Protein AF-A0A1D2X7I0-F1 (afdb_monomer)

Foldseek 3Di:
DVPVVVVVVVVVVLQQDFDAQQWKKQKDDPPDPQRRDIWGQHPQQWTQGPPQGIDRRGRDGPNVSVVRVVVSVVVPDDDCVPIDMGGDFDWAWEFEEEQAPAGGIDTHGQPDFPVRRRVRSVHGHPQWPQQFKWKADPNDIDTFRNVVCVVPVDPVRGDRDHHPIYIYTYGHPVDPDDPDDDDDDDDDDCVVVLFQWEFEDEQAPAGDTHGHDPQDWPVNVRVVSVHGDPFWPQQFKWKQAPNDIDGARNPVCVVPVDPVRIDGHGGNMYIYIYTRDPPDPDPQLWEFEEEQFCAGGIDGDDPAAFPVNVCVVSVHGDPFWDQQFKWKQDQVRDIDTARNPCVVVVNGDDGDGDGRNIYIYTYGDDVCVVPPLVPDDQQQWEFEEEQFQAGGIDGDDQPAFPVNVCVVRVHGHPQWPLQFKWKWDADPVRDTDIDGANVVCCVVVVDDPVSGDDDGRNMYIYTYGHPPAQPPCPPCQVVDDLQQWEFEDEQFQAGGIGGDDQVDFPVNVQVSSVHGHPQWQQQFKWKFDDDPDDIDIDTARVVVCVVPVDCVSTDRDHRNIYIYTYGNPPDPPDDPLQQWEFEEEQAQAGGIHGDDVQDWPVNVCVVSVHGHPQWPQQWKWKWDPPDDDIDIDTDRNPVCVVPVDPVRIDGDGRNMYIYTYGNPDDPVVSVCVVVVVSCPPVVVVVVVVPD

Sequence (691 aa):
MDLESDKEKIKKILKNYELQPGDILAIGLPGEAGFNKNFLIDREGVITLPEVGQLKVSGLPMSQVEDVIFSRLSEVFLGLDKLTIHLKEKRLLITVLGYVTKPGEVDIPSNGNVQTAINIAGGLVAGAQINKIQLQRNGEMQEFNFKKYLDSGDRSLIPKLQSLDVLFVPSSPELGNVHGDMDSSDDMSDLAEARDTIKVFGEVAKASSLPYQEGMSLIDALLRSGGVTRYANVEQIRIIDKGEPSLFNLKGFLDNGDESALVALSKGATIFVPTQVEAVQGGGRIVYVMGQVQKPGSFETGNNVSFLDVLASAGGPNRYADTRMVRILRSNGEVEPFNLQEYAEGSGDKLPVIVPGDAIFIPEKSVEEDQSWLKLATDESIQLLGAIKKPGRYVWSDKITFMDLLGHAGGPSAQADTSNIKIITSDENGKAITSIFNMEEFVESGGSWSQVPQLQGGSVILIPERAQDPNDNKAQWLQLPKEQAIYLMGAVKNPGRFAFNNKLDLLDIITAANGPDKDADLSRVRIVHRGEGKPRVSVVNLLDYFETGDESLLVKVQVGDSIYVPSTERGWTEKKTEDTVRVLGAVTTSGRYDFINEMTILDLLAEAGGPTTTAYVEKIIIVNTSCCKNQAYTFDLMDFMKDPDASYLPVLRAGDTVYVPDTTMSYWSIFMDAVKDSLSVLSLITIIKGF

Solvent-accessible surface area (backbone atoms only — not comparable to full-atom values): 39037 Å² total; per-residue (Å²): 130,63,73,64,58,51,52,53,50,53,54,55,53,56,41,65,35,55,39,48,32,38,24,28,35,37,43,38,40,89,92,42,74,83,33,74,48,76,44,56,23,38,91,88,16,30,34,76,43,83,101,69,42,79,42,82,46,46,74,35,31,43,61,56,44,52,52,54,51,50,59,55,46,57,79,80,50,84,82,69,90,64,59,41,76,45,81,69,48,63,28,26,27,31,34,40,39,61,36,36,68,45,59,43,79,45,80,33,55,71,86,48,43,66,66,53,52,40,50,73,27,63,29,76,35,94,40,41,31,48,62,55,27,30,41,34,49,100,85,46,77,46,74,38,38,50,46,60,27,75,77,66,69,46,68,87,56,52,73,86,75,55,59,73,28,35,38,39,29,40,69,28,88,87,50,70,92,72,93,65,84,90,70,95,66,98,74,92,81,70,82,78,63,59,54,49,18,31,39,40,41,61,35,38,65,39,66,44,75,42,77,60,53,95,88,39,35,60,64,58,55,39,53,76,25,65,28,69,41,98,52,30,27,47,67,57,24,37,38,32,41,90,82,49,76,49,80,41,43,53,54,65,35,72,76,66,67,51,71,88,74,63,55,74,57,51,65,44,16,37,38,40,31,41,65,48,76,73,93,61,97,65,87,77,30,40,33,34,41,41,63,33,38,67,46,60,46,80,41,83,41,69,100,81,52,49,52,64,56,56,39,52,72,24,63,28,71,38,101,54,33,27,48,64,60,24,34,37,37,40,73,87,71,52,75,46,81,43,45,56,51,42,38,73,70,74,76,43,71,78,84,62,86,67,54,69,54,24,32,42,36,27,43,66,54,59,66,73,71,80,64,41,69,84,72,54,54,62,62,46,20,31,37,40,40,62,31,38,69,50,60,45,67,42,85,51,55,98,84,64,47,63,66,55,52,38,53,76,30,67,31,67,34,97,51,32,27,46,60,58,25,34,38,34,37,66,46,101,84,69,47,79,45,78,46,75,44,45,50,49,60,34,68,74,72,66,53,62,77,87,72,57,69,85,83,55,54,48,23,38,38,39,29,42,62,49,89,84,52,77,72,83,46,64,77,60,54,77,68,55,60,71,84,41,22,30,36,41,42,58,30,36,70,50,58,47,67,41,85,49,58,91,86,57,50,62,62,58,53,41,51,60,21,74,26,69,36,97,52,35,32,46,63,54,27,32,38,37,42,57,63,104,62,83,77,46,76,47,75,30,45,52,51,60,30,77,74,67,67,47,66,88,61,60,66,87,65,56,64,41,19,39,37,37,30,41,49,64,75,70,61,92,85,74,71,63,67,70,52,26,28,34,42,41,61,30,34,65,47,61,49,76,43,81,52,54,92,81,36,34,58,64,59,52,36,55,74,25,64,29,68,37,98,55,31,33,48,64,52,26,37,37,38,41,68,70,74,97,65,83,48,74,52,75,43,42,53,57,59,40,72,75,57,79,56,75,88,75,60,56,66,57,53,51,38,24,38,38,37,30,41,45,71,88,58,58,74,69,57,57,51,49,56,62,46,55,74,71,42,74,69,61,62,59,61,59,53,68,73,69,114

pLDDT: mean 78.83, std 14.49, range [34.22, 96.94]

Nearest PDB structures (foldseek):
  2j58-assembly1_F  TM=4.473E-01  e=6.556E-18  Escherichia coli
  2w8i-assembly1_D  TM=4.409E-01  e=4.942E-18  Escherichia coli
  2w8h-assembly1_C  TM=4.432E-01  e=6.556E-18  Escherichia coli
  7xfd-assembly1_A  TM=6.274E-01  e=8.506E-12  Escherichia coli
  7xff-assembly1_H  TM=5.628E-01  e=4.567E-12  Escherichia coli

Secondary structure (DSSP, 8-state):
-HHHHHHHHHHHHHHTPBP-TT-EEEEE-TT-GGGSSEEE--TTSEEEETTTEEEE-TTSBHHHHHHHHHHHHTTT-S-GGG-EEEEEE-EEEEEEEESBSS-EEEEEETT--HHHHHHHTT-BPTTB-TTSEEEEETTEEEEE-HHHHHHH--GGGSPPP-TT-EEEEPBPTTS-S----------S--SSTTSSEEEEEESBSS-EEEE--TT-BHHHHHHHTT-B-TTB-TTSEEEEETTEEEEE-HHHHHHH--GGG--B--TT-EEEE-B-----SS--EEEEEEESBSS-EEEEE-TT--HHHHHHHTT-B-TTB-TTSEEEE-TTS-EEEE-HHHHHTT-SPPPPPP-TT-EEEEPBPPHHHHS-TTTS-GGGEEEEEESBSS-EEEE--TT--HHHHHHHTT-B-TTB-TTSEEEEEE-TTS-EEEEEE-HHHHHHHT--GGGSPPP-TT-EEEEPBP---TTTTHHHHTTS-GGGEEEEEESBSS-EEEE--TT--HHHHHHHTTSB-TTB-GGGEEEEE-SSSSPEEEEE-HHHHHHH--GGGSPPP-TT-EEEE-BSS--TT-S-GGGEEEEEESBSS-EEEEPPTT-BHHHHHHHTT-B-TTB-TT-EEEEE-SSS--EEEEE-HHHHHHS--GGGPPBP-TT-EEEE-BTTS-HHHHHHHHHHHH-TTTHHHHHTT--

Radius of gyration: 45.9 Å; Cα contacts (8 Å, |Δi|>4): 1256; chains: 1; bounding box: 119×83×109 Å

Mean predicted aligned error: 23.73 Å

Structure (mmCIF, N/CA/C/O backbone):
data_AF-A0A1D2X7I0-F1
#
_entry.id   AF-A0A1D2X7I0-F1
#
loop_
_atom_site.group_PDB
_atom_site.id
_atom_site.type_symbol
_atom_site.label_atom_id
_atom_site.label_alt_id
_atom_site.label_comp_id
_atom_site.label_asym_id
_atom_site.label_entity_id
_atom_site.label_seq_id
_atom_site.pdbx_PDB_ins_code
_atom_site.Cartn_x
_atom_site.Cartn_y
_atom_site.Cartn_z
_atom_site.occupancy
_atom_site.B_iso_or_equiv
_atom_site.auth_seq_id
_atom_site.auth_comp_id
_atom_site.auth_asym_id
_atom_site.auth_atom_id
_atom_site.pdbx_PDB_model_num
ATOM 1 N N . MET A 1 1 ? 35.222 -32.692 46.107 1.00 51.62 1 MET A N 1
ATOM 2 C CA . MET A 1 1 ? 34.884 -31.667 47.115 1.00 51.62 1 MET A CA 1
ATOM 3 C C . MET A 1 1 ? 34.231 -30.426 46.483 1.00 51.62 1 MET A C 1
ATOM 5 O O . MET A 1 1 ? 33.619 -29.666 47.213 1.00 51.62 1 MET A O 1
ATOM 9 N N . ASP A 1 2 ? 34.255 -30.260 45.148 1.00 57.19 2 ASP A N 1
ATOM 10 C CA . ASP A 1 2 ? 33.739 -29.048 44.473 1.00 57.19 2 ASP A CA 1
ATOM 11 C C . ASP A 1 2 ? 32.240 -29.045 44.096 1.00 57.19 2 ASP A C 1
ATOM 13 O O . ASP A 1 2 ? 31.647 -27.981 43.959 1.00 57.19 2 ASP A O 1
ATOM 17 N N . LEU A 1 3 ? 31.573 -30.205 44.002 1.00 52.75 3 LEU A N 1
ATOM 18 C CA . LEU A 1 3 ? 30.161 -30.277 43.572 1.00 52.75 3 LEU A CA 1
ATOM 19 C C . LEU A 1 3 ? 29.146 -29.750 44.608 1.00 52.75 3 LEU A C 1
ATOM 21 O O . LEU A 1 3 ? 28.064 -29.305 44.229 1.00 52.75 3 LEU A O 1
ATOM 25 N N . GLU A 1 4 ? 29.460 -29.802 45.906 1.00 56.81 4 GLU A N 1
ATOM 26 C CA . GLU A 1 4 ? 28.593 -29.250 46.965 1.00 56.81 4 GLU A CA 1
ATOM 27 C C . GLU A 1 4 ? 28.743 -27.729 47.102 1.00 56.81 4 GLU A C 1
ATOM 29 O O . GLU A 1 4 ? 27.744 -27.030 47.268 1.00 56.81 4 GLU A O 1
ATOM 34 N N . SER A 1 5 ? 29.963 -27.211 46.917 1.00 56.31 5 SER A N 1
ATOM 35 C CA . SER A 1 5 ? 30.268 -25.771 46.877 1.00 56.31 5 SER A CA 1
ATOM 36 C C . SER A 1 5 ? 29.555 -25.063 45.715 1.00 56.31 5 SER A C 1
ATOM 38 O O . SER A 1 5 ? 28.947 -24.003 45.897 1.00 56.31 5 SER A O 1
ATOM 40 N N . ASP A 1 6 ? 29.541 -25.682 44.529 1.00 59.69 6 ASP A N 1
ATOM 41 C CA . ASP A 1 6 ? 28.855 -25.129 43.356 1.00 59.69 6 ASP A CA 1
ATOM 42 C C . ASP A 1 6 ? 27.326 -25.186 43.486 1.00 59.69 6 ASP A C 1
ATOM 44 O O . ASP A 1 6 ? 26.638 -24.241 43.092 1.00 59.69 6 ASP A O 1
ATOM 48 N N . LYS A 1 7 ? 26.770 -26.231 44.115 1.00 65.12 7 LYS A N 1
ATOM 49 C CA . LYS A 1 7 ? 25.326 -26.316 44.402 1.00 65.12 7 LYS A CA 1
ATOM 50 C C . LYS A 1 7 ? 24.862 -25.236 45.378 1.00 65.12 7 LYS A C 1
ATOM 52 O O . LYS A 1 7 ? 23.811 -24.635 45.148 1.00 65.12 7 LYS A O 1
ATOM 57 N N . GLU A 1 8 ? 25.628 -24.950 46.431 1.00 65.06 8 GLU A N 1
ATOM 58 C CA . GLU A 1 8 ? 25.305 -23.859 47.359 1.00 65.06 8 GLU A CA 1
ATOM 59 C C . GLU A 1 8 ? 25.402 -22.480 46.693 1.00 65.06 8 GLU A C 1
ATOM 61 O O . GLU A 1 8 ? 24.511 -21.643 46.877 1.00 65.06 8 GLU A O 1
ATOM 66 N N . LYS A 1 9 ? 26.420 -22.250 45.854 1.00 67.25 9 LYS A N 1
ATOM 67 C CA . LYS A 1 9 ? 26.534 -21.016 45.059 1.00 67.25 9 LYS A CA 1
ATOM 68 C C . LYS A 1 9 ? 25.357 -20.830 44.104 1.00 67.25 9 LYS A C 1
ATOM 70 O O . LYS A 1 9 ? 24.776 -19.747 44.080 1.00 67.25 9 LYS A O 1
ATOM 75 N N . ILE A 1 10 ? 24.968 -21.865 43.359 1.00 69.00 10 ILE A N 1
ATOM 76 C CA . ILE A 1 10 ? 23.827 -21.814 42.429 1.00 69.00 10 ILE A CA 1
ATOM 77 C C . ILE A 1 10 ? 22.524 -21.537 43.188 1.00 69.00 10 ILE A C 1
ATOM 79 O O . ILE A 1 10 ? 21.734 -20.692 42.768 1.00 69.00 10 ILE A O 1
ATOM 83 N N . LYS A 1 11 ? 22.323 -22.173 44.348 1.00 68.00 11 LYS A N 1
ATOM 84 C CA . LYS A 1 11 ? 21.144 -21.950 45.198 1.00 68.00 11 LYS A CA 1
ATOM 85 C C . LYS A 1 11 ? 21.079 -20.513 45.730 1.00 68.00 11 LYS A C 1
ATOM 87 O O . LYS A 1 11 ? 20.000 -19.927 45.782 1.00 68.00 11 LYS A O 1
ATOM 92 N N . LYS A 1 12 ? 22.227 -19.919 46.069 1.00 71.38 12 LYS A N 1
ATOM 93 C CA . LYS A 1 12 ? 22.332 -18.515 46.498 1.00 71.38 12 LYS A CA 1
ATOM 94 C C . LYS A 1 12 ? 22.082 -17.527 45.350 1.00 71.38 12 LYS A C 1
ATOM 96 O O . LYS A 1 12 ? 21.418 -16.519 45.560 1.00 71.38 12 LYS A O 1
ATOM 101 N N . ILE A 1 13 ? 22.556 -17.833 44.140 1.00 72.69 13 ILE A N 1
ATOM 102 C CA . ILE A 1 13 ? 22.305 -17.027 42.931 1.00 72.69 13 ILE A CA 1
ATOM 103 C C . ILE A 1 13 ? 20.819 -17.054 42.552 1.00 72.69 13 ILE A C 1
ATOM 105 O O . ILE A 1 13 ? 20.257 -16.014 42.229 1.00 72.69 13 ILE A O 1
ATOM 109 N N . LEU A 1 14 ? 20.170 -18.220 42.623 1.00 69.94 14 LEU A N 1
ATOM 110 C CA . LEU A 1 14 ? 18.741 -18.362 42.325 1.00 69.94 14 LEU A CA 1
ATOM 111 C C . LEU A 1 14 ? 17.850 -17.647 43.349 1.00 69.94 14 LEU A C 1
ATOM 113 O O . LEU A 1 14 ? 16.834 -17.084 42.961 1.00 69.94 14 LEU A O 1
ATOM 117 N N . LYS A 1 15 ? 18.241 -17.604 44.631 1.00 73.56 15 LYS A N 1
ATOM 118 C CA . LYS A 1 15 ? 17.497 -16.853 45.659 1.00 73.56 15 LYS A CA 1
ATOM 119 C C . LYS A 1 15 ? 17.507 -15.337 45.447 1.00 73.56 15 LYS A C 1
ATOM 121 O O . LYS A 1 15 ? 16.517 -14.683 45.754 1.00 73.56 15 LYS A O 1
ATOM 126 N N . ASN A 1 16 ? 18.601 -14.800 44.909 1.00 79.50 16 ASN A N 1
ATOM 127 C CA . ASN A 1 16 ? 18.769 -13.367 44.648 1.00 79.50 16 ASN A CA 1
ATOM 128 C C . ASN A 1 16 ? 18.380 -12.967 43.217 1.00 79.50 16 ASN A C 1
ATOM 130 O O . ASN A 1 16 ? 18.588 -11.823 42.824 1.00 79.50 16 ASN A O 1
ATOM 134 N N . TYR A 1 17 ? 17.880 -13.907 42.418 1.00 84.12 17 TYR A N 1
ATOM 135 C CA . TYR A 1 17 ? 17.456 -13.620 41.059 1.00 84.12 17 TYR A CA 1
ATOM 136 C C . TYR A 1 17 ? 16.121 -12.874 41.078 1.00 84.12 17 TYR A C 1
ATOM 138 O O . TYR A 1 17 ? 15.145 -13.363 41.649 1.00 84.12 17 TYR A O 1
ATOM 146 N N . GLU A 1 18 ? 16.107 -11.702 40.451 1.00 88.50 18 GLU A N 1
ATOM 147 C CA . GLU A 1 18 ? 14.904 -10.908 40.223 1.00 88.50 18 GLU A CA 1
ATOM 148 C C . GLU A 1 18 ? 14.119 -11.505 39.059 1.00 88.50 18 GLU A C 1
ATOM 150 O O . GLU A 1 18 ? 14.642 -11.608 37.944 1.00 88.50 18 GLU A O 1
ATOM 155 N N . LEU A 1 19 ? 12.873 -11.896 39.320 1.00 88.75 19 LEU A N 1
ATOM 156 C CA . LEU A 1 19 ? 12.014 -12.488 38.299 1.00 88.75 19 LEU A CA 1
ATOM 157 C C . LEU A 1 19 ? 11.718 -11.493 37.177 1.00 88.75 19 LEU A C 1
ATOM 159 O O . LEU A 1 19 ? 11.405 -10.328 37.429 1.00 88.75 19 LEU A O 1
ATOM 163 N N . GLN A 1 20 ? 11.773 -11.970 35.941 1.00 90.06 20 GLN A N 1
ATOM 164 C CA . GLN A 1 20 ? 11.517 -11.186 34.739 1.00 90.06 20 GLN A CA 1
ATOM 165 C C . GLN A 1 20 ? 10.256 -11.689 34.021 1.00 90.06 20 GLN A C 1
ATOM 167 O O . GLN A 1 20 ? 9.900 -12.863 34.151 1.00 90.06 20 GLN A O 1
ATOM 172 N N . PRO A 1 21 ? 9.581 -10.833 33.232 1.00 89.62 21 PRO A N 1
ATOM 173 C CA . PRO A 1 21 ? 8.561 -11.282 32.285 1.00 89.62 21 PRO A CA 1
ATOM 174 C C . PRO A 1 21 ? 9.080 -12.427 31.403 1.00 89.62 21 PRO A C 1
ATOM 176 O O . PRO A 1 21 ? 10.214 -12.363 30.919 1.00 89.62 21 PRO A O 1
ATOM 179 N N . GLY A 1 22 ? 8.266 -13.468 31.217 1.00 87.00 22 GLY A N 1
ATOM 180 C CA . GLY A 1 22 ? 8.616 -14.706 30.511 1.00 87.00 22 GLY A CA 1
ATOM 181 C C . GLY A 1 22 ? 9.123 -15.846 31.407 1.00 87.00 22 GLY A C 1
ATOM 182 O O . GLY A 1 22 ? 9.057 -17.009 31.002 1.00 87.00 22 GLY A O 1
ATOM 183 N N . ASP A 1 23 ? 9.586 -15.571 32.632 1.00 91.50 23 ASP A N 1
ATOM 184 C CA . ASP A 1 23 ? 10.035 -16.632 33.541 1.00 91.50 23 ASP A CA 1
ATOM 185 C C . ASP A 1 23 ? 8.893 -17.594 33.909 1.00 91.50 23 ASP A C 1
ATOM 187 O O . ASP A 1 23 ? 7.720 -17.221 33.992 1.00 91.50 23 ASP A O 1
ATOM 191 N N . ILE A 1 24 ? 9.249 -18.860 34.146 1.00 90.12 24 ILE A N 1
ATOM 192 C CA . ILE A 1 24 ? 8.291 -19.915 34.475 1.00 90.12 24 ILE A CA 1
ATOM 193 C C . ILE A 1 24 ? 8.522 -20.396 35.904 1.00 90.12 24 ILE A C 1
ATOM 195 O O . ILE A 1 24 ? 9.573 -20.955 36.233 1.00 90.12 24 ILE A O 1
ATOM 199 N N . LEU A 1 25 ? 7.497 -20.257 36.739 1.00 91.50 25 LEU A N 1
ATOM 200 C CA . LEU A 1 25 ? 7.468 -20.771 38.101 1.00 91.50 25 LEU A CA 1
ATOM 201 C C . LEU A 1 25 ? 6.775 -22.135 38.149 1.00 91.50 25 LEU A C 1
ATOM 203 O O . LEU A 1 25 ? 5.706 -22.337 37.570 1.00 91.50 25 LEU A O 1
ATOM 207 N N . ALA A 1 26 ? 7.376 -23.075 38.872 1.00 90.12 26 ALA A N 1
ATOM 208 C CA . ALA A 1 26 ? 6.718 -24.299 39.296 1.00 90.12 26 ALA A CA 1
ATOM 209 C C . ALA A 1 26 ? 6.256 -24.108 40.739 1.00 90.12 26 ALA A C 1
ATOM 211 O O . ALA A 1 26 ? 7.066 -23.996 41.663 1.00 90.12 26 ALA A O 1
ATOM 212 N N . ILE A 1 27 ? 4.941 -24.045 40.906 1.00 89.44 27 ILE A N 1
ATOM 213 C CA . ILE A 1 27 ? 4.287 -24.015 42.210 1.00 89.44 27 ILE A CA 1
ATOM 214 C C . ILE A 1 27 ? 3.718 -25.410 42.425 1.00 89.44 27 ILE A C 1
ATOM 216 O O . ILE A 1 27 ? 3.276 -26.042 41.479 1.00 89.44 27 ILE A O 1
ATOM 220 N N . GLY A 1 28 ? 3.790 -25.933 43.637 1.00 87.69 28 GLY A N 1
ATOM 221 C CA . GLY A 1 28 ? 3.276 -27.251 43.971 1.00 87.69 28 GLY A CA 1
ATOM 222 C C . GLY A 1 28 ? 2.620 -27.194 45.332 1.00 87.69 28 GLY A C 1
ATOM 223 O O . GLY A 1 28 ? 3.259 -26.794 46.304 1.00 87.69 28 GLY A O 1
ATOM 224 N N . LEU A 1 29 ? 1.354 -27.591 45.390 1.00 88.00 29 LEU A N 1
ATOM 225 C CA . LEU A 1 29 ? 0.599 -27.716 46.627 1.00 88.00 29 LEU A CA 1
ATOM 226 C C . LEU A 1 29 ? -0.060 -29.103 46.644 1.00 88.00 29 LEU A C 1
ATOM 228 O O . LEU A 1 29 ? -0.997 -29.348 45.881 1.00 88.00 29 LEU A O 1
ATOM 232 N N . PRO A 1 30 ? 0.453 -30.055 47.445 1.00 85.12 30 PRO A N 1
ATOM 233 C CA . PRO A 1 30 ? -0.099 -31.403 47.499 1.00 85.12 30 PRO A CA 1
ATOM 234 C C . PRO A 1 30 ? -1.585 -31.395 47.872 1.00 85.12 30 PRO A C 1
ATOM 236 O O . PRO A 1 30 ? -1.966 -30.803 48.874 1.00 85.12 30 PRO A O 1
ATOM 239 N N . GLY A 1 31 ? -2.407 -32.091 47.085 1.00 82.06 31 GLY A N 1
ATOM 240 C CA . GLY A 1 31 ? -3.864 -32.126 47.259 1.00 82.06 31 GLY A CA 1
ATOM 241 C C . GLY A 1 31 ? -4.625 -31.180 46.328 1.00 82.06 31 GLY A C 1
ATOM 242 O O . GLY A 1 31 ? -5.784 -31.453 46.038 1.00 82.06 31 GLY A O 1
ATOM 243 N N . GLU A 1 32 ? -3.962 -30.166 45.763 1.00 85.75 32 GLU A N 1
ATOM 244 C CA . GLU A 1 32 ? -4.587 -29.176 44.882 1.00 85.75 32 GLU A CA 1
ATOM 245 C C . GLU A 1 32 ? -4.110 -29.316 43.433 1.00 85.75 32 GLU A C 1
ATOM 247 O O . GLU A 1 32 ? -3.038 -28.848 43.037 1.00 85.75 32 GLU A O 1
ATOM 252 N N . ALA A 1 33 ? -4.935 -29.954 42.597 1.00 82.31 33 ALA A N 1
ATOM 253 C CA . ALA A 1 33 ? -4.595 -30.229 41.199 1.00 82.31 33 ALA A CA 1
ATOM 254 C C . ALA A 1 33 ? -4.338 -28.952 40.377 1.00 82.31 33 ALA A C 1
ATOM 256 O O . ALA A 1 33 ? -3.529 -28.976 39.448 1.00 82.31 33 ALA A O 1
ATOM 257 N N . GLY A 1 34 ? -4.975 -27.831 40.739 1.00 82.06 34 GLY A N 1
ATOM 258 C CA . GLY A 1 34 ? -4.819 -26.541 40.062 1.00 82.06 34 GLY A CA 1
ATOM 259 C C . GLY A 1 34 ? -3.401 -25.967 40.124 1.00 82.06 34 GLY A C 1
ATOM 260 O O . GLY A 1 34 ? -3.029 -25.188 39.242 1.00 82.06 34 GLY A O 1
ATOM 261 N N . PHE A 1 35 ? -2.601 -26.384 41.110 1.00 84.88 35 PHE A N 1
ATOM 262 C CA . PHE A 1 35 ? -1.211 -25.962 41.263 1.00 84.88 35 PHE A CA 1
ATOM 263 C C . PHE A 1 35 ? -0.213 -26.920 40.616 1.00 84.88 35 PHE A C 1
ATOM 265 O O . PHE A 1 35 ? 0.914 -26.515 40.408 1.00 84.88 35 PHE A O 1
ATOM 272 N N . ASN A 1 36 ? -0.597 -28.124 40.182 1.00 79.75 36 ASN A N 1
ATOM 273 C CA . ASN A 1 36 ? 0.310 -29.065 39.500 1.00 79.75 36 ASN A CA 1
ATOM 274 C C . ASN A 1 36 ? 0.609 -28.675 38.033 1.00 79.75 36 ASN A C 1
ATOM 276 O O . ASN A 1 36 ? 0.626 -29.520 37.136 1.00 79.75 36 ASN A O 1
ATOM 280 N N . LYS A 1 37 ? 0.827 -27.387 37.765 1.00 84.50 37 LYS A N 1
ATOM 281 C CA . LYS A 1 37 ? 1.150 -26.828 36.450 1.00 84.50 37 LYS A CA 1
ATOM 282 C C . LYS A 1 37 ? 2.198 -25.727 36.584 1.00 84.50 37 LYS A C 1
ATOM 284 O O . LYS A 1 37 ? 2.485 -25.250 37.676 1.00 84.50 37 LYS A O 1
ATOM 289 N N . ASN A 1 38 ? 2.776 -25.327 35.456 1.00 90.19 38 ASN A N 1
ATOM 290 C CA . ASN A 1 38 ? 3.722 -24.218 35.444 1.00 90.19 38 ASN A CA 1
ATOM 291 C C . ASN A 1 38 ? 2.975 -22.895 35.255 1.00 90.19 38 ASN A C 1
ATOM 293 O O . ASN A 1 38 ? 1.991 -22.839 34.515 1.00 90.19 38 ASN A O 1
ATOM 297 N N . PHE A 1 39 ? 3.481 -21.844 35.886 1.00 90.25 39 PHE A N 1
ATOM 298 C CA . PHE A 1 39 ? 2.923 -20.500 35.846 1.00 90.25 39 PHE A CA 1
ATOM 299 C C . PHE A 1 39 ? 3.914 -19.579 35.144 1.00 90.25 39 PHE A C 1
ATOM 301 O O . PHE A 1 39 ? 5.039 -19.410 35.609 1.00 90.25 39 PHE A O 1
ATOM 308 N N . LEU A 1 40 ? 3.503 -19.037 34.001 1.00 91.00 40 LEU A N 1
ATOM 309 C CA . LEU A 1 40 ? 4.281 -18.068 33.239 1.00 91.00 40 LEU A CA 1
ATOM 310 C C . LEU A 1 40 ? 4.014 -16.664 33.785 1.00 91.00 40 LEU A C 1
ATOM 312 O O . LEU A 1 40 ? 2.863 -16.324 34.066 1.00 91.00 40 LEU A O 1
ATOM 316 N N . ILE A 1 41 ? 5.078 -15.881 33.946 1.00 92.06 41 ILE A N 1
ATOM 317 C CA . ILE A 1 41 ? 4.996 -14.457 34.267 1.00 92.06 41 ILE A CA 1
ATOM 318 C C . ILE A 1 41 ? 4.707 -13.703 32.969 1.00 92.06 41 ILE A C 1
ATOM 320 O O . ILE A 1 41 ? 5.516 -13.752 32.040 1.00 92.06 41 ILE A O 1
ATOM 324 N N . ASP A 1 42 ? 3.565 -13.028 32.902 1.00 88.44 42 ASP A N 1
ATOM 325 C CA . ASP A 1 42 ? 3.153 -12.269 31.718 1.00 88.44 42 ASP A CA 1
ATOM 326 C C . ASP A 1 42 ? 3.982 -10.984 31.510 1.00 88.44 42 ASP A C 1
ATOM 328 O O . ASP A 1 42 ? 4.902 -10.660 32.274 1.00 88.44 42 ASP A O 1
ATOM 332 N N . ARG A 1 43 ? 3.665 -10.245 30.440 1.00 85.62 43 ARG A N 1
ATOM 333 C CA . ARG A 1 43 ? 4.309 -8.975 30.081 1.00 85.62 43 ARG A CA 1
ATOM 334 C C . ARG A 1 43 ? 4.140 -7.915 31.167 1.00 85.62 43 ARG A C 1
ATOM 336 O O . ARG A 1 43 ? 5.062 -7.141 31.435 1.00 85.62 43 ARG A O 1
ATOM 343 N N . GLU A 1 44 ? 2.982 -7.894 31.813 1.00 87.00 44 GLU A N 1
ATOM 344 C CA . GLU A 1 44 ? 2.664 -7.033 32.944 1.00 87.00 44 GLU A CA 1
ATOM 345 C C . GLU A 1 44 ? 3.365 -7.497 34.221 1.00 87.00 44 GLU A C 1
ATOM 347 O O . GLU A 1 44 ? 3.234 -6.837 35.251 1.00 87.00 44 GLU A O 1
ATOM 352 N N . GLY A 1 45 ? 4.153 -8.574 34.181 1.00 88.19 45 GLY A N 1
ATOM 353 C CA . GLY A 1 45 ? 4.938 -9.088 35.293 1.00 88.19 45 GLY A CA 1
ATOM 354 C C . GLY A 1 45 ? 4.112 -9.803 36.360 1.00 88.19 45 GLY A C 1
ATOM 355 O O . GLY A 1 45 ? 4.526 -9.875 37.525 1.00 88.19 45 GLY A O 1
ATOM 356 N N . VAL A 1 46 ? 2.927 -10.261 35.987 1.00 91.44 46 VAL A N 1
ATOM 357 C CA . VAL A 1 46 ? 1.908 -10.859 36.835 1.00 91.44 46 VAL A CA 1
ATOM 358 C C . VAL A 1 46 ? 1.850 -12.369 36.586 1.00 91.44 46 VAL A C 1
ATOM 360 O O . VAL A 1 46 ? 2.110 -12.865 35.493 1.00 91.44 46 VAL A O 1
ATOM 363 N N . ILE A 1 47 ? 1.529 -13.123 37.636 1.00 92.00 47 ILE A N 1
ATOM 364 C CA . ILE A 1 47 ? 1.136 -14.532 37.549 1.00 92.00 47 ILE A CA 1
ATOM 365 C C . ILE A 1 47 ? -0.330 -14.663 37.935 1.00 92.00 47 ILE A C 1
ATOM 367 O O . ILE A 1 47 ? -0.796 -14.017 38.873 1.00 92.00 47 ILE A O 1
ATOM 371 N N . THR A 1 48 ? -1.062 -15.522 37.231 1.00 91.19 48 THR A N 1
ATOM 372 C CA . THR A 1 48 ? -2.461 -15.819 37.558 1.00 91.19 48 THR A CA 1
ATOM 373 C C . THR A 1 48 ? -2.539 -17.146 38.303 1.00 91.19 48 THR A C 1
ATOM 375 O O . THR A 1 48 ? -2.294 -18.209 37.724 1.00 91.19 48 THR A O 1
ATOM 378 N N . LEU A 1 49 ? -2.875 -17.082 39.589 1.00 89.94 49 LEU A N 1
ATOM 379 C CA . LEU A 1 49 ? -3.015 -18.247 40.460 1.00 89.94 49 LEU A CA 1
ATOM 380 C C . LEU A 1 49 ? -4.496 -18.646 40.610 1.00 89.94 49 LEU A C 1
ATOM 382 O O . LEU A 1 49 ? -5.358 -17.766 40.667 1.00 89.94 49 LEU A O 1
ATOM 386 N N . PRO A 1 50 ? -4.820 -19.953 40.693 1.00 86.81 50 PRO A N 1
ATOM 387 C CA . PRO A 1 50 ? -6.173 -20.419 41.003 1.00 86.81 50 PRO A CA 1
ATOM 388 C C . PRO A 1 50 ? -6.659 -19.861 42.348 1.00 86.81 50 PRO A C 1
ATOM 390 O O . PRO A 1 50 ? -5.868 -19.783 43.287 1.00 86.81 50 PRO A O 1
ATOM 393 N N . GLU A 1 51 ? -7.938 -19.484 42.430 1.00 84.94 51 GLU A N 1
ATOM 394 C CA . GLU A 1 51 ? -8.639 -18.936 43.615 1.00 84.94 51 GLU A CA 1
ATOM 395 C C . GLU A 1 51 ? -8.121 -17.591 44.175 1.00 84.94 51 GLU A C 1
ATOM 397 O O . GLU A 1 51 ? -8.871 -16.856 44.809 1.00 84.94 51 GLU A O 1
ATOM 402 N N . VAL A 1 52 ? -6.864 -17.229 43.910 1.00 84.06 52 VAL A N 1
ATOM 403 C CA . VAL A 1 52 ? -6.210 -15.999 44.397 1.00 84.06 52 VAL A CA 1
ATOM 404 C C . VAL A 1 52 ? -6.176 -14.895 43.332 1.00 84.06 52 VAL A C 1
ATOM 406 O O . VAL A 1 52 ? -6.115 -13.711 43.658 1.00 84.06 52 VAL A O 1
ATOM 409 N N . GLY A 1 53 ? -6.242 -15.259 42.048 1.00 86.19 53 GLY A N 1
ATOM 410 C CA . GLY A 1 53 ? -6.242 -14.308 40.938 1.00 86.19 53 GLY A CA 1
ATOM 411 C C . GLY A 1 53 ? -4.844 -13.805 40.565 1.00 86.19 53 GLY A C 1
ATOM 412 O O . GLY A 1 53 ? -3.863 -14.550 40.607 1.00 86.19 53 GLY A O 1
ATOM 413 N N . GLN A 1 54 ? -4.766 -12.553 40.116 1.00 90.94 54 GLN A N 1
ATOM 414 C CA . GLN A 1 54 ? -3.553 -11.943 39.569 1.00 90.94 54 GLN A CA 1
ATOM 415 C C . GLN A 1 54 ? -2.614 -11.427 40.665 1.00 90.94 54 GLN A C 1
ATOM 417 O O . GLN A 1 54 ? -3.018 -10.659 41.538 1.00 90.94 54 GLN A O 1
ATOM 422 N N . LEU A 1 55 ? -1.337 -11.797 40.580 1.00 90.38 55 LEU A N 1
ATOM 423 C CA . LEU A 1 55 ? -0.297 -11.388 41.517 1.00 90.38 55 LEU A CA 1
ATOM 424 C C . LEU A 1 55 ? 0.948 -10.866 40.791 1.00 90.38 55 LEU A C 1
ATOM 426 O O . LEU A 1 55 ? 1.575 -11.586 40.021 1.00 90.38 55 LEU A O 1
ATOM 430 N N . LYS A 1 56 ? 1.342 -9.621 41.070 1.00 90.88 56 LYS A N 1
ATOM 431 C CA . LYS A 1 56 ? 2.563 -9.005 40.532 1.00 90.88 56 LYS A CA 1
ATOM 432 C C . LYS A 1 56 ? 3.802 -9.605 41.206 1.00 90.88 56 LYS A C 1
ATOM 434 O O . LYS A 1 56 ? 3.950 -9.494 42.420 1.00 90.88 56 LYS A O 1
ATOM 439 N N . VAL A 1 57 ? 4.687 -10.214 40.417 1.00 90.00 57 VAL A N 1
ATOM 440 C CA . VAL A 1 57 ? 5.895 -10.909 40.911 1.00 90.00 57 VAL A CA 1
ATOM 441 C C . VAL A 1 57 ? 7.189 -10.493 40.204 1.00 90.00 57 VAL A C 1
ATOM 443 O O . VAL A 1 57 ? 8.272 -10.740 40.730 1.00 90.00 57 VAL A O 1
ATOM 446 N N . SER A 1 58 ? 7.110 -9.836 39.042 1.00 88.00 58 SER A N 1
ATOM 447 C CA . SER A 1 58 ? 8.293 -9.328 38.332 1.00 88.00 58 SER A CA 1
ATOM 448 C C . SER A 1 58 ? 9.057 -8.283 39.150 1.00 88.00 58 SER A C 1
ATOM 450 O O . SER A 1 58 ? 8.432 -7.397 39.739 1.00 88.00 58 SER A O 1
ATOM 452 N N . GLY A 1 59 ? 10.386 -8.312 39.100 1.00 84.75 59 GLY A N 1
ATOM 453 C CA . GLY A 1 59 ? 11.265 -7.376 39.807 1.00 84.75 59 GLY A CA 1
ATOM 454 C C . GLY A 1 59 ? 11.468 -7.708 41.287 1.00 84.75 59 GLY A C 1
ATOM 455 O O . GLY A 1 59 ? 12.239 -7.031 41.958 1.00 84.75 59 GLY A O 1
ATOM 456 N N . LEU A 1 60 ? 10.810 -8.752 41.801 1.00 88.25 60 LEU A N 1
ATOM 457 C CA . LEU A 1 60 ? 11.044 -9.255 43.149 1.00 88.25 60 LEU A CA 1
ATOM 458 C C . LEU A 1 60 ? 12.084 -10.386 43.120 1.00 88.25 60 LEU A C 1
ATOM 460 O O . LEU A 1 60 ? 12.061 -11.223 42.208 1.00 88.25 60 LEU A O 1
ATOM 464 N N . PRO A 1 61 ? 12.984 -10.458 44.117 1.00 89.75 61 PRO A N 1
ATOM 465 C CA . PRO A 1 61 ? 13.856 -11.607 44.288 1.00 89.75 61 PRO A CA 1
ATOM 466 C C . PRO A 1 61 ? 13.028 -12.830 44.685 1.00 89.75 61 PRO A C 1
ATOM 468 O O . PRO A 1 61 ? 12.055 -12.715 45.434 1.00 89.75 61 PRO A O 1
ATOM 471 N N . MET A 1 62 ? 13.451 -14.014 44.243 1.00 86.50 62 MET A N 1
ATOM 472 C CA . MET A 1 62 ? 12.738 -15.275 44.492 1.00 86.50 62 MET A CA 1
ATOM 473 C C . MET A 1 62 ? 12.335 -15.476 45.965 1.00 86.50 62 MET A C 1
ATOM 475 O O . MET A 1 62 ? 11.234 -15.939 46.242 1.00 86.50 62 MET A O 1
ATOM 479 N N . SER A 1 63 ? 13.184 -15.072 46.917 1.00 83.69 63 SER A N 1
ATOM 480 C CA . SER A 1 63 ? 12.862 -15.170 48.346 1.00 83.69 63 SER A CA 1
ATOM 481 C C . SER A 1 63 ? 11.643 -14.340 48.761 1.00 83.69 63 SER A C 1
ATOM 483 O O . SER A 1 63 ? 10.857 -14.790 49.578 1.00 83.69 63 SER A O 1
ATOM 485 N N . GLN A 1 64 ? 11.472 -13.140 48.200 1.00 88.56 64 GLN A N 1
ATOM 486 C CA . GLN A 1 64 ? 10.310 -12.293 48.493 1.00 88.56 64 GLN A CA 1
ATOM 487 C C . GLN A 1 64 ? 9.059 -12.797 47.768 1.00 88.56 64 GLN A C 1
ATOM 489 O O . GLN A 1 64 ? 7.952 -12.651 48.271 1.00 88.56 64 GLN A O 1
ATOM 494 N N . VAL A 1 65 ? 9.224 -13.409 46.594 1.00 88.88 65 VAL A N 1
ATOM 495 C CA . VAL A 1 65 ? 8.114 -13.992 45.827 1.00 88.88 65 VAL A CA 1
ATOM 496 C C . VAL A 1 65 ? 7.489 -15.161 46.582 1.00 88.88 65 VAL A C 1
ATOM 498 O O . VAL A 1 65 ? 6.264 -15.266 46.624 1.00 88.88 65 VAL A O 1
ATOM 501 N N . GLU A 1 66 ? 8.313 -16.004 47.211 1.00 87.62 66 GLU A N 1
ATOM 502 C CA . GLU A 1 66 ? 7.848 -17.074 48.101 1.00 87.62 66 GLU A CA 1
ATOM 503 C C . GLU A 1 66 ? 6.952 -16.515 49.217 1.00 87.62 66 GLU A C 1
ATOM 505 O O . GLU A 1 66 ? 5.831 -16.996 49.393 1.00 87.62 66 GLU A O 1
ATOM 510 N N . ASP A 1 67 ? 7.393 -15.451 49.895 1.00 87.81 67 ASP A N 1
ATOM 511 C CA . ASP A 1 67 ? 6.644 -14.808 50.982 1.00 87.81 67 ASP A CA 1
ATOM 512 C C . ASP A 1 67 ? 5.320 -14.191 50.497 1.00 87.81 67 ASP A C 1
ATOM 514 O O . ASP A 1 67 ? 4.271 -14.366 51.125 1.00 87.81 67 ASP A O 1
ATOM 518 N N . VAL A 1 68 ? 5.343 -13.489 49.359 1.00 90.00 68 VAL A N 1
ATOM 519 C CA . VAL A 1 68 ? 4.158 -12.827 48.789 1.00 90.00 68 VAL A CA 1
ATOM 520 C C . VAL A 1 68 ? 3.115 -13.856 48.342 1.00 90.00 68 VAL A C 1
ATOM 522 O O . VAL A 1 68 ? 1.929 -13.698 48.643 1.00 90.00 68 VAL A O 1
ATOM 525 N N . ILE A 1 69 ? 3.536 -14.928 47.663 1.00 89.31 69 ILE A N 1
ATOM 526 C CA . ILE A 1 69 ? 2.635 -16.009 47.239 1.00 89.31 69 ILE A CA 1
ATOM 527 C C . ILE A 1 69 ? 2.078 -16.746 48.460 1.00 89.31 69 ILE A C 1
ATOM 529 O O . ILE A 1 69 ? 0.877 -17.010 48.512 1.00 89.31 69 ILE A O 1
ATOM 533 N N . PHE A 1 70 ? 2.915 -17.038 49.459 1.00 89.19 70 PHE A N 1
ATOM 534 C CA . PHE A 1 70 ? 2.480 -17.693 50.691 1.00 89.19 70 PHE A CA 1
ATOM 535 C C . PHE A 1 70 ? 1.418 -16.867 51.425 1.00 89.19 70 PHE A C 1
ATOM 537 O O . PHE A 1 70 ? 0.361 -17.396 51.772 1.00 89.19 70 PHE A O 1
ATOM 544 N N . SER A 1 71 ? 1.656 -15.561 51.598 1.00 88.94 71 SER A N 1
ATOM 545 C CA . SER A 1 71 ? 0.703 -14.658 52.250 1.00 88.94 71 SER A CA 1
ATOM 546 C C . SER A 1 71 ? -0.647 -14.665 51.540 1.00 88.94 71 SER A C 1
ATOM 548 O O . SER A 1 71 ? -1.677 -14.769 52.199 1.00 88.94 71 SER A O 1
ATOM 550 N N . ARG A 1 72 ? -0.655 -14.604 50.205 1.00 89.31 72 ARG A N 1
ATOM 551 C CA . ARG A 1 72 ? -1.893 -14.574 49.418 1.00 89.31 72 ARG A CA 1
ATOM 552 C C . ARG A 1 72 ? -2.636 -15.904 49.399 1.00 89.31 72 ARG A C 1
ATOM 554 O O . ARG A 1 72 ? -3.856 -15.916 49.504 1.00 89.31 72 ARG A O 1
ATOM 561 N N . LEU A 1 73 ? -1.924 -17.026 49.313 1.00 88.31 73 LEU A N 1
ATOM 562 C CA . LEU A 1 73 ? -2.550 -18.349 49.374 1.00 88.31 73 LEU A CA 1
ATOM 563 C C . LEU A 1 73 ? -3.131 -18.646 50.758 1.00 88.31 73 LEU A C 1
ATOM 565 O O . LEU A 1 73 ? -4.132 -19.350 50.843 1.00 88.31 73 LEU A O 1
ATOM 569 N N . SER A 1 74 ? -2.548 -18.095 51.829 1.00 89.56 74 SER A N 1
ATOM 570 C CA . SER A 1 74 ? -3.023 -18.324 53.201 1.00 89.56 74 SER A CA 1
ATOM 571 C C . SER A 1 74 ? -4.394 -17.707 53.502 1.00 89.56 74 SER A C 1
ATOM 573 O O . SER A 1 74 ? -5.047 -18.117 54.458 1.00 89.56 74 SER A O 1
ATOM 575 N N . GLU A 1 75 ? -4.854 -16.761 52.674 1.00 88.50 75 GLU A N 1
ATOM 576 C CA . GLU A 1 75 ? -6.196 -16.172 52.771 1.00 88.50 75 GLU A CA 1
ATOM 577 C C . GLU A 1 75 ? -7.294 -17.164 52.337 1.00 88.50 75 GLU A C 1
ATOM 579 O O . GLU A 1 75 ? -8.441 -17.032 52.761 1.00 88.50 75 GLU A O 1
ATOM 584 N N . VAL A 1 76 ? -6.947 -18.162 51.511 1.00 86.88 76 VAL A N 1
ATOM 585 C CA . VAL A 1 76 ? -7.913 -19.056 50.843 1.00 86.88 76 VAL A CA 1
ATOM 586 C C . VAL A 1 76 ? -7.673 -20.539 51.154 1.00 86.88 76 VAL A C 1
ATOM 588 O O . VAL A 1 76 ? -8.628 -21.304 51.276 1.00 86.88 76 VAL A O 1
ATOM 591 N N . PHE A 1 77 ? -6.417 -20.962 51.329 1.00 85.00 77 PHE A N 1
ATOM 592 C CA . PHE A 1 77 ? -6.035 -22.360 51.539 1.00 85.00 77 PHE A CA 1
ATOM 593 C C . PHE A 1 77 ? -5.493 -22.611 52.953 1.00 85.00 77 PHE A C 1
ATOM 595 O O . PHE A 1 77 ? -4.710 -21.833 53.498 1.00 85.00 77 PHE A O 1
ATOM 602 N N . LEU A 1 78 ? -5.864 -23.758 53.527 1.00 83.00 78 LEU A N 1
ATOM 603 C CA . LEU A 1 78 ? -5.334 -24.268 54.796 1.00 83.00 78 LEU A CA 1
ATOM 604 C C . LEU A 1 78 ? -4.274 -25.349 54.518 1.00 83.00 78 LEU A C 1
ATOM 606 O O . LEU A 1 78 ? -4.432 -26.138 53.593 1.00 83.00 78 LEU A O 1
ATOM 610 N N . GLY A 1 79 ? -3.216 -25.428 55.335 1.00 78.81 79 GLY A N 1
ATOM 611 C CA . GLY A 1 79 ? -2.187 -26.478 55.197 1.00 78.81 79 GLY A CA 1
ATOM 612 C C . GLY A 1 79 ? -1.127 -26.205 54.119 1.00 78.81 79 GLY A C 1
ATOM 613 O O . GLY A 1 79 ? -0.831 -27.061 53.291 1.00 78.81 79 GLY A O 1
ATOM 614 N N . LEU A 1 80 ? -0.537 -25.005 54.128 1.00 82.56 80 LEU A N 1
ATOM 615 C CA . LEU A 1 80 ? 0.542 -24.602 53.211 1.00 82.56 80 LEU A CA 1
ATOM 616 C C . LEU A 1 80 ? 1.942 -25.098 53.634 1.00 82.56 80 LEU A C 1
ATOM 618 O O . LEU A 1 80 ? 2.946 -24.667 53.069 1.00 82.56 80 LEU A O 1
ATOM 622 N N . ASP A 1 81 ? 2.043 -26.011 54.604 1.00 83.25 81 ASP A N 1
ATOM 623 C CA . ASP A 1 81 ? 3.310 -26.540 55.142 1.00 83.25 81 ASP A CA 1
ATOM 624 C C . ASP A 1 81 ? 4.151 -27.293 54.100 1.00 83.25 81 ASP A C 1
ATOM 626 O O . ASP A 1 81 ? 5.364 -27.435 54.257 1.00 83.25 81 ASP A O 1
ATOM 630 N N . LYS A 1 82 ? 3.514 -27.746 53.014 1.00 85.19 82 LYS A N 1
ATOM 631 C CA . LYS A 1 82 ? 4.155 -28.443 51.889 1.00 85.19 82 LYS A CA 1
ATOM 632 C C . LYS A 1 82 ? 4.148 -27.641 50.588 1.00 85.19 82 LYS A C 1
ATOM 634 O O . LYS A 1 82 ? 4.363 -28.228 49.528 1.00 85.19 82 LYS A O 1
ATOM 639 N N . LEU A 1 83 ? 3.888 -26.333 50.645 1.00 86.31 83 LEU A N 1
ATOM 640 C CA . LEU A 1 83 ? 3.962 -25.467 49.471 1.00 86.31 83 LEU A CA 1
ATOM 641 C C . LEU A 1 83 ? 5.404 -25.427 48.950 1.00 86.31 83 LEU A C 1
ATOM 643 O O . LEU A 1 83 ? 6.333 -25.059 49.667 1.00 86.31 83 LEU A O 1
ATOM 647 N N . THR A 1 84 ? 5.592 -25.784 47.684 1.00 86.88 84 THR A N 1
ATOM 648 C CA . THR A 1 84 ? 6.884 -25.674 47.003 1.00 86.88 84 THR A CA 1
ATOM 649 C C . THR A 1 84 ? 6.781 -24.670 45.874 1.00 86.88 84 THR A C 1
ATOM 651 O O . THR A 1 84 ? 5.955 -24.843 44.983 1.00 86.88 84 THR A O 1
ATOM 654 N N . ILE A 1 85 ? 7.641 -23.656 45.872 1.00 88.25 85 ILE A N 1
ATOM 655 C CA . ILE A 1 85 ? 7.741 -22.667 44.797 1.00 88.25 85 ILE A CA 1
ATOM 656 C C . ILE A 1 85 ? 9.196 -22.667 44.349 1.00 88.25 85 ILE A C 1
ATOM 658 O O . ILE A 1 85 ? 10.104 -22.539 45.165 1.00 88.25 85 ILE A O 1
ATOM 662 N N . HIS A 1 86 ? 9.440 -22.862 43.061 1.00 88.25 86 HIS A N 1
ATOM 663 C CA . HIS A 1 86 ? 10.781 -22.737 42.506 1.00 88.25 86 HIS A CA 1
ATOM 664 C C . HIS A 1 86 ? 10.732 -22.232 41.071 1.00 88.25 86 HIS A C 1
ATOM 666 O O . HIS A 1 86 ? 9.806 -22.522 40.312 1.00 88.25 86 HIS A O 1
ATOM 672 N N . LEU A 1 87 ? 11.762 -21.478 40.694 1.00 88.12 87 LEU A N 1
ATOM 673 C CA . LEU A 1 87 ? 11.980 -21.083 39.312 1.00 88.12 87 LEU A CA 1
ATOM 674 C C . LEU A 1 87 ? 12.308 -22.330 38.490 1.00 88.12 87 LEU A C 1
ATOM 676 O O . LEU A 1 87 ? 13.339 -22.970 38.708 1.00 88.12 87 LEU A O 1
ATOM 680 N N . LYS A 1 88 ? 11.418 -22.678 37.563 1.00 88.56 88 LYS A N 1
ATOM 681 C CA . LYS A 1 88 ? 11.576 -23.845 36.701 1.00 88.56 88 LYS A CA 1
ATOM 682 C C . LYS A 1 88 ? 12.522 -23.533 35.551 1.00 88.56 88 LYS A C 1
ATOM 684 O O . LYS A 1 88 ? 13.505 -24.239 35.349 1.00 88.56 88 LYS A O 1
ATOM 689 N N . GLU A 1 89 ? 12.222 -22.469 34.814 1.00 87.00 89 GLU A N 1
ATOM 690 C CA . GLU A 1 89 ? 12.943 -22.077 33.605 1.00 87.00 89 GLU A CA 1
ATOM 691 C C . GLU A 1 89 ? 13.021 -20.556 33.503 1.00 87.00 89 GLU A C 1
ATOM 693 O O . GLU A 1 89 ? 12.052 -19.855 33.797 1.00 87.00 89 GLU A O 1
ATOM 698 N N . LYS A 1 90 ? 14.181 -20.065 33.051 1.00 89.19 90 LYS A N 1
ATOM 699 C CA . LYS A 1 90 ? 14.369 -18.664 32.676 1.00 89.19 90 LYS A CA 1
ATOM 700 C C . LYS A 1 90 ? 14.083 -18.494 31.198 1.00 89.19 90 LYS A C 1
ATOM 702 O O . LYS A 1 90 ? 14.733 -19.156 30.377 1.00 89.19 90 LYS A O 1
ATOM 707 N N . ARG A 1 91 ? 13.164 -17.599 30.854 1.00 89.94 91 ARG A N 1
ATOM 708 C CA . ARG A 1 91 ? 12.862 -17.282 29.455 1.00 89.94 91 ARG A CA 1
ATOM 709 C C . ARG A 1 91 ? 12.845 -15.779 29.252 1.00 89.94 91 ARG A C 1
ATOM 711 O O . ARG A 1 91 ? 12.585 -15.015 30.170 1.00 89.94 91 ARG A O 1
ATOM 718 N N . LEU A 1 92 ? 13.184 -15.374 28.039 1.00 90.69 92 LEU A N 1
ATOM 719 C CA . LEU A 1 92 ? 13.093 -13.994 27.599 1.00 90.69 92 LEU A CA 1
ATOM 720 C C . LEU A 1 92 ? 11.844 -13.886 26.733 1.00 90.69 92 LEU A C 1
ATOM 722 O O . LEU A 1 92 ? 11.717 -14.625 25.754 1.00 90.69 92 LEU A O 1
ATOM 726 N N . LEU A 1 93 ? 10.950 -12.973 27.098 1.00 91.12 93 LEU A N 1
ATOM 727 C CA . LEU A 1 93 ? 9.785 -12.625 26.297 1.00 91.12 93 LEU A CA 1
ATOM 728 C C . LEU A 1 93 ? 10.213 -11.556 25.286 1.00 91.12 93 LEU A C 1
ATOM 730 O O . LEU A 1 93 ? 10.576 -10.452 25.683 1.00 91.12 93 LEU A O 1
ATOM 734 N N . ILE A 1 94 ? 10.229 -11.882 23.996 1.00 94.75 94 ILE A N 1
ATOM 735 C CA . ILE A 1 94 ? 10.705 -10.998 22.918 1.00 94.75 94 ILE A CA 1
ATOM 736 C C . ILE A 1 94 ? 9.562 -10.757 21.941 1.00 94.75 94 ILE A C 1
ATOM 738 O O . ILE A 1 94 ? 8.841 -11.688 21.601 1.00 94.75 94 ILE A O 1
ATOM 742 N N . THR A 1 95 ? 9.408 -9.541 21.426 1.00 95.69 95 THR A N 1
ATOM 743 C CA . THR A 1 95 ? 8.457 -9.281 20.331 1.00 95.69 95 THR A CA 1
ATOM 744 C C . THR A 1 95 ? 9.200 -9.288 19.003 1.00 95.69 95 THR A C 1
ATOM 746 O O . THR A 1 95 ? 10.124 -8.503 18.829 1.00 95.69 95 THR A O 1
ATOM 749 N N . VAL A 1 96 ? 8.816 -10.137 18.050 1.00 96.94 96 VAL A N 1
ATOM 750 C CA . VAL A 1 96 ? 9.409 -10.157 16.702 1.00 96.94 96 VAL A CA 1
ATOM 751 C C . VAL A 1 96 ? 8.402 -9.603 15.699 1.00 96.94 96 VAL A C 1
ATOM 753 O O . VAL A 1 96 ? 7.299 -10.127 15.565 1.00 96.94 96 VAL A O 1
ATOM 756 N N . LEU A 1 97 ? 8.774 -8.541 14.987 1.00 94.62 97 LEU A N 1
ATOM 757 C CA . LEU A 1 97 ? 7.919 -7.794 14.063 1.00 94.62 97 LEU A CA 1
ATOM 758 C C . LEU A 1 97 ? 8.583 -7.638 12.687 1.00 94.62 97 LEU A C 1
ATOM 760 O O . LEU A 1 97 ? 9.798 -7.774 12.543 1.00 94.62 97 LEU A O 1
ATOM 764 N N . GLY A 1 98 ? 7.785 -7.290 11.677 1.00 91.94 98 GLY A N 1
ATOM 765 C CA . GLY A 1 98 ? 8.262 -7.038 10.316 1.00 91.94 98 GLY A CA 1
ATOM 766 C C . GLY A 1 98 ? 8.230 -8.280 9.420 1.00 91.94 98 GLY A C 1
ATOM 767 O O . GLY A 1 98 ? 7.294 -9.072 9.502 1.00 91.94 98 GLY A O 1
ATOM 768 N N . TYR A 1 99 ? 9.225 -8.434 8.542 1.00 92.38 99 TYR A N 1
ATOM 769 C CA . TYR A 1 99 ? 9.281 -9.456 7.480 1.00 92.38 99 TYR A CA 1
ATOM 770 C C . TYR A 1 99 ? 9.733 -10.832 8.001 1.00 92.38 99 TYR A C 1
ATOM 772 O O . TYR A 1 99 ? 10.776 -11.379 7.631 1.00 92.38 99 TYR A O 1
ATOM 780 N N . VAL A 1 100 ? 8.913 -11.398 8.881 1.00 93.81 100 VAL A N 1
ATOM 781 C CA . VAL A 1 100 ? 9.033 -12.755 9.430 1.00 93.81 100 VAL A CA 1
ATOM 782 C C . VAL A 1 100 ? 7.733 -13.522 9.208 1.00 93.81 100 VAL A C 1
ATOM 784 O O . VAL A 1 100 ? 6.674 -12.918 9.050 1.00 93.81 100 VAL A O 1
ATOM 787 N N . THR A 1 101 ? 7.797 -14.852 9.185 1.00 91.88 101 THR A N 1
ATOM 788 C CA . THR A 1 101 ? 6.640 -15.695 8.832 1.00 91.88 101 THR A CA 1
ATOM 789 C C . THR A 1 101 ? 5.480 -15.546 9.822 1.00 91.88 101 THR A C 1
ATOM 791 O O . THR A 1 101 ? 4.316 -15.562 9.428 1.00 91.88 101 THR A O 1
ATOM 794 N N . LYS A 1 102 ? 5.780 -15.418 11.120 1.00 94.06 102 LYS A N 1
ATOM 795 C CA . LYS A 1 102 ? 4.800 -15.256 12.202 1.00 94.06 102 LYS A CA 1
ATOM 796 C C . LYS A 1 102 ? 5.215 -14.104 13.123 1.00 94.06 102 LYS A C 1
ATOM 798 O O . LYS A 1 102 ? 5.875 -14.352 14.133 1.00 94.06 102 LYS A O 1
ATOM 803 N N . PRO A 1 103 ? 4.855 -12.852 12.787 1.00 94.50 103 PRO A N 1
ATOM 804 C CA . PRO A 1 103 ? 5.077 -11.714 13.670 1.00 94.50 103 PRO A CA 1
ATOM 805 C C . PRO A 1 103 ? 4.289 -11.878 14.976 1.00 94.50 103 PRO A C 1
ATOM 807 O O . PRO A 1 103 ? 3.131 -12.298 14.952 1.00 94.50 103 PRO A O 1
ATOM 810 N N . GLY A 1 104 ? 4.896 -11.538 16.109 1.00 93.25 104 GLY A N 1
ATOM 811 C CA . GLY A 1 104 ? 4.267 -11.648 17.423 1.00 93.25 104 GLY A CA 1
ATOM 812 C C . GLY A 1 104 ? 5.259 -11.816 18.570 1.00 93.25 10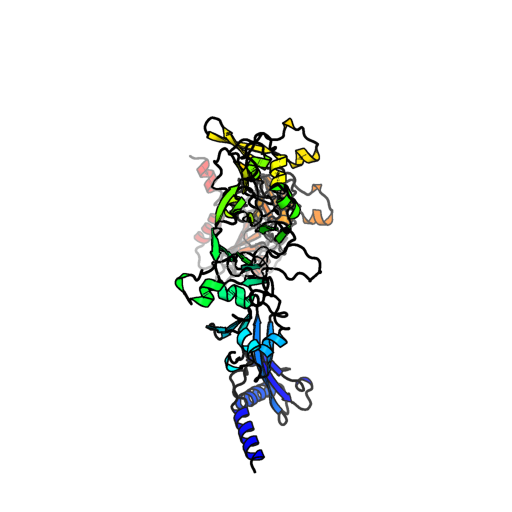4 GLY A C 1
ATOM 813 O O . GLY A 1 104 ? 6.476 -11.745 18.389 1.00 93.25 104 GLY A O 1
ATOM 814 N N . GLU A 1 105 ? 4.721 -12.023 19.769 1.00 91.94 105 GLU A N 1
ATOM 815 C CA . GLU A 1 105 ? 5.504 -12.313 20.973 1.00 91.94 105 GLU A CA 1
ATOM 816 C C . GLU A 1 105 ? 6.002 -13.768 20.962 1.00 91.94 105 GLU A C 1
ATOM 818 O O . GLU A 1 105 ? 5.273 -14.695 20.600 1.00 91.94 105 GLU A O 1
ATOM 823 N N . VAL A 1 106 ? 7.267 -13.965 21.337 1.00 91.75 106 VAL A N 1
ATOM 824 C CA . VAL A 1 106 ? 7.939 -15.265 21.373 1.00 91.75 106 VAL A CA 1
ATOM 825 C C . VAL A 1 106 ? 8.734 -15.430 22.665 1.00 91.75 106 VAL A C 1
ATOM 827 O O . VAL A 1 106 ? 9.500 -14.554 23.067 1.00 91.75 106 VAL A O 1
ATOM 830 N N . ASP A 1 107 ? 8.605 -16.604 23.281 1.00 90.00 107 ASP A N 1
ATOM 831 C CA . ASP A 1 107 ? 9.372 -16.968 24.471 1.00 90.00 107 ASP A CA 1
ATOM 832 C C . ASP A 1 107 ? 10.633 -17.732 24.080 1.00 90.00 107 ASP A C 1
ATOM 834 O O . ASP A 1 107 ? 10.568 -18.890 23.643 1.00 90.00 107 ASP A O 1
ATOM 838 N N . ILE A 1 108 ? 11.802 -17.147 24.311 1.00 91.94 108 ILE A N 1
ATOM 839 C CA . ILE A 1 108 ? 13.082 -17.801 24.021 1.00 91.94 108 ILE A CA 1
ATOM 840 C C . ILE A 1 108 ? 13.796 -18.226 25.311 1.00 91.94 108 ILE A C 1
ATOM 842 O O . ILE A 1 108 ? 13.638 -17.581 26.345 1.00 91.94 108 ILE A O 1
ATOM 846 N N . PRO A 1 109 ? 14.598 -19.305 25.297 1.00 89.44 109 PRO A N 1
ATOM 847 C CA . PRO A 1 109 ? 15.447 -19.657 26.435 1.00 89.44 109 PRO A CA 1
ATOM 848 C C . PRO A 1 109 ? 16.386 -18.506 26.832 1.00 89.44 109 PRO A C 1
ATOM 850 O O . PRO A 1 109 ? 16.798 -17.722 25.979 1.00 89.44 109 PRO A O 1
ATOM 853 N N . SER A 1 110 ? 16.813 -18.438 28.095 1.00 85.94 110 SER A N 1
ATOM 854 C CA . SER A 1 110 ? 17.701 -17.362 28.582 1.00 85.94 110 SER A CA 1
ATOM 855 C C . SER A 1 110 ? 19.078 -17.284 27.905 1.00 85.94 110 SER A C 1
ATOM 857 O O . SER A 1 110 ? 19.787 -16.294 28.051 1.00 85.94 110 SER A O 1
ATOM 859 N N . ASN A 1 111 ? 19.498 -18.340 27.208 1.00 86.38 111 ASN A N 1
ATOM 860 C CA . ASN A 1 111 ? 20.715 -18.380 26.391 1.00 86.38 111 ASN A CA 1
ATOM 861 C C . ASN A 1 111 ? 20.438 -18.193 24.885 1.00 86.38 111 ASN A C 1
ATOM 863 O O . ASN A 1 111 ? 21.361 -18.327 24.078 1.00 86.38 111 ASN A O 1
ATOM 867 N N . GLY A 1 112 ? 19.184 -17.927 24.514 1.00 88.25 112 GLY A N 1
ATOM 868 C CA . GLY A 1 112 ? 18.748 -17.682 23.148 1.00 88.25 112 GLY A CA 1
ATOM 869 C C . GLY A 1 112 ? 19.310 -16.377 22.593 1.00 88.25 112 GLY A C 1
ATOM 870 O O . GLY A 1 112 ? 19.601 -15.430 23.324 1.00 88.25 112 GLY A O 1
ATOM 871 N N . ASN A 1 113 ? 19.481 -16.338 21.276 1.00 91.94 113 ASN A N 1
ATOM 872 C CA . ASN A 1 113 ? 19.961 -15.165 20.553 1.00 91.94 113 ASN A CA 1
ATOM 873 C C . ASN A 1 113 ? 18.932 -14.705 19.508 1.00 91.94 113 ASN A C 1
ATOM 875 O O . ASN A 1 113 ? 17.867 -15.305 19.354 1.00 91.94 113 ASN A O 1
ATOM 879 N N . VAL A 1 114 ? 19.281 -13.657 18.758 1.00 94.06 114 VAL A N 1
ATOM 880 C CA . VAL A 1 114 ? 18.473 -13.121 17.649 1.00 94.06 114 VAL A CA 1
ATOM 881 C C . VAL A 1 114 ? 18.021 -14.222 16.681 1.00 94.06 114 VAL A C 1
ATOM 883 O O . VAL A 1 114 ? 16.856 -14.266 16.301 1.00 94.06 114 VAL A O 1
ATOM 886 N N . GLN A 1 115 ? 18.908 -15.159 16.329 1.00 93.88 115 GLN A N 1
ATOM 887 C CA . GLN A 1 115 ? 18.565 -16.270 15.438 1.00 93.88 115 GLN A CA 1
ATOM 888 C C . GLN A 1 115 ? 17.509 -17.195 16.054 1.00 93.88 115 GLN A C 1
ATOM 890 O O . GLN A 1 115 ? 16.598 -17.628 15.356 1.00 93.88 115 GLN A O 1
ATOM 895 N N . THR A 1 116 ? 17.599 -17.492 17.354 1.00 93.56 116 THR A N 1
ATOM 896 C CA . THR A 1 116 ? 16.584 -18.293 18.056 1.00 93.56 116 THR A CA 1
ATOM 897 C C . THR A 1 116 ? 15.212 -17.621 18.003 1.00 93.56 116 THR A C 1
ATOM 899 O O . THR A 1 116 ? 14.231 -18.291 17.689 1.00 93.56 116 THR A O 1
ATOM 902 N N . ALA A 1 117 ? 15.150 -16.308 18.245 1.00 94.75 117 ALA A N 1
ATOM 903 C CA . ALA A 1 117 ? 13.905 -15.541 18.182 1.00 94.75 117 ALA A CA 1
ATOM 904 C C . ALA A 1 117 ? 13.287 -15.565 16.773 1.00 94.75 117 ALA A C 1
ATOM 906 O O . ALA A 1 117 ? 12.115 -15.902 16.620 1.00 94.75 117 ALA A O 1
ATOM 907 N N . ILE A 1 118 ? 14.094 -15.307 15.740 1.00 94.75 118 ILE A N 1
ATOM 908 C CA . ILE A 1 118 ? 13.660 -15.350 14.334 1.00 94.75 118 ILE A CA 1
ATOM 909 C C . ILE A 1 118 ? 13.178 -16.754 13.939 1.00 94.75 118 ILE A C 1
ATOM 911 O O . ILE A 1 118 ? 12.150 -16.892 13.281 1.00 94.75 118 ILE A O 1
ATOM 915 N N . ASN A 1 119 ? 13.885 -17.808 14.354 1.00 93.81 119 ASN A N 1
ATOM 916 C CA . ASN A 1 119 ? 13.495 -19.187 14.053 1.00 93.81 119 ASN A CA 1
ATOM 917 C C . ASN A 1 119 ? 12.148 -19.555 14.691 1.00 93.81 119 ASN A C 1
ATOM 919 O O . ASN A 1 119 ? 11.328 -20.207 14.047 1.00 93.81 119 ASN A O 1
ATOM 923 N N . ILE A 1 120 ? 11.903 -19.131 15.936 1.00 93.50 120 ILE A N 1
ATOM 924 C CA . ILE A 1 120 ? 10.622 -19.367 16.622 1.00 93.50 120 ILE A CA 1
ATOM 925 C C . ILE A 1 120 ? 9.492 -18.577 15.949 1.00 93.50 120 ILE A C 1
ATOM 927 O O . ILE A 1 120 ? 8.398 -19.114 15.783 1.00 93.50 120 ILE A O 1
ATOM 931 N N . ALA A 1 121 ? 9.778 -17.369 15.454 1.00 93.12 121 ALA A N 1
ATOM 932 C CA . ALA A 1 121 ? 8.872 -16.586 14.609 1.00 93.12 121 ALA A CA 1
ATOM 933 C C . ALA A 1 121 ? 8.656 -17.188 13.198 1.00 93.12 121 ALA A C 1
ATOM 935 O O . ALA A 1 121 ? 8.039 -16.567 12.335 1.00 93.12 121 ALA A O 1
ATOM 936 N N . GLY A 1 122 ? 9.139 -18.408 12.937 1.00 90.31 122 GLY A N 1
ATOM 937 C CA . GLY A 1 122 ? 8.934 -19.126 11.679 1.00 90.31 122 GLY A CA 1
ATOM 938 C C . GLY A 1 122 ? 9.914 -18.753 10.567 1.00 90.31 122 GLY A C 1
ATOM 939 O O . GLY A 1 122 ? 9.676 -19.116 9.416 1.00 90.31 122 GLY A O 1
ATOM 940 N N . GLY A 1 123 ? 11.006 -18.060 10.892 1.00 91.56 123 GLY A N 1
ATOM 941 C CA . GLY A 1 123 ? 12.029 -17.650 9.935 1.00 91.56 123 GLY A CA 1
ATOM 942 C C . GLY A 1 123 ? 11.745 -16.307 9.262 1.00 91.56 123 GLY A C 1
ATOM 943 O O . GLY A 1 123 ? 10.743 -15.639 9.519 1.00 91.56 123 GLY A O 1
ATOM 944 N N . LEU A 1 124 ? 12.686 -15.900 8.412 1.00 91.19 124 LEU A N 1
ATOM 945 C CA . LEU A 1 124 ? 12.616 -14.667 7.631 1.00 91.19 124 LEU A CA 1
ATOM 946 C C . LEU A 1 124 ? 11.827 -14.903 6.343 1.00 91.19 124 LEU A C 1
ATOM 948 O O . LEU A 1 124 ? 11.960 -15.956 5.720 1.00 91.19 124 LEU A O 1
ATOM 952 N N . VAL A 1 125 ? 11.056 -13.904 5.928 1.00 89.38 125 VAL A N 1
ATOM 953 C CA . VAL A 1 125 ? 10.308 -13.929 4.664 1.00 89.38 125 VAL A CA 1
ATOM 954 C C . VAL A 1 125 ? 11.205 -13.449 3.517 1.00 89.38 125 VAL A C 1
ATOM 956 O O . VAL A 1 125 ? 12.130 -12.658 3.728 1.00 89.38 125 VAL A O 1
ATOM 959 N N . ALA A 1 126 ? 10.942 -13.918 2.291 1.00 80.00 126 ALA A N 1
ATOM 960 C CA . ALA A 1 126 ? 11.590 -13.392 1.090 1.00 80.00 126 ALA A CA 1
ATOM 961 C C . ALA A 1 126 ? 11.420 -11.863 1.025 1.00 80.00 126 ALA A C 1
ATOM 963 O O . ALA A 1 126 ? 10.319 -11.342 1.191 1.00 80.00 126 ALA A O 1
ATOM 964 N N . GLY A 1 127 ? 12.529 -11.146 0.850 1.00 80.12 127 GLY A N 1
ATOM 965 C CA . GLY A 1 127 ? 12.550 -9.685 0.924 1.00 80.12 127 GLY A CA 1
ATOM 966 C C . GLY A 1 127 ? 12.842 -9.096 2.299 1.00 80.12 127 GLY A C 1
ATOM 967 O O . GLY A 1 127 ? 12.837 -7.882 2.419 1.00 80.12 127 GLY A O 1
ATOM 968 N N . ALA A 1 128 ? 13.161 -9.878 3.329 1.00 88.06 128 ALA A N 1
ATOM 969 C CA . ALA A 1 128 ? 13.649 -9.332 4.598 1.00 88.06 128 ALA A CA 1
ATOM 970 C C . ALA A 1 128 ? 15.050 -8.683 4.478 1.00 88.06 128 ALA A C 1
ATOM 972 O O . ALA A 1 128 ? 16.000 -9.304 3.991 1.00 88.06 128 ALA A O 1
ATOM 973 N N . GLN A 1 129 ? 15.229 -7.468 5.010 1.00 90.44 129 GLN A N 1
ATOM 974 C CA . GLN A 1 129 ? 16.535 -6.793 5.096 1.00 90.44 129 GLN A CA 1
ATOM 975 C C . GLN A 1 129 ? 17.375 -7.296 6.271 1.00 90.44 129 GLN A C 1
ATOM 977 O O . GLN A 1 129 ? 17.507 -6.659 7.318 1.00 90.44 129 GLN A O 1
ATOM 982 N N . ILE A 1 130 ? 18.025 -8.438 6.073 1.00 90.69 130 ILE A N 1
ATOM 983 C CA . ILE A 1 130 ? 18.867 -9.076 7.096 1.00 90.69 130 ILE A CA 1
ATOM 984 C C . ILE A 1 130 ? 20.152 -8.306 7.439 1.00 90.69 130 ILE A C 1
ATOM 986 O O . ILE A 1 130 ? 20.835 -8.629 8.406 1.00 90.69 130 ILE A O 1
ATOM 990 N N . ASN A 1 131 ? 20.526 -7.293 6.665 1.00 89.81 131 ASN A N 1
ATOM 991 C CA . ASN A 1 131 ? 21.670 -6.429 6.959 1.00 89.81 131 ASN A CA 1
ATOM 992 C C . ASN A 1 131 ? 21.315 -5.211 7.829 1.00 89.81 131 ASN A C 1
ATOM 994 O O . ASN A 1 131 ? 22.245 -4.533 8.263 1.00 89.81 131 ASN A O 1
ATOM 998 N N . LYS A 1 132 ? 20.022 -4.954 8.076 1.00 92.06 132 LYS A N 1
ATOM 999 C CA . LYS A 1 132 ? 19.505 -3.774 8.789 1.00 92.06 132 LYS A CA 1
ATOM 1000 C C . LYS A 1 132 ? 18.438 -4.139 9.826 1.00 92.06 132 LYS A C 1
ATOM 1002 O O . LYS A 1 132 ? 17.449 -3.431 9.988 1.00 92.06 132 LYS A O 1
ATOM 1007 N N . ILE A 1 133 ? 18.597 -5.275 10.503 1.00 94.19 133 ILE A N 1
ATOM 1008 C CA . ILE A 1 133 ? 17.651 -5.666 11.554 1.00 94.19 133 ILE A CA 1
ATOM 1009 C C . ILE A 1 133 ? 17.783 -4.680 12.716 1.00 94.19 133 ILE A C 1
ATOM 1011 O O . ILE A 1 133 ? 18.890 -4.272 13.071 1.00 94.19 133 ILE A O 1
ATOM 1015 N N . GLN A 1 134 ? 16.652 -4.299 13.301 1.00 95.50 134 GLN A N 1
ATOM 1016 C CA . GLN A 1 134 ? 16.585 -3.308 14.365 1.00 95.50 134 GLN A CA 1
ATOM 1017 C C . GLN A 1 134 ? 16.191 -3.983 15.676 1.00 95.50 134 GLN A C 1
ATOM 1019 O O . GLN A 1 134 ? 15.188 -4.692 15.748 1.00 95.50 134 GLN A O 1
ATOM 1024 N N . LEU A 1 135 ? 16.985 -3.763 16.719 1.00 96.38 135 LEU A N 1
ATOM 1025 C CA . LEU A 1 135 ? 16.634 -4.086 18.095 1.00 96.38 135 LEU A CA 1
ATOM 1026 C C . LEU A 1 135 ? 16.157 -2.808 18.776 1.00 96.38 135 LEU A C 1
ATOM 1028 O O . LEU A 1 135 ? 16.907 -1.838 18.856 1.00 96.38 135 LEU A O 1
ATOM 1032 N N . GLN A 1 136 ? 14.936 -2.813 19.287 1.00 95.25 136 GLN A N 1
ATOM 1033 C CA . GLN A 1 136 ? 14.381 -1.717 20.058 1.00 95.25 136 GLN A CA 1
ATOM 1034 C C . GLN A 1 136 ? 14.262 -2.116 21.530 1.00 95.25 136 GLN A C 1
ATOM 1036 O O . GLN A 1 136 ? 13.625 -3.115 21.870 1.00 95.25 136 GLN A O 1
ATOM 1041 N N . ARG A 1 137 ? 14.861 -1.304 22.403 1.00 93.19 137 ARG A N 1
ATOM 1042 C CA . ARG A 1 137 ? 14.880 -1.493 23.858 1.00 93.19 137 ARG A CA 1
ATOM 1043 C C . ARG A 1 137 ? 14.613 -0.165 24.546 1.00 93.19 137 ARG A C 1
ATOM 1045 O O . ARG A 1 137 ? 15.319 0.803 24.298 1.00 93.19 137 ARG A O 1
ATOM 1052 N N . ASN A 1 138 ? 13.604 -0.107 25.416 1.00 86.25 138 ASN A N 1
ATOM 1053 C CA . ASN A 1 138 ? 13.242 1.107 26.168 1.00 86.25 138 ASN A CA 1
ATOM 1054 C C . ASN A 1 138 ? 13.070 2.371 25.292 1.00 86.25 138 ASN A C 1
ATOM 1056 O O . ASN A 1 138 ? 13.324 3.483 25.742 1.00 86.25 138 ASN A O 1
ATOM 1060 N N . GLY A 1 139 ? 12.649 2.201 24.033 1.00 83.69 139 GLY A N 1
ATOM 1061 C CA . GLY A 1 139 ? 12.499 3.291 23.064 1.00 83.69 139 GLY A CA 1
ATOM 1062 C C . GLY A 1 139 ? 13.760 3.632 22.258 1.00 83.69 139 GLY A C 1
ATOM 1063 O O . GLY A 1 139 ? 13.645 4.337 21.260 1.00 83.69 139 GLY A O 1
ATOM 1064 N N . GLU A 1 140 ? 14.929 3.099 22.615 1.00 89.56 140 GLU A N 1
ATOM 1065 C CA . GLU A 1 140 ? 16.161 3.237 21.831 1.00 89.56 140 GLU A CA 1
ATOM 1066 C C . GLU A 1 140 ? 16.231 2.165 20.742 1.00 89.56 140 GLU A C 1
ATOM 1068 O O . GLU A 1 140 ? 15.892 1.006 20.984 1.00 89.56 140 GLU A O 1
ATOM 1073 N N . MET A 1 141 ? 16.674 2.549 19.544 1.00 91.94 141 MET A N 1
ATOM 1074 C CA . MET A 1 141 ? 16.802 1.657 18.392 1.00 91.94 141 MET A CA 1
ATOM 1075 C C . MET A 1 141 ? 18.278 1.430 18.063 1.00 91.94 141 MET A C 1
ATOM 1077 O O . MET A 1 141 ? 19.034 2.379 17.855 1.00 91.94 141 MET A O 1
ATOM 1081 N N . GLN A 1 142 ? 18.671 0.161 18.000 1.00 93.94 142 GLN A N 1
ATOM 1082 C CA . GLN A 1 142 ? 19.989 -0.292 17.583 1.00 93.94 142 GLN A CA 1
ATOM 1083 C C . GLN A 1 142 ? 19.868 -1.128 16.304 1.00 93.94 142 GLN A C 1
ATOM 1085 O O . GLN A 1 142 ? 19.344 -2.241 16.323 1.00 93.94 142 GLN A O 1
ATOM 1090 N N . GLU A 1 143 ? 20.409 -0.621 15.197 1.00 94.44 143 GLU A N 1
ATOM 1091 C CA . GLU A 1 143 ? 20.536 -1.373 13.945 1.00 94.44 143 GLU A CA 1
ATOM 1092 C C . GLU A 1 143 ? 21.773 -2.284 13.980 1.00 94.44 143 GLU A C 1
ATOM 1094 O O . GLU A 1 143 ? 22.845 -1.891 14.452 1.00 94.44 143 GLU A O 1
ATOM 1099 N N . PHE A 1 144 ? 21.648 -3.510 13.468 1.00 93.44 144 PHE A N 1
ATOM 1100 C CA . PHE A 1 144 ? 22.769 -4.435 13.320 1.00 93.44 144 PHE A CA 1
ATOM 1101 C C . PHE A 1 144 ? 22.643 -5.320 12.073 1.00 93.44 144 PHE A C 1
ATOM 1103 O O . PHE A 1 144 ? 21.562 -5.598 11.549 1.00 93.44 144 PHE A O 1
ATOM 1110 N N . ASN A 1 145 ? 23.795 -5.801 11.601 1.00 91.50 145 ASN A N 1
ATOM 1111 C CA . ASN A 1 145 ? 23.895 -6.585 10.377 1.00 91.50 145 ASN A CA 1
ATOM 1112 C C . ASN A 1 145 ? 23.900 -8.089 10.681 1.00 91.50 145 ASN A C 1
ATOM 1114 O O . ASN A 1 145 ? 24.951 -8.698 10.890 1.00 91.50 145 ASN A O 1
ATOM 1118 N N . PHE A 1 146 ? 22.713 -8.693 10.667 1.00 93.81 146 PHE A N 1
ATOM 1119 C CA . PHE A 1 146 ? 22.531 -10.126 10.892 1.00 93.81 146 PHE A CA 1
ATOM 1120 C C . PHE A 1 146 ? 23.120 -10.986 9.763 1.00 93.81 146 PHE A C 1
ATOM 1122 O O . PHE A 1 146 ? 23.611 -12.082 10.026 1.00 93.81 146 PHE A O 1
ATOM 1129 N N . LYS A 1 147 ? 23.179 -10.478 8.524 1.00 91.06 147 LYS A N 1
ATOM 1130 C CA . LYS A 1 147 ? 23.834 -11.176 7.403 1.00 91.06 147 LYS A CA 1
ATOM 1131 C C . LYS A 1 147 ? 25.296 -11.505 7.705 1.00 91.06 147 LYS A C 1
ATOM 1133 O O . LYS A 1 147 ? 25.713 -12.638 7.503 1.00 91.06 147 LYS A O 1
ATOM 1138 N N . LYS A 1 148 ? 26.063 -10.557 8.255 1.00 89.44 148 LYS A N 1
ATOM 1139 C CA . LYS A 1 148 ? 27.472 -10.803 8.614 1.00 89.44 148 LYS A CA 1
ATOM 1140 C C . LYS A 1 148 ? 27.626 -11.923 9.644 1.00 89.44 148 LYS A C 1
ATOM 1142 O O . LYS A 1 148 ? 28.598 -12.670 9.582 1.00 89.44 148 LYS A O 1
ATOM 1147 N N . TYR A 1 149 ? 26.677 -12.058 10.569 1.00 90.94 149 TYR A N 1
ATOM 1148 C CA . TYR A 1 149 ? 26.644 -13.180 11.503 1.00 90.94 149 TYR A CA 1
ATOM 1149 C C . TYR A 1 149 ? 26.362 -14.510 10.796 1.00 90.94 149 TYR A C 1
ATOM 1151 O O . TYR A 1 149 ? 27.036 -15.490 11.088 1.00 90.94 149 TYR A O 1
ATOM 1159 N N . LEU A 1 150 ? 25.428 -14.550 9.841 1.00 88.56 150 LEU A N 1
ATOM 1160 C CA . LEU A 1 150 ? 25.162 -15.760 9.053 1.00 88.56 150 LEU A CA 1
ATOM 1161 C C . LEU A 1 150 ? 26.359 -16.161 8.177 1.00 88.56 150 LEU A C 1
ATOM 1163 O O . LEU A 1 150 ? 26.649 -17.347 8.057 1.00 88.56 150 LEU A O 1
ATOM 1167 N N . ASP A 1 151 ? 27.069 -15.177 7.620 1.00 87.06 151 ASP A N 1
ATOM 1168 C CA . ASP A 1 151 ? 28.237 -15.400 6.761 1.00 87.06 151 ASP A CA 1
ATOM 1169 C C . ASP A 1 151 ? 29.474 -15.874 7.557 1.00 87.06 151 ASP A C 1
ATOM 1171 O O . ASP A 1 151 ? 30.293 -16.627 7.035 1.00 87.06 151 ASP A O 1
ATOM 1175 N N . SER A 1 152 ? 29.639 -15.433 8.813 1.00 89.88 152 SER A N 1
ATOM 1176 C CA . SER A 1 152 ? 30.863 -15.672 9.607 1.00 89.88 152 SER A CA 1
ATOM 1177 C C . SER A 1 152 ? 30.695 -16.610 10.805 1.00 89.88 152 SER A C 1
ATOM 1179 O O . SER A 1 152 ? 31.676 -17.164 11.297 1.00 89.88 152 SER A O 1
ATOM 1181 N N . GLY A 1 153 ? 29.475 -16.760 11.324 1.00 87.81 153 GLY A N 1
ATOM 1182 C CA . GLY A 1 153 ? 29.180 -17.442 12.585 1.00 87.81 153 GLY A CA 1
ATOM 1183 C C . GLY A 1 153 ? 29.595 -16.679 13.854 1.00 87.81 153 GLY A C 1
ATOM 1184 O O . GLY A 1 153 ? 29.392 -17.194 14.959 1.00 87.81 153 GLY A O 1
ATOM 1185 N N . ASP A 1 154 ? 30.155 -15.468 13.743 1.00 89.94 154 ASP A N 1
ATOM 1186 C CA . ASP A 1 154 ? 30.662 -14.714 14.895 1.00 89.94 154 ASP A CA 1
ATOM 1187 C C . ASP A 1 154 ? 29.531 -14.087 15.726 1.00 89.94 154 ASP A C 1
ATOM 1189 O O . ASP A 1 154 ? 28.894 -13.104 15.345 1.00 89.94 154 ASP A O 1
ATOM 1193 N N . ARG A 1 155 ? 29.315 -14.638 16.926 1.00 87.44 155 ARG A N 1
ATOM 1194 C CA . ARG A 1 155 ? 28.277 -14.200 17.872 1.00 87.44 155 ARG A CA 1
ATOM 1195 C C . ARG A 1 155 ? 28.483 -12.781 18.403 1.00 87.44 155 ARG A C 1
ATOM 1197 O O . ARG A 1 155 ? 27.537 -12.231 18.960 1.00 87.44 155 ARG A O 1
ATOM 1204 N N . SER A 1 156 ? 29.674 -12.198 18.272 1.00 88.62 156 SER A N 1
ATOM 1205 C CA . SER A 1 156 ? 29.935 -10.817 18.696 1.00 88.62 156 SER A CA 1
ATOM 1206 C C . SER A 1 156 ? 29.213 -9.781 17.822 1.00 88.62 156 SER A C 1
ATOM 1208 O O . SER A 1 156 ? 28.982 -8.657 18.262 1.00 88.62 156 SER A O 1
ATOM 1210 N N . LEU A 1 157 ? 28.802 -10.180 16.613 1.00 87.94 157 LEU A N 1
ATOM 1211 C CA . LEU A 1 157 ? 28.155 -9.323 15.617 1.00 87.94 157 LEU A CA 1
ATOM 1212 C C . LEU A 1 157 ? 26.649 -9.130 15.842 1.00 87.94 157 LEU A C 1
ATOM 1214 O O . LEU A 1 157 ? 26.030 -8.322 15.150 1.00 87.94 157 LEU A O 1
ATOM 1218 N N . ILE A 1 158 ? 26.052 -9.868 16.783 1.00 92.25 158 ILE A N 1
ATOM 1219 C CA . ILE A 1 158 ? 24.633 -9.759 17.133 1.00 92.25 158 ILE A CA 1
ATOM 1220 C C . ILE A 1 158 ? 24.467 -9.290 18.584 1.00 92.25 158 ILE A C 1
ATOM 1222 O O . ILE A 1 158 ? 25.203 -9.738 19.468 1.00 92.25 158 ILE A O 1
ATOM 1226 N N . PRO A 1 159 ? 23.498 -8.404 18.865 1.00 93.31 159 PRO A N 1
ATOM 1227 C CA . PRO A 1 159 ? 23.254 -7.932 20.220 1.00 93.31 159 PRO A CA 1
ATOM 1228 C C . PRO A 1 159 ? 22.709 -9.051 21.118 1.00 93.31 159 PRO A C 1
ATOM 1230 O O . PRO A 1 159 ? 22.023 -9.975 20.670 1.00 93.31 159 PRO A O 1
ATOM 1233 N N . LYS A 1 160 ? 22.998 -8.955 22.421 1.00 92.56 160 LYS A N 1
ATOM 1234 C CA . LYS A 1 160 ? 22.388 -9.820 23.439 1.00 92.56 160 LYS A CA 1
ATOM 1235 C C . LYS A 1 160 ? 20.968 -9.344 23.736 1.00 92.56 160 LYS A C 1
ATOM 1237 O O . LYS A 1 160 ? 20.773 -8.167 24.042 1.00 92.56 160 LYS A O 1
ATOM 1242 N N . LEU A 1 161 ? 20.020 -10.276 23.688 1.00 93.19 161 LEU A N 1
ATOM 1243 C CA . LEU A 1 161 ? 18.609 -10.019 23.955 1.00 93.19 161 LEU A CA 1
ATOM 1244 C C . LEU A 1 161 ? 18.319 -9.930 25.459 1.00 93.19 161 LEU A C 1
ATOM 1246 O O . LEU A 1 161 ? 18.963 -10.599 26.271 1.00 93.19 161 LEU A O 1
ATOM 1250 N N . GLN A 1 162 ? 17.341 -9.102 25.805 1.00 91.62 162 GLN A N 1
ATOM 1251 C CA . GLN A 1 162 ? 16.757 -8.927 27.133 1.00 91.62 162 GLN A CA 1
ATOM 1252 C C . GLN A 1 162 ? 15.239 -9.097 27.047 1.00 91.62 162 GLN A C 1
ATOM 1254 O O . GLN A 1 162 ? 14.661 -8.972 25.971 1.00 91.62 162 GLN A O 1
ATOM 1259 N N . SER A 1 163 ? 14.589 -9.407 28.172 1.00 89.81 163 SER A N 1
ATOM 1260 C CA . SER A 1 163 ? 13.128 -9.521 28.182 1.00 89.81 163 SER A CA 1
ATOM 1261 C C . SER A 1 163 ? 12.487 -8.173 27.829 1.00 89.81 163 SER A C 1
ATOM 1263 O O . SER A 1 163 ? 12.995 -7.129 28.237 1.00 89.81 163 SER A O 1
ATOM 1265 N N . LEU A 1 164 ? 11.385 -8.217 27.080 1.00 90.62 164 LEU A N 1
ATOM 1266 C CA . LEU A 1 164 ? 10.651 -7.089 26.492 1.00 90.62 164 LEU A CA 1
ATOM 1267 C C . LEU A 1 164 ? 11.345 -6.360 25.329 1.00 90.62 164 LEU A C 1
ATOM 1269 O O . LEU A 1 164 ? 10.834 -5.338 24.867 1.00 90.62 164 LEU A O 1
ATOM 1273 N N . ASP A 1 165 ? 12.464 -6.875 24.817 1.00 94.81 165 ASP A N 1
ATOM 1274 C CA . ASP A 1 165 ? 13.052 -6.356 23.581 1.00 94.81 165 ASP A CA 1
ATOM 1275 C C . ASP A 1 165 ? 12.097 -6.552 22.388 1.00 94.81 165 ASP A C 1
ATOM 1277 O O . ASP A 1 165 ? 11.412 -7.576 22.265 1.00 94.81 165 ASP A O 1
ATOM 1281 N N . VAL A 1 166 ? 12.105 -5.591 21.462 1.00 96.06 166 VAL A N 1
ATOM 1282 C CA . VAL A 1 166 ? 11.392 -5.682 20.183 1.00 96.06 166 VAL A CA 1
ATOM 1283 C C . VAL A 1 166 ? 12.408 -5.827 19.057 1.00 96.06 166 VAL A C 1
ATOM 1285 O O . VAL A 1 166 ? 13.270 -4.977 18.859 1.00 96.06 166 VAL A O 1
ATOM 1288 N N . LEU A 1 167 ? 12.311 -6.911 18.302 1.00 96.38 167 LEU A N 1
ATOM 1289 C CA . LEU A 1 167 ? 13.124 -7.178 17.128 1.00 96.38 167 LEU A CA 1
ATOM 1290 C C . LEU A 1 167 ? 12.307 -6.867 15.873 1.00 96.38 167 LEU A C 1
ATOM 1292 O O . LEU A 1 167 ? 11.356 -7.581 15.565 1.00 96.38 167 LEU A O 1
ATOM 1296 N N . PHE A 1 168 ? 12.679 -5.826 15.136 1.00 96.12 168 PHE A N 1
ATOM 1297 C CA . PHE A 1 168 ? 12.011 -5.425 13.902 1.00 96.12 168 PHE A CA 1
ATOM 1298 C C . PHE A 1 168 ? 12.857 -5.786 12.677 1.00 96.12 168 PHE A C 1
ATOM 1300 O O . PHE A 1 168 ? 14.021 -5.393 12.561 1.00 96.12 168 PHE A O 1
ATOM 1307 N N . VAL A 1 169 ? 12.261 -6.542 11.755 1.00 95.12 169 VAL A N 1
ATOM 1308 C CA . VAL A 1 169 ? 12.874 -6.960 10.490 1.00 95.12 169 VAL A CA 1
ATOM 1309 C C . VAL A 1 169 ? 12.292 -6.118 9.348 1.00 95.12 169 VAL A C 1
ATOM 1311 O O . VAL A 1 169 ? 11.147 -6.351 8.951 1.00 95.12 169 VAL A O 1
ATOM 1314 N N . PRO A 1 170 ? 13.041 -5.149 8.796 1.00 90.69 170 PRO A N 1
ATOM 1315 C CA . PRO A 1 170 ? 12.525 -4.303 7.729 1.00 90.69 170 PRO A CA 1
ATOM 1316 C C . PRO A 1 170 ? 12.340 -5.063 6.410 1.00 90.69 170 PRO A C 1
ATOM 1318 O O . PRO A 1 170 ? 13.010 -6.063 6.137 1.00 90.69 170 PRO A O 1
ATOM 1321 N N . SER A 1 171 ? 11.441 -4.547 5.574 1.00 86.88 171 SER A N 1
ATOM 1322 C CA . SER A 1 171 ? 11.268 -4.960 4.181 1.00 86.88 171 SER A CA 1
ATOM 1323 C C . SER A 1 171 ? 12.405 -4.449 3.310 1.00 86.88 171 SER A C 1
ATOM 1325 O O . SER A 1 171 ? 12.858 -3.315 3.481 1.00 86.88 171 SER A O 1
ATOM 1327 N N . SER A 1 172 ? 12.809 -5.219 2.309 1.00 73.88 172 SER A N 1
ATOM 1328 C CA . SER A 1 172 ? 13.687 -4.724 1.260 1.00 73.88 172 SER A CA 1
ATOM 1329 C C . SER A 1 172 ? 12.898 -3.764 0.377 1.00 73.88 172 SER A C 1
ATOM 1331 O O . SER A 1 172 ? 11.856 -4.159 -0.142 1.00 73.88 172 SER A O 1
ATOM 1333 N N . PRO A 1 173 ? 13.378 -2.527 0.161 1.00 59.25 173 PRO A N 1
ATOM 1334 C CA . PRO A 1 173 ? 12.791 -1.625 -0.819 1.00 59.25 173 PRO A CA 1
ATOM 1335 C C . PRO A 1 173 ? 12.895 -2.182 -2.249 1.00 59.25 173 PRO A C 1
ATOM 1337 O O . PRO A 1 173 ? 12.204 -1.690 -3.130 1.00 59.25 173 PRO A O 1
ATOM 1340 N N . GLU A 1 174 ? 13.716 -3.217 -2.470 1.00 48.78 174 GLU A N 1
ATOM 1341 C CA . GLU A 1 174 ? 13.864 -3.930 -3.747 1.00 48.78 174 GLU A CA 1
ATOM 1342 C C . GLU A 1 174 ? 12.773 -4.995 -3.971 1.00 48.78 174 GLU A C 1
ATOM 1344 O O . GLU A 1 174 ? 12.492 -5.353 -5.108 1.00 48.78 174 GLU A O 1
ATOM 1349 N N . LEU A 1 175 ? 12.118 -5.477 -2.906 1.00 44.91 175 LEU A N 1
ATOM 1350 C CA . LEU A 1 175 ? 11.068 -6.506 -2.952 1.00 44.91 175 LEU A CA 1
ATOM 1351 C C . LEU A 1 175 ? 9.768 -5.938 -2.369 1.00 44.91 175 LEU A C 1
ATOM 1353 O O . LEU A 1 175 ? 9.258 -6.390 -1.344 1.00 44.91 175 LEU A O 1
ATOM 1357 N N . GLY A 1 176 ? 9.243 -4.895 -3.011 1.00 37.84 176 GLY A N 1
ATOM 1358 C CA . GLY A 1 176 ? 7.898 -4.404 -2.728 1.00 37.84 176 GLY A CA 1
ATOM 1359 C C . GLY A 1 176 ? 6.841 -5.423 -3.167 1.00 37.84 176 GLY A C 1
ATOM 1360 O O . GLY A 1 176 ? 6.821 -5.819 -4.323 1.00 37.84 176 GLY A O 1
ATOM 1361 N N . ASN A 1 177 ? 5.954 -5.820 -2.251 1.00 36.28 177 ASN A N 1
ATOM 1362 C CA . ASN A 1 177 ? 4.681 -6.517 -2.502 1.00 36.28 177 ASN A CA 1
ATOM 1363 C C . ASN A 1 177 ? 4.686 -7.685 -3.513 1.00 36.28 177 ASN A C 1
ATOM 1365 O O . ASN A 1 177 ? 3.782 -7.769 -4.342 1.00 36.28 177 ASN A O 1
ATOM 1369 N N . VAL A 1 178 ? 5.620 -8.637 -3.417 1.00 42.19 178 VAL A N 1
ATOM 1370 C CA . VAL A 1 178 ? 5.480 -9.913 -4.144 1.00 42.19 178 VAL A CA 1
ATOM 1371 C C . VAL A 1 178 ? 5.671 -11.089 -3.191 1.00 42.19 178 VAL A C 1
ATOM 1373 O O . VAL A 1 178 ? 6.749 -11.657 -3.058 1.00 42.19 178 VAL A O 1
ATOM 1376 N N . HIS A 1 179 ? 4.592 -11.454 -2.502 1.00 37.66 179 HIS A N 1
ATOM 1377 C CA . HIS A 1 179 ? 4.398 -12.832 -2.058 1.00 37.66 179 HIS A CA 1
ATOM 1378 C C . HIS A 1 179 ? 3.489 -13.489 -3.101 1.00 37.66 179 HIS A C 1
ATOM 1380 O O . HIS A 1 179 ? 2.270 -13.514 -2.958 1.00 37.66 179 HIS A O 1
ATOM 1386 N N . GLY A 1 180 ? 4.090 -13.890 -4.219 1.00 34.22 180 GLY A N 1
ATOM 1387 C CA . GLY A 1 180 ? 3.441 -14.648 -5.281 1.00 34.22 180 GLY A CA 1
ATOM 1388 C C . GLY A 1 180 ? 4.218 -15.939 -5.471 1.00 3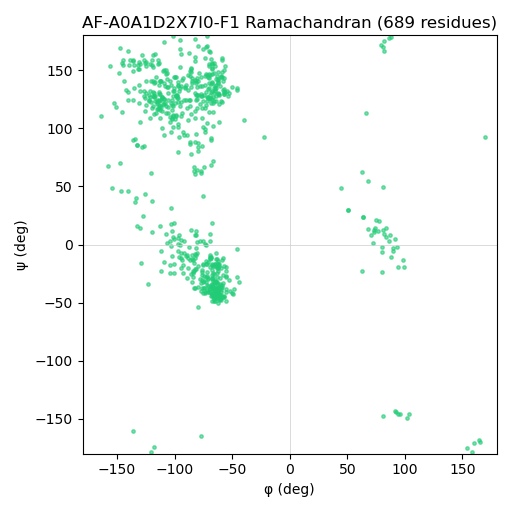4.22 180 GLY A C 1
ATOM 1389 O O . GLY A 1 180 ? 5.433 -15.888 -5.659 1.00 34.22 180 GLY A O 1
ATOM 1390 N N . ASP A 1 181 ? 3.523 -17.066 -5.340 1.00 36.59 181 ASP A N 1
ATOM 1391 C CA . ASP A 1 181 ? 4.056 -18.404 -5.577 1.00 36.59 181 ASP A CA 1
ATOM 1392 C C . ASP A 1 181 ? 4.858 -18.454 -6.883 1.00 36.59 181 ASP A C 1
ATOM 1394 O O . ASP A 1 181 ? 4.423 -17.955 -7.923 1.00 36.59 181 ASP A O 1
ATOM 1398 N N . MET A 1 182 ? 6.044 -19.062 -6.803 1.00 35.00 182 MET A N 1
ATOM 1399 C CA . MET A 1 182 ? 6.848 -19.407 -7.967 1.00 35.00 182 MET A CA 1
ATOM 1400 C C . MET A 1 182 ? 6.060 -20.386 -8.832 1.00 35.00 182 MET A C 1
ATOM 1402 O O . MET A 1 182 ? 5.993 -21.571 -8.508 1.00 35.00 182 MET A O 1
ATOM 1406 N N . ASP A 1 183 ? 5.540 -19.899 -9.953 1.00 36.53 183 ASP A N 1
ATOM 1407 C CA . ASP A 1 183 ? 5.271 -20.745 -11.103 1.00 36.53 183 ASP A CA 1
ATOM 1408 C C . ASP A 1 183 ? 6.302 -20.418 -12.184 1.00 36.53 183 ASP A C 1
ATOM 1410 O O . ASP A 1 183 ? 6.479 -19.276 -12.616 1.00 36.53 183 ASP A O 1
ATOM 1414 N N . SER A 1 184 ? 7.074 -21.437 -12.535 1.00 48.84 184 SER A N 1
ATOM 1415 C CA . SER A 1 184 ? 8.157 -21.371 -13.501 1.00 48.84 184 SER A CA 1
ATOM 1416 C C . SER A 1 184 ? 7.593 -21.268 -14.913 1.00 48.84 184 SER A C 1
ATOM 1418 O O . SER A 1 184 ? 7.298 -22.279 -15.550 1.00 48.84 184 SER A O 1
ATOM 1420 N N . SER A 1 185 ? 7.516 -20.048 -15.423 1.00 39.69 185 SER A N 1
ATOM 1421 C CA . SER A 1 185 ? 7.605 -19.774 -16.852 1.00 39.69 185 SER A CA 1
ATOM 1422 C C . SER A 1 185 ? 8.189 -18.383 -17.031 1.00 39.69 185 SER A C 1
ATOM 1424 O O . SER A 1 185 ? 7.616 -17.409 -16.548 1.00 39.69 185 SER A O 1
ATOM 1426 N N . ASP A 1 186 ? 9.350 -18.339 -17.683 1.00 45.66 186 ASP A N 1
ATOM 1427 C CA . ASP A 1 186 ? 10.037 -17.139 -18.144 1.00 45.66 186 ASP A CA 1
ATOM 1428 C C . ASP A 1 186 ? 9.046 -16.113 -18.701 1.00 45.66 186 ASP A C 1
ATOM 1430 O O . ASP A 1 186 ? 8.526 -16.310 -19.792 1.00 45.66 186 ASP A O 1
ATOM 1434 N N . ASP A 1 187 ? 8.797 -15.030 -17.964 1.00 40.78 187 ASP A N 1
ATOM 1435 C CA . ASP A 1 187 ? 8.380 -13.757 -18.543 1.00 40.78 187 ASP A CA 1
ATOM 1436 C C . ASP A 1 187 ? 8.541 -12.598 -17.540 1.00 40.78 187 ASP A C 1
ATOM 1438 O O . ASP A 1 187 ? 7.796 -12.430 -16.579 1.00 40.78 187 ASP A O 1
ATOM 1442 N N . MET A 1 188 ? 9.511 -11.734 -17.853 1.00 44.81 188 MET A N 1
ATOM 1443 C CA . MET A 1 188 ? 9.388 -10.276 -17.735 1.00 44.81 188 MET A CA 1
ATOM 1444 C C . MET A 1 188 ? 9.153 -9.662 -16.342 1.00 44.81 188 MET A C 1
ATOM 1446 O O . MET A 1 188 ? 8.208 -8.898 -16.154 1.00 44.81 188 MET A O 1
ATOM 1450 N N . SER A 1 189 ? 10.110 -9.842 -15.422 1.00 37.94 189 SER A N 1
ATOM 1451 C CA . SER A 1 189 ? 10.233 -9.009 -14.206 1.00 37.94 189 SER A CA 1
ATOM 1452 C C . SER A 1 189 ? 11.643 -8.433 -13.940 1.00 37.94 189 SER A C 1
ATOM 1454 O O . SER A 1 189 ? 11.875 -7.870 -12.875 1.00 37.94 189 SER A O 1
ATOM 1456 N N . ASP A 1 190 ? 12.566 -8.457 -14.907 1.00 42.28 190 ASP A N 1
ATOM 1457 C CA . ASP A 1 190 ? 13.970 -8.031 -14.686 1.00 42.28 190 ASP A CA 1
ATOM 1458 C C . ASP A 1 190 ? 14.301 -6.633 -15.247 1.00 42.28 190 ASP A C 1
ATOM 1460 O O . ASP A 1 190 ? 15.412 -6.355 -15.700 1.00 42.28 190 ASP A O 1
ATOM 1464 N N . LEU A 1 191 ? 13.333 -5.714 -15.271 1.00 46.47 191 LEU A N 1
ATOM 1465 C CA . LEU A 1 191 ? 13.498 -4.420 -15.961 1.00 46.47 191 LEU A CA 1
ATOM 1466 C C . LEU A 1 191 ? 13.918 -3.251 -15.059 1.00 46.47 191 LEU A C 1
ATOM 1468 O O . LEU A 1 191 ? 14.235 -2.178 -15.570 1.00 46.47 191 LEU A O 1
ATOM 1472 N N . ALA A 1 192 ? 13.988 -3.446 -13.740 1.00 43.91 192 ALA A N 1
ATOM 1473 C CA . ALA A 1 192 ? 14.576 -2.460 -12.828 1.00 43.91 192 ALA A CA 1
ATOM 1474 C C . ALA A 1 192 ? 16.076 -2.710 -12.560 1.00 43.91 192 ALA A C 1
ATOM 1476 O O . ALA A 1 192 ? 16.813 -1.765 -12.282 1.00 43.91 192 ALA A O 1
ATOM 1477 N N . GLU A 1 193 ? 16.552 -3.952 -12.710 1.00 43.75 193 GLU A N 1
ATOM 1478 C CA . GLU A 1 193 ? 17.920 -4.358 -12.342 1.00 43.75 193 GLU A CA 1
ATOM 1479 C C . GLU A 1 193 ? 18.977 -4.097 -13.434 1.00 43.75 193 GLU A C 1
ATOM 1481 O O . GLU A 1 193 ? 20.181 -4.115 -13.175 1.00 43.75 193 GLU A O 1
ATOM 1486 N N . ALA A 1 194 ? 18.568 -3.784 -14.666 1.00 47.78 194 ALA A N 1
ATOM 1487 C CA . ALA A 1 194 ? 19.506 -3.536 -15.765 1.00 47.78 194 ALA A CA 1
ATOM 1488 C C . ALA A 1 194 ? 20.271 -2.197 -15.662 1.00 47.78 194 ALA A C 1
ATOM 1490 O O . ALA A 1 194 ? 21.242 -2.000 -16.391 1.00 47.78 194 ALA A O 1
ATOM 1491 N N . ARG A 1 195 ? 19.844 -1.264 -14.796 1.00 51.16 195 ARG A N 1
ATOM 1492 C CA . ARG A 1 195 ? 20.376 0.116 -14.759 1.00 51.16 195 ARG A CA 1
ATOM 1493 C C . ARG A 1 195 ? 21.649 0.281 -13.942 1.00 51.16 195 ARG A C 1
ATOM 1495 O O . ARG A 1 195 ? 22.502 1.087 -14.297 1.00 51.16 195 ARG A O 1
ATOM 1502 N N . ASP A 1 196 ? 21.787 -0.508 -12.885 1.00 65.06 196 ASP A N 1
ATOM 1503 C CA . ASP A 1 196 ? 22.953 -0.489 -11.999 1.00 65.06 196 ASP A CA 1
ATOM 1504 C C . ASP A 1 196 ? 23.888 -1.677 -12.266 1.00 65.06 196 ASP A C 1
ATOM 1506 O O . ASP A 1 196 ? 24.732 -2.000 -11.435 1.00 65.06 196 ASP A O 1
ATOM 1510 N N . THR A 1 197 ? 23.768 -2.339 -13.421 1.00 78.88 197 THR A N 1
ATOM 1511 C CA . THR A 1 197 ? 24.623 -3.471 -13.793 1.00 78.88 197 THR A CA 1
ATOM 1512 C C . THR A 1 197 ? 25.532 -3.133 -14.971 1.00 78.88 197 THR A C 1
ATOM 1514 O O . THR A 1 197 ? 25.151 -2.442 -15.910 1.00 78.88 197 THR A O 1
ATOM 1517 N N . ILE A 1 198 ? 26.769 -3.615 -14.909 1.00 83.81 198 ILE A N 1
ATOM 1518 C CA . ILE A 1 198 ? 27.737 -3.593 -16.000 1.00 83.81 198 ILE A CA 1
ATOM 1519 C C . ILE A 1 198 ? 27.564 -4.886 -16.793 1.00 83.81 198 ILE A C 1
ATOM 1521 O O . ILE A 1 198 ? 27.661 -5.978 -16.231 1.00 83.81 198 ILE A O 1
ATOM 1525 N N . LYS A 1 199 ? 27.333 -4.782 -18.100 1.00 84.88 199 LYS A N 1
ATOM 1526 C CA . LYS A 1 199 ? 27.157 -5.945 -18.981 1.00 84.88 199 LYS A CA 1
ATOM 1527 C C . LYS A 1 199 ? 28.488 -6.308 -19.627 1.00 84.88 199 LYS A C 1
ATOM 1529 O O . LYS A 1 199 ? 29.064 -5.476 -20.321 1.00 84.88 199 LYS A O 1
ATOM 1534 N N . VAL A 1 200 ? 28.957 -7.540 -19.438 1.00 87.06 200 VAL A N 1
ATOM 1535 C CA . VAL A 1 200 ? 30.187 -8.059 -20.055 1.00 87.06 200 VAL A CA 1
ATOM 1536 C C . VAL A 1 200 ? 29.850 -9.252 -20.941 1.00 87.06 200 VAL A C 1
ATOM 1538 O O . VAL A 1 200 ? 29.349 -10.272 -20.463 1.00 87.06 200 VAL A O 1
ATOM 1541 N N . PHE A 1 201 ? 30.135 -9.146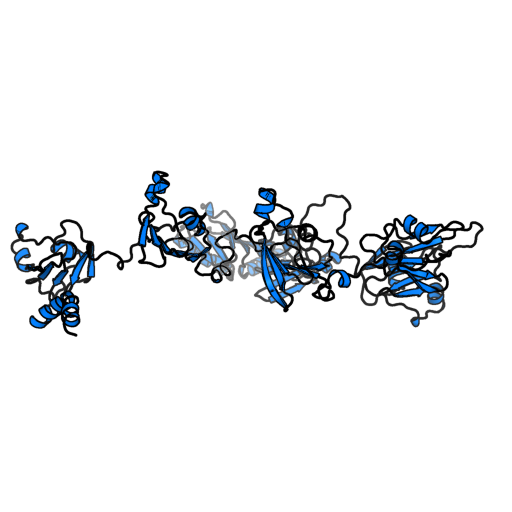 -22.236 1.00 81.88 201 PHE A N 1
ATOM 1542 C CA . PHE A 1 201 ? 29.881 -10.216 -23.203 1.00 81.88 201 PHE A CA 1
ATOM 1543 C C . PHE A 1 201 ? 30.926 -10.245 -24.331 1.00 81.88 201 PHE A C 1
ATOM 1545 O O . PHE A 1 201 ? 31.751 -9.342 -24.468 1.00 81.88 201 PHE A O 1
ATOM 1552 N N . GLY A 1 202 ? 30.911 -11.314 -25.130 1.00 81.81 202 GLY A N 1
ATOM 1553 C CA . GLY A 1 202 ? 31.929 -11.608 -26.142 1.00 81.81 202 GLY A CA 1
ATOM 1554 C C . GLY A 1 202 ? 32.883 -12.714 -25.691 1.00 81.81 202 GLY A C 1
ATOM 1555 O O . GLY A 1 202 ? 32.473 -13.630 -24.981 1.00 81.81 202 GLY A O 1
ATOM 1556 N N . GLU A 1 203 ? 34.148 -12.620 -26.095 1.00 86.56 203 GLU A N 1
ATOM 1557 C CA . GLU A 1 203 ? 35.180 -13.640 -25.884 1.00 86.56 203 GLU A CA 1
ATOM 1558 C C . GLU A 1 203 ? 35.810 -13.555 -24.481 1.00 86.56 203 GLU A C 1
ATOM 1560 O O . GLU A 1 203 ? 37.005 -13.323 -24.276 1.00 86.56 203 GLU A O 1
ATOM 1565 N N . VAL A 1 204 ? 34.955 -13.732 -23.480 1.00 87.94 204 VAL A N 1
ATOM 1566 C CA . VAL A 1 204 ? 35.295 -13.809 -22.056 1.00 87.94 204 VAL A CA 1
ATOM 1567 C C . VAL A 1 204 ? 35.009 -15.208 -21.522 1.00 87.94 204 VAL A C 1
ATOM 1569 O O . VAL A 1 204 ? 34.179 -15.931 -22.069 1.00 87.94 204 VAL A O 1
ATOM 1572 N N . ALA A 1 205 ? 35.678 -15.603 -20.438 1.00 80.19 205 ALA A N 1
ATOM 1573 C CA . ALA A 1 205 ? 35.500 -16.932 -19.851 1.00 80.19 205 ALA A CA 1
ATOM 1574 C C . ALA A 1 205 ? 34.046 -17.194 -19.420 1.00 80.19 205 ALA A C 1
ATOM 1576 O O . ALA A 1 205 ? 33.555 -18.318 -19.541 1.00 80.19 205 ALA A O 1
ATOM 1577 N N . LYS A 1 206 ? 33.347 -16.159 -18.937 1.00 79.94 206 LYS A N 1
ATOM 1578 C CA . LYS A 1 206 ? 31.916 -16.206 -18.640 1.00 79.94 206 LYS A CA 1
ATOM 1579 C C . LYS A 1 206 ? 31.252 -14.860 -18.934 1.00 79.94 206 LYS A C 1
ATOM 1581 O O . LYS A 1 206 ? 31.504 -13.881 -18.237 1.00 79.94 206 LYS A O 1
ATOM 1586 N N . ALA A 1 207 ? 30.358 -14.828 -19.925 1.00 79.88 207 ALA A N 1
ATOM 1587 C C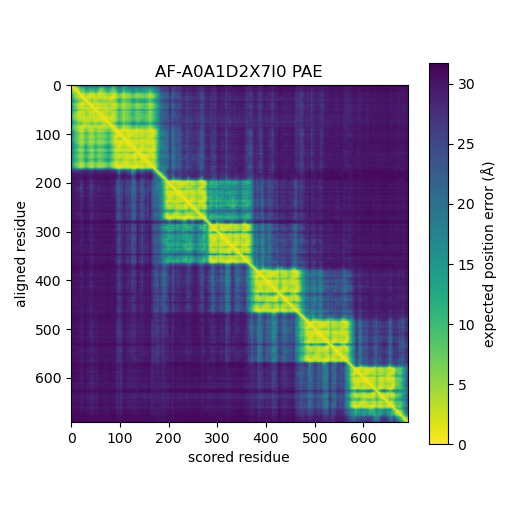A . ALA A 1 207 ? 29.488 -13.673 -20.148 1.00 79.88 207 ALA A CA 1
ATOM 1588 C C . ALA A 1 207 ? 28.593 -13.460 -18.917 1.00 79.88 207 ALA A C 1
ATOM 1590 O O . ALA A 1 207 ? 27.998 -14.413 -18.401 1.00 79.88 207 ALA A O 1
ATOM 1591 N N . SER A 1 208 ? 28.545 -12.233 -18.402 1.00 75.94 208 SER A N 1
ATOM 1592 C CA . SER A 1 208 ? 27.848 -11.936 -17.150 1.00 75.94 208 SER A CA 1
ATOM 1593 C C . SER A 1 208 ? 27.419 -10.475 -17.042 1.00 75.94 208 SER A C 1
ATOM 1595 O O . SER A 1 208 ? 28.029 -9.581 -17.628 1.00 75.94 208 SER A O 1
ATOM 1597 N N . SER A 1 209 ? 26.361 -10.246 -16.264 1.00 80.56 209 SER A N 1
ATOM 1598 C CA . SER A 1 209 ? 25.938 -8.919 -15.815 1.00 80.56 209 SER A CA 1
ATOM 1599 C C . SER A 1 209 ? 26.388 -8.753 -14.366 1.00 80.56 209 SER A C 1
ATOM 1601 O O . SER A 1 209 ? 26.025 -9.556 -13.506 1.00 80.56 209 SER A O 1
ATOM 1603 N N . LEU A 1 210 ? 27.226 -7.755 -14.100 1.00 80.56 210 LEU A N 1
ATOM 1604 C CA . LEU A 1 210 ? 27.857 -7.527 -12.803 1.00 80.56 210 LEU A CA 1
ATOM 1605 C C . LEU A 1 210 ? 27.207 -6.325 -12.111 1.00 80.56 210 LEU A C 1
ATOM 1607 O O . LEU A 1 210 ? 27.031 -5.300 -12.762 1.00 80.56 210 LEU A O 1
ATOM 1611 N N . PRO A 1 211 ? 26.886 -6.383 -10.809 1.00 79.06 211 PRO A N 1
ATOM 1612 C CA . PRO A 1 211 ? 26.400 -5.209 -10.091 1.00 79.06 211 PRO A CA 1
ATOM 1613 C C . PRO A 1 211 ? 27.491 -4.132 -10.023 1.00 79.06 211 PRO A C 1
ATOM 1615 O O . PRO A 1 211 ? 28.649 -4.429 -9.713 1.00 79.06 211 PRO A O 1
ATOM 1618 N N . TYR A 1 212 ? 27.116 -2.886 -10.308 1.00 81.00 212 TYR A N 1
ATOM 1619 C CA . TYR A 1 212 ? 28.004 -1.732 -10.251 1.00 81.00 212 TYR A CA 1
ATOM 1620 C C . TYR A 1 212 ? 28.497 -1.488 -8.822 1.00 81.00 212 TYR A C 1
ATOM 1622 O O . TYR A 1 212 ? 27.720 -1.489 -7.866 1.00 81.00 212 TYR A O 1
ATOM 1630 N N . GLN A 1 213 ? 29.796 -1.232 -8.682 1.00 79.06 213 GLN A N 1
ATOM 1631 C CA . GLN A 1 213 ? 30.416 -0.784 -7.438 1.00 79.06 213 GLN A CA 1
ATOM 1632 C C . GLN A 1 213 ? 31.180 0.512 -7.699 1.00 79.06 213 GLN A C 1
ATOM 1634 O O . GLN A 1 213 ? 31.811 0.674 -8.743 1.00 79.06 213 GLN A O 1
ATOM 1639 N N . GLU A 1 214 ? 31.113 1.442 -6.749 1.00 75.56 214 GLU A N 1
ATOM 1640 C CA . GLU A 1 214 ? 31.809 2.724 -6.849 1.00 75.56 214 GLU A CA 1
ATOM 1641 C C . GLU A 1 214 ? 33.327 2.490 -6.972 1.00 75.56 214 GLU A C 1
ATOM 1643 O O . GLU A 1 214 ? 33.921 1.792 -6.151 1.00 75.56 214 GLU A O 1
ATOM 1648 N N . GLY A 1 215 ? 33.938 3.022 -8.039 1.00 77.81 215 GLY A N 1
ATOM 1649 C CA . GLY A 1 215 ? 35.359 2.824 -8.361 1.00 77.81 215 GLY A CA 1
ATOM 1650 C C . GLY A 1 215 ? 35.695 1.577 -9.194 1.00 77.81 215 GLY A C 1
ATOM 1651 O O . GLY A 1 215 ? 36.872 1.282 -9.377 1.00 77.81 215 GLY A O 1
ATOM 1652 N N . MET A 1 216 ? 34.702 0.844 -9.707 1.00 83.12 216 MET A N 1
ATOM 1653 C CA . MET A 1 216 ? 34.933 -0.358 -10.518 1.00 83.12 216 MET A CA 1
ATOM 1654 C C . MET A 1 216 ? 35.590 -0.041 -11.873 1.00 83.12 216 MET A C 1
ATOM 1656 O O . MET A 1 216 ? 35.078 0.765 -12.657 1.00 83.12 216 MET A O 1
ATOM 1660 N N . SER A 1 217 ? 36.705 -0.714 -12.168 1.00 87.31 217 SER A N 1
ATOM 1661 C CA . SER A 1 217 ? 37.428 -0.582 -13.438 1.00 87.31 217 SER A CA 1
ATOM 1662 C C . SER A 1 217 ? 37.014 -1.638 -14.470 1.00 87.31 217 SER A C 1
ATOM 1664 O O . SER A 1 217 ? 36.445 -2.685 -14.138 1.00 87.31 217 SER A O 1
ATOM 1666 N N . LEU A 1 218 ? 37.368 -1.405 -15.739 1.00 87.62 218 LEU A N 1
ATOM 1667 C CA . LEU A 1 218 ? 37.274 -2.420 -16.798 1.00 87.62 218 LEU A CA 1
ATOM 1668 C C . LEU A 1 218 ? 37.968 -3.734 -16.418 1.00 87.62 218 LEU A C 1
ATOM 1670 O O . LEU A 1 218 ? 37.455 -4.816 -16.701 1.00 87.62 218 LEU A O 1
ATOM 1674 N N . ILE A 1 219 ? 39.130 -3.646 -15.774 1.00 88.12 219 ILE A N 1
ATOM 1675 C CA . ILE A 1 219 ? 39.921 -4.818 -15.396 1.00 88.12 219 ILE A CA 1
ATOM 1676 C C . ILE A 1 219 ? 39.181 -5.624 -14.336 1.00 88.12 219 ILE A C 1
ATOM 1678 O O . ILE A 1 219 ? 39.076 -6.842 -14.465 1.00 88.12 219 ILE A O 1
ATOM 1682 N N . ASP A 1 220 ? 38.597 -4.955 -13.341 1.00 85.50 220 ASP A N 1
ATOM 1683 C CA . ASP A 1 220 ? 37.779 -5.614 -12.320 1.00 85.50 220 ASP A CA 1
ATOM 1684 C C . ASP A 1 220 ? 36.584 -6.336 -12.945 1.00 85.50 220 ASP A C 1
ATOM 1686 O O . ASP A 1 220 ? 36.262 -7.461 -12.557 1.00 85.50 220 ASP A O 1
ATOM 1690 N N . ALA A 1 221 ? 35.943 -5.718 -13.942 1.00 86.75 221 ALA A N 1
ATOM 1691 C CA . ALA A 1 221 ? 34.836 -6.322 -14.674 1.00 86.75 221 ALA A CA 1
ATOM 1692 C C . ALA A 1 221 ? 35.272 -7.574 -15.459 1.00 86.75 221 ALA A C 1
ATOM 1694 O O . ALA A 1 221 ? 34.604 -8.611 -15.395 1.00 86.75 221 ALA A O 1
ATOM 1695 N N . LEU A 1 222 ? 36.416 -7.521 -16.151 1.00 88.81 222 LEU A N 1
ATOM 1696 C CA . LEU A 1 222 ? 36.966 -8.667 -16.883 1.00 88.81 222 LEU A CA 1
ATOM 1697 C C . LEU A 1 222 ? 37.409 -9.792 -15.939 1.00 88.81 222 LEU A C 1
ATOM 1699 O O . LEU A 1 222 ? 37.100 -10.953 -16.198 1.00 88.81 222 LEU A O 1
ATOM 1703 N N . LEU A 1 223 ? 38.063 -9.475 -14.818 1.00 86.81 223 LEU A N 1
ATOM 1704 C CA . LEU A 1 223 ? 38.485 -10.458 -13.813 1.00 86.81 223 LEU A CA 1
ATOM 1705 C C . LEU A 1 223 ? 37.291 -11.174 -13.177 1.00 86.81 223 LEU A C 1
ATOM 1707 O O . LEU A 1 223 ? 37.295 -12.400 -13.058 1.00 86.81 223 LEU A O 1
ATOM 1711 N N . ARG A 1 224 ? 36.239 -10.432 -12.817 1.00 84.06 224 ARG A N 1
ATOM 1712 C CA . ARG A 1 224 ? 34.994 -11.006 -12.275 1.00 84.06 224 ARG A CA 1
ATOM 1713 C C . ARG A 1 224 ? 34.244 -11.862 -13.293 1.00 84.06 224 ARG A C 1
ATOM 1715 O O . ARG A 1 224 ? 33.555 -12.799 -12.901 1.00 84.06 224 ARG A O 1
ATOM 1722 N N . SER A 1 225 ? 34.443 -11.591 -14.581 1.00 84.50 225 SER A N 1
ATOM 1723 C CA . SER A 1 225 ? 33.945 -12.410 -15.694 1.00 84.50 225 SER A CA 1
ATOM 1724 C C . SER A 1 225 ? 34.835 -13.629 -15.996 1.00 84.50 225 SER A C 1
ATOM 1726 O O . SER A 1 225 ? 34.625 -14.323 -16.989 1.00 84.50 225 SER A O 1
ATOM 1728 N N . GLY A 1 226 ? 35.832 -13.912 -15.147 1.00 81.19 226 GLY A N 1
ATOM 1729 C CA . GLY A 1 226 ? 36.759 -15.038 -15.293 1.00 81.19 226 GLY A CA 1
ATOM 1730 C C . GLY A 1 226 ? 37.914 -14.787 -16.270 1.00 81.19 226 GLY A C 1
ATOM 1731 O O . GLY A 1 226 ? 38.615 -15.730 -16.630 1.00 81.19 226 GLY A O 1
ATOM 1732 N N . GLY A 1 227 ? 38.123 -13.537 -16.686 1.00 85.25 227 GLY A N 1
ATOM 1733 C CA . GLY A 1 227 ? 39.137 -13.134 -17.656 1.00 85.25 227 GLY A CA 1
ATOM 1734 C C . GLY A 1 227 ? 38.680 -13.249 -19.113 1.00 85.25 227 GLY A C 1
ATOM 1735 O O . GLY A 1 227 ? 37.567 -13.672 -19.427 1.00 85.25 227 GLY A O 1
ATOM 1736 N N . VAL A 1 228 ? 39.568 -12.844 -20.019 1.00 88.50 228 VAL A N 1
ATOM 1737 C CA . VAL A 1 228 ? 39.412 -13.008 -21.472 1.00 88.50 228 VAL A CA 1
ATOM 1738 C C . VAL A 1 228 ? 39.936 -14.380 -21.902 1.00 88.50 228 VAL A C 1
ATOM 1740 O O . VAL A 1 228 ? 40.854 -14.914 -21.275 1.00 88.50 228 VAL A O 1
ATOM 1743 N N . THR A 1 229 ? 39.369 -14.980 -22.949 1.00 84.44 229 THR A N 1
ATOM 1744 C CA . THR A 1 229 ? 39.874 -16.277 -23.434 1.00 84.44 229 THR A CA 1
ATOM 1745 C C . THR A 1 229 ? 41.130 -16.098 -24.302 1.00 84.44 229 THR A C 1
ATOM 1747 O O . THR A 1 229 ? 41.479 -14.993 -24.716 1.00 84.44 229 THR A O 1
ATOM 1750 N N . ARG A 1 230 ? 41.801 -17.208 -24.647 1.00 80.38 230 ARG A N 1
ATOM 1751 C CA . ARG A 1 230 ? 42.936 -17.208 -25.592 1.00 80.38 230 ARG A CA 1
ATOM 1752 C C . ARG A 1 230 ? 42.571 -16.795 -27.021 1.00 80.38 230 ARG A C 1
ATOM 1754 O O . ARG A 1 230 ? 43.467 -16.610 -27.832 1.00 80.38 230 ARG A O 1
ATOM 1761 N N . TYR A 1 231 ? 41.282 -16.734 -27.334 1.00 79.44 231 TYR A N 1
ATOM 1762 C CA . TYR A 1 231 ? 40.774 -16.326 -28.636 1.00 79.44 231 TYR A CA 1
ATOM 1763 C C . TYR A 1 231 ? 40.274 -14.888 -28.611 1.00 79.44 231 TYR A C 1
ATOM 1765 O O . TYR A 1 231 ? 39.668 -14.463 -29.582 1.00 79.44 231 TYR A O 1
ATOM 1773 N N . ALA A 1 232 ? 40.463 -14.139 -27.525 1.00 83.25 232 ALA A N 1
ATOM 1774 C CA . ALA A 1 232 ? 40.011 -12.762 -27.420 1.00 83.25 232 ALA A CA 1
ATOM 1775 C C . ALA A 1 232 ? 40.979 -11.799 -28.116 1.00 83.25 232 ALA A C 1
ATOM 1777 O O . ALA A 1 232 ? 42.192 -11.850 -27.907 1.00 83.25 232 ALA A O 1
ATOM 1778 N N . ASN A 1 233 ? 40.447 -10.852 -28.886 1.00 85.00 233 ASN A N 1
ATOM 1779 C CA . ASN A 1 233 ? 41.220 -9.720 -29.375 1.00 85.00 233 ASN A CA 1
ATOM 1780 C C . ASN A 1 233 ? 41.349 -8.667 -28.266 1.00 85.00 233 ASN A C 1
ATOM 1782 O O . ASN A 1 233 ? 40.561 -7.725 -28.159 1.00 85.00 233 ASN A O 1
ATOM 1786 N N . VAL A 1 234 ? 42.378 -8.845 -27.442 1.00 86.31 234 VAL A N 1
ATOM 1787 C CA . VAL A 1 234 ? 42.693 -7.989 -26.290 1.00 86.31 234 VAL A CA 1
ATOM 1788 C C . VAL A 1 234 ? 43.160 -6.578 -26.665 1.00 86.31 234 VAL A C 1
ATOM 1790 O O . VAL A 1 234 ? 43.242 -5.719 -25.794 1.00 86.31 234 VAL A O 1
ATOM 1793 N N . GLU A 1 235 ? 43.455 -6.307 -27.938 1.00 85.00 235 GLU A N 1
ATOM 1794 C CA . GLU A 1 235 ? 43.880 -4.981 -28.406 1.00 85.00 235 GLU A CA 1
ATOM 1795 C C . GLU A 1 235 ? 42.694 -4.080 -28.802 1.00 85.00 235 GLU A C 1
ATOM 1797 O O . GLU A 1 235 ? 42.886 -2.885 -29.022 1.00 85.00 235 GLU A O 1
ATOM 1802 N N . GLN A 1 236 ? 41.482 -4.638 -28.918 1.00 83.81 236 GLN A N 1
ATOM 1803 C CA . GLN A 1 236 ? 40.295 -3.968 -29.474 1.00 83.81 236 GLN A CA 1
ATOM 1804 C C . GLN A 1 236 ? 39.044 -4.171 -28.603 1.00 83.81 236 GLN A C 1
ATOM 1806 O O . GLN A 1 236 ? 37.944 -4.386 -29.117 1.00 83.81 236 GLN A O 1
ATOM 1811 N N . ILE A 1 237 ? 39.191 -4.123 -27.278 1.00 85.88 237 ILE A N 1
ATOM 1812 C CA . ILE A 1 237 ? 38.049 -4.240 -26.362 1.00 85.88 237 ILE A CA 1
ATOM 1813 C C . ILE A 1 237 ? 37.181 -2.987 -26.495 1.00 85.88 237 ILE A C 1
ATOM 1815 O O . ILE A 1 237 ? 37.694 -1.870 -26.474 1.00 85.88 237 ILE A O 1
ATOM 1819 N N . ARG A 1 238 ? 35.867 -3.161 -26.644 1.00 85.31 238 ARG A N 1
ATOM 1820 C CA . ARG A 1 238 ? 34.912 -2.060 -26.820 1.00 85.31 238 ARG A CA 1
ATOM 1821 C C . ARG A 1 238 ? 34.192 -1.780 -25.515 1.00 85.31 238 ARG A C 1
ATOM 1823 O O . ARG A 1 238 ? 33.686 -2.705 -24.881 1.00 85.31 238 ARG A O 1
ATOM 1830 N N . ILE A 1 239 ? 34.120 -0.511 -25.143 1.00 87.62 239 ILE A N 1
ATOM 1831 C CA . ILE A 1 239 ? 33.484 -0.046 -23.912 1.00 87.62 239 ILE A CA 1
ATOM 1832 C C . ILE A 1 239 ? 32.473 1.023 -24.284 1.00 87.62 239 ILE A C 1
ATOM 1834 O O . ILE A 1 239 ? 32.784 1.930 -25.046 1.00 87.62 239 ILE A O 1
ATOM 1838 N N . ILE A 1 240 ? 31.267 0.921 -23.749 1.00 83.06 240 ILE A N 1
ATOM 1839 C CA . ILE A 1 240 ? 30.229 1.935 -23.884 1.00 83.06 240 ILE A CA 1
ATOM 1840 C C . ILE A 1 240 ? 29.867 2.370 -22.475 1.00 83.06 240 ILE A C 1
ATOM 1842 O O . ILE A 1 240 ? 29.256 1.599 -21.733 1.00 83.06 240 ILE A O 1
ATOM 1846 N N . ASP A 1 241 ? 30.248 3.588 -22.110 1.00 83.12 241 ASP A N 1
ATOM 1847 C CA . ASP A 1 241 ? 29.967 4.165 -20.798 1.00 83.12 241 ASP A CA 1
ATOM 1848 C C . ASP A 1 241 ? 29.177 5.464 -20.962 1.00 83.12 241 ASP A C 1
ATOM 1850 O O . ASP A 1 241 ? 29.529 6.304 -21.785 1.00 83.12 241 ASP A O 1
ATOM 1854 N N . LYS A 1 242 ? 28.049 5.611 -20.253 1.00 77.69 242 LYS A N 1
ATOM 1855 C CA . LYS A 1 242 ? 27.094 6.735 -20.433 1.00 77.69 242 LYS A CA 1
ATOM 1856 C C . LYS A 1 242 ? 26.661 6.968 -21.891 1.00 77.69 242 LYS A C 1
ATOM 1858 O O . LYS A 1 242 ? 26.360 8.086 -22.300 1.00 77.69 242 LYS A O 1
ATOM 1863 N N . GLY A 1 243 ? 26.634 5.898 -22.684 1.00 69.75 243 GLY A N 1
ATOM 1864 C CA . GLY A 1 243 ? 26.333 5.947 -24.112 1.00 69.75 243 GLY A CA 1
ATOM 1865 C C . GLY A 1 243 ? 27.511 6.366 -24.997 1.00 69.75 243 GLY A C 1
ATOM 1866 O O . GLY A 1 243 ? 27.382 6.270 -26.214 1.00 69.75 243 GLY A O 1
ATOM 1867 N N . GLU A 1 244 ? 28.655 6.774 -24.449 1.00 76.25 244 GLU A N 1
ATOM 1868 C CA . GLU A 1 244 ? 29.855 7.110 -25.218 1.00 76.25 244 GLU A CA 1
ATOM 1869 C C . GLU A 1 244 ? 30.705 5.854 -25.485 1.00 76.25 244 GLU A C 1
ATOM 1871 O O . GLU A 1 244 ? 31.145 5.189 -24.541 1.00 76.25 244 GLU A O 1
ATOM 1876 N N . PRO A 1 245 ? 30.923 5.478 -26.761 1.00 77.94 245 PRO A N 1
ATOM 1877 C CA . PRO A 1 245 ? 31.759 4.338 -27.109 1.00 77.94 245 PRO A CA 1
ATOM 1878 C C . PRO A 1 245 ? 33.253 4.698 -27.101 1.00 77.94 245 PRO A C 1
ATOM 1880 O O . PRO A 1 245 ? 33.658 5.751 -27.586 1.00 77.94 245 PRO A O 1
ATOM 1883 N N . SER A 1 246 ? 34.088 3.784 -26.614 1.00 82.81 246 SER A N 1
ATOM 1884 C CA . SER A 1 246 ? 35.549 3.887 -26.599 1.00 82.81 246 SER A CA 1
ATOM 1885 C C . SER A 1 246 ? 36.213 2.521 -26.822 1.00 82.81 246 SER A C 1
ATOM 1887 O O . SER A 1 246 ? 35.596 1.465 -26.643 1.00 82.81 246 SER A O 1
ATOM 1889 N N . LEU A 1 247 ? 37.475 2.542 -27.258 1.00 82.81 247 LEU A N 1
ATOM 1890 C CA . LEU A 1 247 ? 38.309 1.354 -27.457 1.00 82.81 247 LEU A CA 1
ATOM 1891 C C . LEU A 1 247 ? 39.368 1.262 -26.357 1.00 82.81 247 LEU A C 1
ATOM 1893 O O . LEU A 1 247 ? 39.957 2.270 -25.974 1.00 82.81 247 LEU A O 1
ATOM 1897 N N . PHE A 1 248 ? 39.649 0.044 -25.903 1.00 86.69 248 PHE A N 1
ATOM 1898 C CA . PHE A 1 248 ? 40.659 -0.243 -24.893 1.00 86.69 248 PHE A CA 1
ATOM 1899 C C . PHE A 1 248 ? 41.604 -1.359 -25.343 1.00 86.69 248 PHE A C 1
ATOM 1901 O O . PHE A 1 248 ? 41.177 -2.429 -25.789 1.00 86.69 248 PHE A O 1
ATOM 1908 N N . ASN A 1 249 ? 42.904 -1.108 -25.187 1.00 86.44 249 ASN A N 1
ATOM 1909 C CA . ASN A 1 249 ? 43.969 -2.053 -25.498 1.00 86.44 249 ASN A CA 1
ATOM 1910 C C . ASN A 1 249 ? 44.523 -2.665 -24.204 1.00 86.44 249 ASN A C 1
ATOM 1912 O O . ASN A 1 249 ? 45.398 -2.098 -23.548 1.00 86.44 249 ASN A O 1
ATOM 1916 N N . LEU A 1 250 ? 44.022 -3.850 -23.857 1.00 85.31 250 LEU A N 1
ATOM 1917 C CA . LEU A 1 250 ? 44.407 -4.576 -22.649 1.00 85.31 250 LEU A CA 1
ATOM 1918 C C . LEU A 1 250 ? 45.849 -5.082 -22.705 1.00 85.31 250 LEU A C 1
ATOM 1920 O O . LEU A 1 250 ? 46.529 -5.070 -21.684 1.00 85.31 250 LEU A O 1
ATOM 1924 N N . LYS A 1 251 ? 46.346 -5.484 -23.878 1.00 84.12 251 LYS A N 1
ATOM 1925 C CA . LYS A 1 251 ? 47.741 -5.923 -24.026 1.00 84.12 251 LYS A CA 1
ATOM 1926 C C . LYS A 1 251 ? 48.715 -4.777 -23.754 1.00 84.12 251 LYS A C 1
ATOM 1928 O O . LYS A 1 251 ? 49.611 -4.923 -22.935 1.00 84.12 251 LYS A O 1
ATOM 1933 N N . GLY A 1 252 ? 48.479 -3.617 -24.367 1.00 81.19 252 GLY A N 1
ATOM 1934 C CA . GLY A 1 252 ? 49.294 -2.421 -24.143 1.00 81.19 252 GLY A CA 1
ATOM 1935 C C . GLY A 1 252 ? 49.278 -1.951 -22.686 1.00 81.19 252 GLY A C 1
ATOM 1936 O O . GLY A 1 252 ? 50.306 -1.500 -22.182 1.00 81.19 252 GLY A O 1
ATOM 1937 N N . PHE A 1 253 ? 48.142 -2.105 -21.998 1.00 82.81 253 PHE A N 1
ATOM 1938 C CA . PHE A 1 253 ? 48.035 -1.839 -20.565 1.00 82.81 253 PHE A CA 1
ATOM 1939 C C . PHE A 1 253 ? 48.870 -2.821 -19.726 1.00 82.81 253 PHE A C 1
ATOM 1941 O O . PHE A 1 253 ? 49.633 -2.387 -18.868 1.00 82.81 253 PHE A O 1
ATOM 1948 N N . LEU A 1 254 ? 48.762 -4.130 -19.977 1.00 82.25 254 LEU A N 1
ATOM 1949 C CA . LEU A 1 254 ? 49.498 -5.151 -19.220 1.00 82.25 254 LEU A CA 1
ATOM 1950 C C . LEU A 1 254 ? 51.016 -5.082 -19.449 1.00 82.25 254 LEU A C 1
ATOM 1952 O O . LEU A 1 254 ? 51.775 -5.378 -18.529 1.00 82.25 254 LEU A O 1
ATOM 1956 N N . ASP A 1 255 ? 51.446 -4.671 -20.644 1.00 81.75 255 ASP A N 1
ATOM 1957 C CA . ASP A 1 255 ? 52.864 -4.554 -21.001 1.00 81.75 255 ASP A CA 1
ATOM 1958 C C . ASP A 1 255 ? 53.529 -3.313 -20.377 1.00 81.75 255 ASP A C 1
ATOM 1960 O O . ASP A 1 255 ? 54.688 -3.376 -19.965 1.00 81.75 255 ASP A O 1
ATOM 1964 N N . ASN A 1 256 ? 52.810 -2.185 -20.295 1.00 79.19 256 ASN A N 1
ATOM 1965 C CA . ASN A 1 256 ? 53.384 -0.894 -19.889 1.00 79.19 256 ASN A CA 1
ATOM 1966 C C . ASN A 1 256 ? 52.941 -0.410 -18.498 1.00 79.19 256 ASN A C 1
ATOM 1968 O O . ASN A 1 256 ? 53.556 0.509 -17.960 1.00 79.19 256 ASN A O 1
ATOM 1972 N N . GLY A 1 257 ? 51.889 -0.997 -17.917 1.00 72.75 257 GLY A N 1
ATOM 1973 C CA . GLY A 1 257 ? 51.369 -0.639 -16.592 1.00 72.75 257 GLY A CA 1
ATOM 1974 C C . GLY A 1 257 ? 50.828 0.790 -16.485 1.00 72.75 257 GLY A C 1
ATOM 1975 O O . GLY A 1 257 ? 50.829 1.360 -15.399 1.00 72.75 257 GLY A O 1
ATOM 1976 N N . ASP A 1 258 ? 50.416 1.393 -17.602 1.00 75.62 258 ASP A N 1
ATOM 1977 C CA . ASP A 1 258 ? 49.964 2.784 -17.639 1.00 75.62 258 ASP A CA 1
ATOM 1978 C C . ASP A 1 258 ? 48.568 2.936 -17.010 1.00 75.62 258 ASP A C 1
ATOM 1980 O O . ASP A 1 258 ? 47.541 2.678 -17.641 1.00 75.62 258 ASP A O 1
ATOM 1984 N N . GLU A 1 259 ? 48.531 3.375 -15.752 1.00 67.69 259 GLU A N 1
ATOM 1985 C CA . GLU A 1 259 ? 47.295 3.624 -15.002 1.00 67.69 259 GLU A CA 1
ATOM 1986 C C . GLU A 1 259 ? 46.434 4.744 -15.609 1.00 67.69 259 GLU A C 1
ATOM 1988 O O . GLU A 1 259 ? 45.232 4.787 -15.351 1.00 67.69 259 GLU A O 1
ATOM 1993 N N . SER A 1 260 ? 46.994 5.617 -16.459 1.00 64.94 260 SER A N 1
ATOM 1994 C CA . SER A 1 260 ? 46.223 6.675 -17.129 1.00 64.94 260 SER A CA 1
ATOM 1995 C C . SER A 1 260 ? 45.294 6.148 -18.229 1.00 64.94 260 SER A C 1
ATOM 1997 O O . SER A 1 260 ? 44.342 6.828 -18.610 1.00 64.94 260 SER A O 1
ATOM 1999 N N . ALA A 1 261 ? 45.519 4.914 -18.693 1.00 64.00 261 ALA A N 1
ATOM 2000 C CA . ALA A 1 261 ? 44.652 4.234 -19.649 1.00 64.00 261 ALA A CA 1
ATOM 2001 C C . ALA A 1 261 ? 43.421 3.578 -18.991 1.00 64.00 261 ALA A C 1
ATOM 2003 O O . ALA A 1 261 ? 42.534 3.105 -19.704 1.00 64.00 261 ALA A O 1
ATOM 2004 N N . LEU A 1 262 ? 43.343 3.522 -17.652 1.00 71.56 262 LEU A N 1
ATOM 2005 C CA . LEU A 1 262 ? 42.244 2.871 -16.936 1.00 71.56 262 LEU A CA 1
ATOM 2006 C C . LEU A 1 262 ? 40.937 3.656 -17.072 1.00 71.56 262 LEU A C 1
ATOM 2008 O O . LEU A 1 262 ? 40.773 4.748 -16.532 1.00 71.56 262 LEU A O 1
ATOM 2012 N N . VAL A 1 263 ? 39.965 3.046 -17.748 1.00 75.81 263 VAL A N 1
ATOM 2013 C CA . VAL A 1 263 ? 38.607 3.582 -17.856 1.00 75.81 263 VAL A CA 1
ATOM 2014 C C . VAL A 1 263 ? 37.818 3.193 -16.604 1.00 75.81 263 VAL A C 1
ATOM 2016 O O . VAL A 1 263 ? 37.568 2.008 -16.354 1.00 75.81 263 VAL A O 1
ATOM 2019 N N . ALA A 1 264 ? 37.429 4.197 -15.814 1.00 80.69 264 ALA A N 1
ATOM 2020 C CA . ALA A 1 264 ? 36.451 4.029 -14.747 1.00 80.69 264 ALA A CA 1
ATOM 2021 C C . ALA A 1 264 ? 35.067 3.836 -15.373 1.00 80.69 264 ALA A C 1
ATOM 2023 O O . ALA A 1 264 ? 34.648 4.640 -16.203 1.00 80.69 264 ALA A O 1
ATOM 2024 N N . LEU A 1 265 ? 34.372 2.769 -14.990 1.00 85.06 265 LEU A N 1
ATOM 2025 C CA . LEU A 1 265 ? 33.043 2.480 -15.518 1.00 85.06 265 LEU A CA 1
ATOM 2026 C C . LEU A 1 265 ? 31.990 3.237 -14.710 1.00 85.06 265 LEU A C 1
ATOM 2028 O O . LEU A 1 265 ? 32.157 3.465 -13.507 1.00 85.06 265 LEU A O 1
ATOM 2032 N N . SER A 1 266 ? 30.877 3.587 -15.344 1.00 84.00 266 SER A N 1
ATOM 2033 C CA . SER A 1 266 ? 29.688 4.078 -14.659 1.00 84.00 266 SER A CA 1
ATOM 2034 C C . SER A 1 266 ? 28.551 3.050 -14.695 1.00 84.00 266 SER A C 1
ATOM 2036 O O . SER A 1 266 ? 28.657 1.967 -15.279 1.00 84.00 266 SER A O 1
ATOM 2038 N N . LYS A 1 267 ? 27.464 3.360 -13.985 1.00 84.00 267 LYS A N 1
ATOM 2039 C CA . LYS A 1 267 ? 26.263 2.520 -13.912 1.00 84.00 267 LYS A CA 1
ATOM 2040 C C . LYS A 1 267 ? 25.710 2.269 -15.321 1.00 84.00 267 LYS A C 1
ATOM 2042 O O . LYS A 1 267 ? 25.538 3.214 -16.087 1.00 84.00 267 LYS A O 1
ATOM 2047 N N . GLY A 1 268 ? 25.450 1.006 -15.660 1.00 78.50 268 GLY A N 1
ATOM 2048 C CA . GLY A 1 268 ? 24.920 0.625 -16.973 1.00 78.50 268 GLY A CA 1
ATOM 2049 C C . GLY A 1 268 ? 25.968 0.471 -18.085 1.00 78.50 268 GLY A C 1
ATOM 2050 O O . GLY A 1 268 ? 25.588 0.279 -19.243 1.00 78.50 268 GLY A O 1
ATOM 2051 N N . ALA A 1 269 ? 27.270 0.554 -17.779 1.00 86.38 269 ALA A N 1
ATOM 2052 C CA . ALA A 1 269 ? 28.321 0.397 -18.784 1.00 86.38 269 ALA A CA 1
ATOM 2053 C C . ALA A 1 269 ? 28.271 -0.978 -19.474 1.00 86.38 269 ALA A C 1
ATOM 2055 O O . ALA A 1 269 ? 27.979 -2.008 -18.862 1.00 86.38 269 ALA A O 1
ATOM 2056 N N . THR A 1 270 ? 28.591 -1.004 -20.764 1.00 85.94 270 THR A N 1
ATOM 2057 C CA . THR A 1 270 ? 28.616 -2.222 -21.579 1.00 85.94 270 THR A CA 1
ATOM 2058 C C . THR A 1 270 ? 30.018 -2.481 -22.112 1.00 85.94 270 THR A C 1
ATOM 2060 O O . THR A 1 270 ? 30.624 -1.608 -22.727 1.00 85.94 270 THR A O 1
ATOM 2063 N N . ILE A 1 271 ? 30.524 -3.693 -21.899 1.00 88.62 271 ILE A N 1
ATOM 2064 C CA . ILE A 1 271 ? 31.848 -4.142 -22.324 1.00 88.62 271 ILE A CA 1
ATOM 2065 C C . ILE A 1 271 ? 31.682 -5.299 -23.300 1.00 88.62 271 ILE A C 1
ATOM 2067 O O . ILE A 1 271 ? 31.056 -6.315 -22.986 1.00 88.62 271 ILE A O 1
ATOM 2071 N N . PHE A 1 272 ? 32.305 -5.157 -24.464 1.00 87.25 272 PHE A N 1
ATOM 2072 C CA . PHE A 1 272 ? 32.344 -6.185 -25.485 1.00 87.25 272 PHE A CA 1
ATOM 2073 C C . PHE A 1 272 ? 33.783 -6.573 -25.827 1.00 87.25 272 PHE A C 1
ATOM 2075 O O . PHE A 1 272 ? 34.593 -5.730 -26.222 1.00 87.25 272 PHE A O 1
ATOM 2082 N N . VAL A 1 273 ? 34.086 -7.865 -25.709 1.00 87.38 273 VAL A N 1
ATOM 2083 C CA . VAL A 1 273 ? 35.394 -8.430 -26.061 1.00 87.38 273 VAL A CA 1
ATOM 2084 C C . VAL A 1 273 ? 35.281 -9.167 -27.401 1.00 87.38 273 VAL A C 1
ATOM 2086 O O . VAL A 1 273 ? 34.639 -10.215 -27.458 1.00 87.38 273 VAL A O 1
ATOM 2089 N N . PRO A 1 274 ? 35.869 -8.652 -28.494 1.00 79.19 274 PRO A N 1
ATOM 2090 C CA . PRO A 1 274 ? 35.817 -9.329 -29.786 1.00 79.19 274 PRO A CA 1
ATOM 2091 C C . PRO A 1 274 ? 36.727 -10.562 -29.825 1.00 79.19 274 PRO A C 1
ATOM 2093 O O . PRO A 1 274 ? 37.678 -10.675 -29.054 1.00 79.19 274 PRO A O 1
ATOM 2096 N N . THR A 1 275 ? 36.482 -11.465 -30.771 1.00 79.19 275 THR A N 1
ATOM 2097 C CA . THR A 1 275 ? 37.362 -12.608 -31.053 1.00 79.19 275 THR A CA 1
ATOM 2098 C C . THR A 1 275 ? 38.566 -12.185 -31.905 1.00 79.19 275 THR A C 1
ATOM 2100 O O . THR A 1 275 ? 38.441 -11.389 -32.838 1.00 79.19 275 THR A O 1
ATOM 2103 N N . GLN A 1 276 ? 39.738 -12.737 -31.616 1.00 72.88 276 GLN A N 1
ATOM 2104 C CA . GLN A 1 276 ? 40.967 -12.643 -32.385 1.00 72.88 276 GLN A CA 1
ATOM 2105 C C . GLN A 1 276 ? 40.808 -13.476 -33.652 1.00 72.88 276 GLN A C 1
ATOM 2107 O O . GLN A 1 276 ? 40.837 -14.704 -33.631 1.00 72.88 276 GLN A O 1
ATOM 2112 N N . VAL A 1 277 ? 40.611 -12.787 -34.770 1.00 61.34 277 VAL A N 1
ATOM 2113 C CA . VAL A 1 277 ? 40.601 -13.426 -36.080 1.00 61.34 277 VAL A CA 1
ATOM 2114 C C . VAL A 1 277 ? 42.063 -13.589 -36.489 1.00 61.34 277 VAL A C 1
ATOM 2116 O O . VAL A 1 277 ? 42.673 -12.656 -37.012 1.00 61.34 277 VAL A O 1
ATOM 2119 N N . GLU A 1 278 ? 42.659 -14.757 -36.230 1.00 50.28 278 GLU A N 1
ATOM 2120 C CA . GLU A 1 278 ? 43.828 -15.146 -37.017 1.00 50.28 278 GLU A CA 1
ATOM 2121 C C . GLU A 1 278 ? 43.365 -15.186 -38.472 1.00 50.28 278 GLU A C 1
ATOM 2123 O O . GLU A 1 278 ? 42.391 -15.862 -38.804 1.00 50.28 278 GLU A O 1
ATOM 2128 N N . ALA A 1 279 ? 44.022 -14.416 -39.336 1.00 46.81 279 ALA A N 1
ATOM 2129 C CA . ALA A 1 279 ? 43.756 -14.409 -40.765 1.00 46.81 279 ALA A CA 1
ATOM 2130 C C . ALA A 1 279 ? 44.195 -15.750 -41.384 1.00 46.81 279 ALA A C 1
ATOM 2132 O O . ALA A 1 279 ? 45.169 -15.825 -42.129 1.00 46.81 279 ALA A O 1
ATOM 2133 N N . VAL A 1 280 ? 43.491 -16.831 -41.057 1.00 44.16 280 VAL A N 1
ATOM 2134 C CA . VAL A 1 280 ? 43.637 -18.143 -41.673 1.00 44.16 280 VAL A CA 1
ATOM 2135 C C . VAL A 1 280 ? 42.479 -18.298 -42.643 1.00 44.16 280 VAL A C 1
ATOM 2137 O O . VAL A 1 280 ? 41.313 -18.257 -42.274 1.00 44.16 280 VAL A O 1
ATOM 2140 N N . GLN A 1 281 ? 42.854 -18.396 -43.913 1.00 42.75 281 GLN A N 1
ATOM 2141 C CA . GLN A 1 281 ? 42.033 -18.566 -45.109 1.00 42.75 281 GLN A CA 1
ATOM 2142 C C . GLN A 1 281 ? 40.636 -19.172 -44.882 1.00 42.75 281 GLN A C 1
ATOM 2144 O O . GLN A 1 281 ? 40.428 -20.379 -44.929 1.00 42.75 281 GLN A O 1
ATOM 2149 N N . GLY A 1 282 ? 39.670 -18.279 -44.702 1.00 42.16 282 GLY A N 1
ATOM 2150 C CA . GLY A 1 282 ? 38.244 -18.550 -44.595 1.00 42.16 282 GLY A CA 1
ATOM 2151 C C . GLY A 1 282 ? 37.603 -17.251 -44.145 1.00 42.16 282 GLY A C 1
ATOM 2152 O O . GLY A 1 282 ? 37.641 -16.933 -42.966 1.00 42.16 282 GLY A O 1
ATOM 2153 N N . GLY A 1 283 ? 37.152 -16.431 -45.097 1.00 46.81 283 GLY A N 1
ATOM 2154 C CA . GLY A 1 283 ? 36.758 -15.038 -44.878 1.00 46.81 283 GLY A CA 1
ATOM 2155 C C . GLY A 1 283 ? 35.512 -14.873 -44.010 1.00 46.81 283 GLY A C 1
ATOM 2156 O O . GLY A 1 283 ? 34.467 -14.481 -44.521 1.00 46.81 283 GLY A O 1
ATOM 2157 N N . GLY A 1 284 ? 35.633 -15.136 -42.710 1.00 51.53 284 GLY A N 1
ATOM 2158 C CA . GLY A 1 284 ? 34.643 -14.797 -41.700 1.00 51.53 284 GLY A CA 1
ATOM 2159 C C . GLY A 1 284 ? 34.590 -13.284 -41.551 1.00 51.53 284 GLY A C 1
ATOM 2160 O O . GLY A 1 284 ? 35.343 -12.679 -40.792 1.00 51.53 284 GLY A O 1
ATOM 2161 N N . ARG A 1 285 ? 33.732 -12.650 -42.343 1.00 70.50 285 ARG A N 1
ATOM 2162 C CA . ARG A 1 285 ? 33.469 -11.218 -42.282 1.00 70.50 285 ARG A CA 1
ATOM 2163 C C . ARG A 1 285 ? 32.457 -10.970 -41.170 1.00 70.50 285 ARG A C 1
ATOM 2165 O O . ARG A 1 285 ? 31.261 -11.020 -41.412 1.00 70.50 285 ARG A O 1
ATOM 2172 N N . ILE A 1 286 ? 32.907 -10.773 -39.940 1.00 74.50 286 ILE A N 1
ATOM 2173 C CA . ILE A 1 286 ? 31.995 -10.658 -38.793 1.00 74.50 286 ILE A CA 1
ATOM 2174 C C . ILE A 1 286 ? 31.605 -9.192 -38.571 1.00 74.50 286 ILE A C 1
ATOM 2176 O O . ILE A 1 286 ? 32.463 -8.311 -38.597 1.00 74.50 286 ILE A O 1
ATOM 2180 N N . VAL A 1 287 ? 30.319 -8.942 -38.333 1.00 84.88 287 VAL A N 1
ATOM 2181 C CA . VAL A 1 287 ? 29.774 -7.667 -37.843 1.00 84.88 287 VAL A CA 1
ATOM 2182 C C . VAL A 1 287 ? 29.151 -7.907 -36.475 1.00 84.88 287 VAL A C 1
ATOM 2184 O O . VAL A 1 287 ? 28.574 -8.964 -36.220 1.00 84.88 287 VAL A O 1
ATOM 2187 N N . TYR A 1 288 ? 29.271 -6.936 -35.579 1.00 83.38 288 TYR A N 1
ATOM 2188 C CA . TYR A 1 288 ? 28.776 -7.053 -34.211 1.00 83.38 288 TYR A CA 1
ATOM 2189 C C . TYR A 1 288 ? 27.502 -6.230 -34.029 1.00 83.38 288 TYR A C 1
ATOM 2191 O O . TYR A 1 288 ? 27.455 -5.080 -34.454 1.00 83.38 288 TYR A O 1
ATOM 2199 N N . VAL A 1 289 ? 26.482 -6.785 -33.374 1.00 88.69 289 VAL A N 1
ATOM 2200 C CA . VAL A 1 289 ? 25.262 -6.049 -33.002 1.00 88.69 289 VAL A CA 1
ATOM 2201 C C . VAL A 1 289 ? 25.116 -6.052 -31.486 1.00 88.69 289 VAL A C 1
ATOM 2203 O O . VAL A 1 289 ? 25.184 -7.101 -30.845 1.00 88.69 289 VAL A O 1
ATOM 2206 N N . MET A 1 290 ? 24.936 -4.866 -30.911 1.00 81.06 290 MET A N 1
ATOM 2207 C CA . MET A 1 290 ? 24.954 -4.597 -29.475 1.00 81.06 290 MET A CA 1
ATOM 2208 C C . MET A 1 290 ? 23.798 -3.674 -29.070 1.00 81.06 290 MET A C 1
ATOM 2210 O O . MET A 1 290 ? 23.284 -2.897 -29.876 1.00 81.06 290 MET A O 1
ATOM 2214 N N . GLY A 1 291 ? 23.433 -3.714 -27.788 1.00 83.62 291 GLY A N 1
ATOM 2215 C CA . GLY A 1 291 ? 22.375 -2.877 -27.224 1.00 83.62 291 GLY A CA 1
ATOM 2216 C C . GLY A 1 291 ? 20.999 -3.549 -27.243 1.00 83.62 291 GLY A C 1
ATOM 2217 O O . GLY A 1 291 ? 20.898 -4.755 -27.017 1.00 83.62 291 GLY A O 1
ATOM 2218 N N . GLN A 1 292 ? 19.940 -2.768 -27.469 1.00 87.31 292 GLN A N 1
ATOM 2219 C CA . GLN A 1 292 ? 18.540 -3.189 -27.345 1.00 87.31 292 GLN A CA 1
ATOM 2220 C C . GLN A 1 292 ? 18.015 -3.917 -28.592 1.00 87.31 292 GLN A C 1
ATOM 2222 O O . GLN A 1 292 ? 17.129 -3.456 -29.309 1.00 87.31 292 GLN A O 1
ATOM 2227 N N . VAL A 1 293 ? 18.561 -5.100 -28.846 1.00 87.50 293 VAL A N 1
ATOM 2228 C CA . VAL A 1 293 ? 18.110 -6.023 -29.899 1.00 87.50 293 VAL A CA 1
ATOM 2229 C C . VAL A 1 293 ? 17.656 -7.345 -29.294 1.00 87.50 293 VAL A C 1
ATOM 2231 O O . VAL A 1 293 ? 17.975 -7.643 -28.144 1.00 87.50 293 VAL A O 1
ATOM 2234 N N . GLN A 1 294 ? 16.906 -8.146 -30.050 1.00 79.88 294 GLN A N 1
ATOM 2235 C CA . GLN A 1 294 ? 16.426 -9.447 -29.564 1.00 79.88 294 GLN A CA 1
ATOM 2236 C C . GLN A 1 294 ? 17.571 -10.435 -29.296 1.00 79.88 294 GLN A C 1
ATOM 2238 O O . GLN A 1 294 ? 17.526 -11.195 -28.331 1.00 79.88 294 GLN A O 1
ATOM 2243 N N . LYS A 1 295 ? 18.603 -10.440 -30.147 1.00 83.06 295 LYS A N 1
ATOM 2244 C CA . LYS A 1 295 ? 19.774 -11.316 -30.022 1.00 83.06 295 LYS A CA 1
ATOM 2245 C C . LYS A 1 295 ? 21.062 -10.515 -30.238 1.00 83.06 295 LYS A C 1
ATOM 2247 O O . LYS A 1 295 ? 21.503 -10.391 -31.378 1.00 83.06 295 LYS A O 1
ATOM 2252 N N . PRO A 1 296 ? 21.673 -9.951 -29.183 1.00 81.19 296 PRO A N 1
ATOM 2253 C CA . PRO A 1 296 ? 22.977 -9.306 -29.306 1.00 81.19 296 PRO A CA 1
ATOM 2254 C C . PRO A 1 296 ? 24.070 -10.355 -29.548 1.00 81.19 296 PRO A C 1
ATOM 2256 O O . PRO A 1 296 ? 24.022 -11.450 -28.985 1.00 81.19 296 PRO A O 1
ATOM 2259 N N . GLY A 1 297 ? 25.065 -10.032 -30.374 1.00 77.94 297 GLY A N 1
ATOM 2260 C CA . GLY A 1 297 ? 26.131 -10.976 -30.707 1.00 77.94 297 GLY A CA 1
ATOM 2261 C C . GLY A 1 297 ? 26.908 -10.650 -31.980 1.00 77.94 297 GLY A C 1
ATOM 2262 O O . GLY A 1 297 ? 26.780 -9.571 -32.562 1.00 77.94 297 GLY A O 1
ATOM 2263 N N . SER A 1 298 ? 27.748 -11.598 -32.391 1.00 79.31 298 SER A N 1
ATOM 2264 C CA . SER A 1 298 ? 28.489 -11.578 -33.651 1.00 79.31 298 SER A CA 1
ATOM 2265 C C . SER A 1 298 ? 27.692 -12.253 -34.767 1.00 79.31 298 SER A C 1
ATOM 2267 O O . SER A 1 298 ? 27.119 -13.324 -34.580 1.00 79.31 298 SER A O 1
ATOM 2269 N N . PHE A 1 299 ? 27.695 -11.638 -35.947 1.00 82.81 299 PHE A N 1
ATOM 2270 C CA . PHE A 1 299 ? 26.986 -12.122 -37.127 1.00 82.81 299 PHE A CA 1
ATOM 2271 C C . PHE A 1 299 ? 27.944 -12.229 -38.307 1.00 82.81 299 PHE A C 1
ATOM 2273 O O . PHE A 1 299 ? 28.663 -11.282 -38.633 1.00 82.81 299 PHE A O 1
ATOM 2280 N N . GLU A 1 300 ? 27.964 -13.395 -38.948 1.00 75.94 300 GLU A N 1
ATOM 2281 C CA . GLU A 1 300 ? 28.747 -13.620 -40.158 1.00 75.94 300 GLU A CA 1
ATOM 2282 C C . GLU A 1 300 ? 28.085 -12.926 -41.350 1.00 75.94 300 GLU A C 1
ATOM 2284 O O . GLU A 1 300 ? 26.899 -13.105 -41.623 1.00 75.94 300 GLU A O 1
ATOM 2289 N N . THR A 1 301 ? 28.863 -12.134 -42.081 1.00 66.50 301 THR A N 1
ATOM 2290 C CA . THR A 1 301 ? 28.411 -11.407 -43.265 1.00 66.50 301 THR A CA 1
ATOM 2291 C C . THR A 1 301 ? 28.996 -12.020 -44.539 1.00 66.50 301 THR A C 1
ATOM 2293 O O . THR A 1 301 ? 30.163 -12.389 -44.614 1.00 66.50 301 THR A O 1
ATOM 2296 N N . GLY A 1 302 ? 28.167 -12.177 -45.571 1.00 67.75 302 GLY A N 1
ATOM 2297 C CA . GLY A 1 302 ? 28.604 -12.553 -46.917 1.00 67.75 302 GLY A CA 1
ATOM 2298 C C . GLY A 1 302 ? 29.230 -11.383 -47.690 1.00 67.75 302 GLY A C 1
ATOM 2299 O O . GLY A 1 302 ? 29.563 -10.336 -47.139 1.00 67.75 302 GLY A O 1
ATOM 2300 N N . ASN A 1 303 ? 29.370 -11.530 -49.014 1.00 63.03 303 ASN A N 1
ATOM 2301 C CA . ASN A 1 303 ? 30.025 -10.511 -49.841 1.00 63.03 303 ASN A CA 1
ATOM 2302 C C . ASN A 1 303 ? 29.245 -9.191 -50.008 1.00 63.03 303 ASN A C 1
ATOM 2304 O O . ASN A 1 303 ? 29.837 -8.229 -50.494 1.00 63.03 303 ASN A O 1
ATOM 2308 N N . ASN A 1 304 ? 27.963 -9.141 -49.622 1.00 65.69 304 ASN A N 1
ATOM 2309 C CA . ASN A 1 304 ? 27.093 -7.980 -49.820 1.00 65.69 304 ASN A CA 1
ATOM 2310 C C . ASN A 1 304 ? 25.901 -7.976 -48.838 1.00 65.69 304 ASN A C 1
ATOM 2312 O O . ASN A 1 304 ? 24.766 -8.208 -49.246 1.00 65.69 304 ASN A O 1
ATOM 2316 N N . VAL A 1 305 ? 26.164 -7.800 -47.540 1.00 75.38 305 VAL A N 1
ATOM 2317 C CA . VAL A 1 305 ? 25.122 -7.780 -46.495 1.00 75.38 305 VAL A CA 1
ATOM 2318 C C . VAL A 1 305 ? 24.783 -6.336 -46.147 1.00 75.38 305 VAL A C 1
ATOM 2320 O O . VAL A 1 305 ? 25.684 -5.542 -45.872 1.00 75.38 305 VAL A O 1
ATOM 2323 N N . SER A 1 306 ? 23.499 -5.984 -46.188 1.00 85.19 306 SER A N 1
ATOM 2324 C CA . SER A 1 306 ? 23.038 -4.639 -45.841 1.00 85.19 306 SER A CA 1
ATOM 2325 C C . SER A 1 306 ? 22.885 -4.465 -44.328 1.00 85.19 306 SER A C 1
ATOM 2327 O O . SER A 1 306 ? 22.749 -5.435 -43.584 1.00 85.19 306 SER A O 1
ATOM 2329 N N . PHE A 1 307 ? 22.856 -3.213 -43.862 1.00 88.25 307 PHE A N 1
ATOM 2330 C CA . PHE A 1 307 ? 22.560 -2.884 -42.464 1.00 88.25 307 PHE A CA 1
ATOM 2331 C C . PHE A 1 307 ? 21.275 -3.565 -41.954 1.00 88.25 307 PHE A C 1
ATOM 2333 O O . PHE A 1 307 ? 21.256 -4.107 -40.848 1.00 88.25 307 PHE A O 1
ATOM 2340 N N . LEU A 1 308 ? 20.221 -3.595 -42.779 1.00 88.50 308 LEU A N 1
ATOM 2341 C CA . LEU A 1 308 ? 18.949 -4.224 -42.420 1.00 88.50 308 LEU A CA 1
ATOM 2342 C C . LEU A 1 308 ? 19.062 -5.745 -42.305 1.00 88.50 308 LEU A C 1
ATOM 2344 O O . LEU A 1 308 ? 18.447 -6.319 -41.413 1.00 88.50 308 LEU A O 1
ATOM 2348 N N . ASP A 1 309 ? 19.867 -6.393 -43.147 1.00 86.69 309 ASP A N 1
ATOM 2349 C CA . ASP A 1 309 ? 20.068 -7.846 -43.089 1.00 86.69 309 ASP A CA 1
ATOM 2350 C C . ASP A 1 309 ? 20.788 -8.258 -41.798 1.00 86.69 309 ASP A C 1
ATOM 2352 O O . ASP A 1 309 ? 20.428 -9.252 -41.159 1.00 86.69 309 ASP A O 1
ATOM 2356 N N . VAL A 1 310 ? 21.784 -7.468 -41.376 1.00 88.19 310 VAL A N 1
ATOM 2357 C CA . VAL A 1 310 ? 22.487 -7.678 -40.101 1.00 88.19 310 VAL A CA 1
ATOM 2358 C C . VAL A 1 310 ? 21.525 -7.487 -38.928 1.00 88.19 310 VAL A C 1
ATOM 2360 O O . VAL A 1 310 ? 21.463 -8.325 -38.027 1.00 88.19 310 VAL A O 1
ATOM 2363 N N . LEU A 1 311 ? 20.728 -6.418 -38.953 1.00 89.62 311 LEU A N 1
ATOM 2364 C CA . LEU A 1 311 ? 19.772 -6.129 -37.889 1.00 89.62 311 LEU A CA 1
ATOM 2365 C C . LEU A 1 311 ? 18.647 -7.176 -37.817 1.00 89.62 311 LEU A C 1
ATOM 2367 O O . LEU A 1 311 ? 18.247 -7.578 -36.725 1.00 89.62 311 LEU A O 1
ATOM 2371 N N . ALA A 1 312 ? 18.178 -7.670 -38.963 1.00 87.69 312 ALA A N 1
ATOM 2372 C CA . ALA A 1 312 ? 17.202 -8.753 -39.048 1.00 87.69 312 ALA A CA 1
ATOM 2373 C C . ALA A 1 312 ? 17.767 -10.076 -38.511 1.00 87.69 312 ALA A C 1
ATOM 2375 O O . ALA A 1 312 ? 17.067 -10.800 -37.804 1.00 87.69 312 ALA A O 1
ATOM 2376 N N . SER A 1 313 ? 19.045 -10.364 -38.773 1.00 87.69 313 SER A N 1
ATOM 2377 C CA . SER A 1 313 ? 19.738 -11.539 -38.223 1.00 87.69 313 SER A CA 1
ATOM 2378 C C . SER A 1 313 ? 19.839 -11.481 -36.694 1.00 87.69 313 SER A C 1
ATOM 2380 O O . SER A 1 313 ? 19.712 -12.508 -36.025 1.00 87.69 313 SER A O 1
ATOM 2382 N N . ALA A 1 314 ? 19.962 -10.274 -36.133 1.00 85.69 314 ALA A N 1
ATOM 2383 C CA . ALA A 1 314 ? 19.879 -10.017 -34.694 1.00 85.69 314 ALA A CA 1
ATOM 2384 C C . ALA A 1 314 ? 18.443 -10.060 -34.127 1.00 85.69 314 ALA A C 1
ATOM 2386 O O . ALA A 1 314 ? 18.236 -9.823 -32.936 1.00 85.69 314 ALA A O 1
ATOM 2387 N N . GLY A 1 315 ? 17.440 -10.373 -34.955 1.00 84.56 315 GLY A N 1
ATOM 2388 C CA . GLY A 1 315 ? 16.025 -10.412 -34.578 1.00 84.56 315 GLY A CA 1
ATOM 2389 C C . GLY A 1 315 ? 15.364 -9.035 -34.464 1.00 84.56 315 GLY A C 1
ATOM 2390 O O . GLY A 1 315 ? 14.244 -8.943 -33.969 1.00 84.56 315 GLY A O 1
ATOM 2391 N N . GLY A 1 316 ? 16.032 -7.980 -34.933 1.00 87.69 316 GLY A N 1
ATOM 2392 C CA . GLY A 1 316 ? 15.544 -6.605 -34.900 1.00 87.69 316 GLY A CA 1
ATOM 2393 C C . GLY A 1 316 ? 15.684 -5.907 -33.538 1.00 87.69 316 GLY A C 1
ATOM 2394 O O . GLY A 1 316 ? 16.036 -6.539 -32.533 1.00 87.69 316 GLY A O 1
ATOM 2395 N N . PRO A 1 317 ? 15.418 -4.586 -33.493 1.00 88.81 317 PRO A N 1
ATOM 2396 C CA . PRO A 1 317 ? 15.333 -3.835 -32.245 1.00 88.81 317 PRO A CA 1
ATOM 2397 C C . PRO A 1 317 ? 14.188 -4.366 -31.372 1.00 88.81 317 PRO A C 1
ATOM 2399 O O . PRO A 1 317 ? 13.114 -4.700 -31.876 1.00 88.81 317 PRO A O 1
ATOM 2402 N N . ASN A 1 318 ? 14.405 -4.452 -30.061 1.00 83.06 318 ASN A N 1
ATOM 2403 C CA . ASN A 1 318 ? 13.347 -4.824 -29.118 1.00 83.06 318 ASN A CA 1
ATOM 2404 C C . ASN A 1 318 ? 12.469 -3.597 -28.760 1.00 83.06 318 ASN A C 1
ATOM 2406 O O . ASN A 1 318 ? 12.744 -2.477 -29.183 1.00 83.06 318 ASN A O 1
ATOM 2410 N N . ARG A 1 319 ? 11.411 -3.782 -27.952 1.00 79.50 319 ARG A N 1
ATOM 2411 C CA . ARG A 1 319 ? 10.470 -2.697 -27.579 1.00 79.50 319 ARG A CA 1
ATOM 2412 C C . ARG A 1 319 ? 11.080 -1.541 -26.771 1.00 79.50 319 ARG A C 1
ATOM 2414 O O . ARG A 1 319 ? 10.416 -0.529 -26.578 1.00 79.50 319 ARG A O 1
ATOM 2421 N N . TYR A 1 320 ? 12.298 -1.709 -26.268 1.00 77.12 320 TYR A N 1
ATOM 2422 C CA . TYR A 1 320 ? 13.022 -0.724 -25.464 1.00 77.12 320 TYR A CA 1
ATOM 2423 C C . TYR A 1 320 ? 14.110 -0.005 -26.258 1.00 77.12 320 TYR A C 1
ATOM 2425 O O . TYR A 1 320 ? 14.798 0.853 -25.713 1.00 77.12 320 TYR A O 1
ATOM 2433 N N . ALA A 1 321 ? 14.287 -0.356 -27.529 1.00 81.31 321 ALA A N 1
ATOM 2434 C CA . ALA A 1 321 ? 15.260 0.262 -28.405 1.00 81.31 321 ALA A CA 1
ATOM 2435 C C . ALA A 1 321 ? 14.884 1.698 -28.767 1.00 81.31 321 ALA A C 1
ATOM 2437 O O . ALA A 1 321 ? 13.757 1.962 -29.188 1.00 81.31 321 ALA A O 1
ATOM 2438 N N . ASP A 1 322 ? 15.853 2.608 -28.702 1.00 86.62 322 ASP A N 1
ATOM 2439 C CA . ASP A 1 322 ? 15.723 3.920 -29.328 1.00 86.62 322 ASP A CA 1
ATOM 2440 C C . ASP A 1 322 ? 16.228 3.869 -30.773 1.00 86.62 322 ASP A C 1
ATOM 2442 O O . ASP A 1 322 ? 17.419 4.014 -31.065 1.00 86.62 322 ASP A O 1
ATOM 2446 N N . THR A 1 323 ? 15.298 3.643 -31.700 1.00 87.44 323 THR A N 1
ATOM 2447 C CA . THR A 1 323 ? 15.573 3.529 -33.140 1.00 87.44 323 THR A CA 1
ATOM 2448 C C . THR A 1 323 ? 15.988 4.852 -33.787 1.00 87.44 323 THR A C 1
ATOM 2450 O O . THR A 1 323 ? 16.480 4.842 -34.915 1.00 87.44 323 THR A O 1
ATOM 2453 N N . ARG A 1 324 ? 15.850 5.987 -33.090 1.00 85.38 324 ARG A N 1
ATOM 2454 C CA . ARG A 1 324 ? 16.304 7.303 -33.574 1.00 85.38 324 ARG A CA 1
ATOM 2455 C C . ARG A 1 324 ? 17.798 7.539 -33.362 1.00 85.38 324 ARG A C 1
ATOM 2457 O O . ARG A 1 324 ? 18.382 8.381 -34.034 1.00 85.38 324 ARG A O 1
ATOM 2464 N N . MET A 1 325 ? 18.413 6.802 -32.439 1.00 84.31 325 MET A N 1
ATOM 2465 C CA . MET A 1 325 ? 19.772 7.046 -31.948 1.00 84.31 325 MET A CA 1
ATOM 2466 C C . MET A 1 325 ? 20.706 5.856 -32.205 1.00 84.31 325 MET A C 1
ATOM 2468 O O . MET A 1 325 ? 21.566 5.543 -31.379 1.00 84.31 325 MET A O 1
ATOM 2472 N N . VAL A 1 326 ? 20.561 5.173 -33.345 1.00 89.50 326 VAL A N 1
ATOM 2473 C CA . VAL A 1 326 ? 21.452 4.057 -33.696 1.00 89.50 326 VAL A CA 1
ATOM 2474 C C . VAL A 1 326 ? 22.859 4.589 -33.972 1.00 89.50 326 VAL A C 1
ATOM 2476 O O . VAL A 1 326 ? 23.029 5.637 -34.590 1.00 89.50 326 VAL A O 1
ATOM 2479 N N . ARG A 1 327 ? 23.888 3.878 -33.504 1.00 89.25 327 ARG A N 1
ATOM 2480 C CA . ARG A 1 327 ? 25.297 4.256 -33.689 1.00 89.25 327 ARG A CA 1
ATOM 2481 C C . ARG A 1 327 ? 26.068 3.118 -34.337 1.00 89.25 327 ARG A C 1
ATOM 2483 O O . ARG A 1 327 ? 26.013 1.987 -33.860 1.00 89.25 327 ARG A O 1
ATOM 2490 N N . ILE A 1 328 ? 26.816 3.417 -35.391 1.00 89.81 328 ILE A N 1
ATOM 2491 C CA . ILE A 1 328 ? 27.698 2.468 -36.070 1.00 89.81 328 ILE A CA 1
ATOM 2492 C C . ILE A 1 328 ? 29.133 2.808 -35.693 1.00 89.81 328 ILE A C 1
ATOM 2494 O O . ILE A 1 328 ? 29.654 3.861 -36.046 1.00 89.81 328 ILE A O 1
ATOM 2498 N N . LEU A 1 329 ? 29.763 1.910 -34.949 1.00 85.00 329 LEU A N 1
ATOM 2499 C CA . LEU A 1 329 ? 31.158 1.983 -34.554 1.00 85.00 329 LEU A CA 1
ATOM 2500 C C . LEU A 1 329 ? 31.985 1.304 -35.643 1.00 85.00 329 LEU A C 1
ATOM 2502 O O . LEU A 1 329 ? 31.969 0.077 -35.776 1.00 85.00 329 LEU A O 1
ATOM 2506 N N . ARG A 1 330 ? 32.696 2.106 -36.425 1.00 85.06 330 ARG A N 1
ATOM 2507 C CA . ARG A 1 330 ? 33.567 1.644 -37.501 1.00 85.06 330 ARG A CA 1
ATOM 2508 C C . ARG A 1 330 ? 34.804 0.945 -36.942 1.00 85.06 330 ARG A C 1
ATOM 2510 O O . ARG A 1 330 ? 35.272 1.249 -35.842 1.00 85.06 330 ARG A O 1
ATOM 2517 N N . SER A 1 331 ? 35.393 0.035 -37.715 1.00 74.94 331 SER A N 1
ATOM 2518 C CA . SER A 1 331 ? 36.626 -0.669 -37.318 1.00 74.94 331 SER A CA 1
ATOM 2519 C C . SER A 1 331 ? 37.832 0.254 -37.059 1.00 74.94 331 SER A C 1
ATOM 2521 O O . SER A 1 331 ? 38.781 -0.159 -36.402 1.00 74.94 331 SER A O 1
ATOM 2523 N N . ASN A 1 332 ? 37.817 1.482 -37.586 1.00 76.00 332 ASN A N 1
ATOM 2524 C CA . ASN A 1 332 ? 38.844 2.512 -37.381 1.00 76.00 332 ASN A CA 1
ATOM 2525 C C . ASN A 1 332 ? 38.607 3.380 -36.122 1.00 76.00 332 ASN A C 1
ATOM 2527 O O . ASN A 1 332 ? 39.430 4.245 -35.833 1.00 76.00 332 ASN A O 1
ATOM 2531 N N . GLY A 1 333 ? 37.508 3.161 -35.389 1.00 67.44 333 GLY A N 1
ATOM 2532 C CA . GLY A 1 333 ? 37.126 3.935 -34.206 1.00 67.44 333 GLY A CA 1
ATOM 2533 C C . GLY A 1 333 ? 36.181 5.115 -34.469 1.00 67.44 333 GLY A C 1
ATOM 2534 O O . GLY A 1 333 ? 35.772 5.766 -33.511 1.00 67.44 333 GLY A O 1
ATOM 2535 N N . GLU A 1 334 ? 35.800 5.394 -35.720 1.00 80.12 334 GLU A N 1
ATOM 2536 C CA . GLU A 1 334 ? 34.798 6.423 -36.032 1.00 80.12 334 GLU A CA 1
ATOM 2537 C C . GLU A 1 334 ? 33.384 5.979 -35.625 1.00 80.12 334 GLU A C 1
ATOM 2539 O O . GLU A 1 334 ? 33.034 4.801 -35.712 1.00 80.12 334 GLU A O 1
ATOM 2544 N N . VAL A 1 335 ? 32.556 6.933 -35.191 1.00 84.25 335 VAL A N 1
ATOM 2545 C CA . VAL A 1 335 ? 31.165 6.689 -34.787 1.00 84.25 335 VAL A CA 1
ATOM 2546 C C . VAL A 1 335 ? 30.234 7.427 -35.739 1.00 84.25 335 VAL A C 1
ATOM 2548 O O . VAL A 1 335 ? 30.234 8.655 -35.788 1.00 84.25 335 VAL A O 1
ATOM 2551 N N . GLU A 1 336 ? 29.423 6.677 -36.475 1.00 85.88 336 GLU A N 1
ATOM 2552 C CA . GLU A 1 336 ? 28.444 7.202 -37.426 1.00 85.88 336 GLU A CA 1
ATOM 2553 C C . GLU A 1 336 ? 27.023 7.075 -36.844 1.00 85.88 336 GLU A C 1
ATOM 2555 O O . GLU A 1 336 ? 26.587 5.957 -36.549 1.00 85.88 336 GLU A O 1
ATOM 2560 N N . PRO A 1 337 ? 26.295 8.186 -36.623 1.00 86.81 337 PRO A N 1
ATOM 2561 C CA . PRO A 1 337 ? 24.909 8.142 -36.168 1.00 86.81 337 PRO A CA 1
ATOM 2562 C C . PRO A 1 337 ? 23.959 7.780 -37.318 1.00 86.81 337 PRO A C 1
ATOM 2564 O O . PRO A 1 337 ? 24.153 8.213 -38.451 1.00 86.81 337 PRO A O 1
ATOM 2567 N N . PHE A 1 338 ? 22.906 7.022 -37.019 1.00 88.12 338 PHE A N 1
ATOM 2568 C CA . PHE A 1 338 ? 21.874 6.641 -37.978 1.00 88.12 338 PHE A CA 1
ATOM 2569 C C . PHE A 1 338 ? 20.482 6.645 -37.329 1.00 88.12 338 PHE A C 1
ATOM 2571 O O . PHE A 1 338 ? 20.282 6.077 -36.253 1.00 88.12 338 PHE A O 1
ATOM 2578 N N . ASN A 1 339 ? 19.504 7.259 -38.001 1.00 87.50 339 ASN A N 1
ATOM 2579 C CA . ASN A 1 339 ? 18.109 7.281 -37.566 1.00 87.50 339 ASN A CA 1
ATOM 2580 C C . ASN A 1 339 ? 17.294 6.252 -38.364 1.00 87.50 339 ASN A C 1
ATOM 2582 O O . ASN A 1 339 ? 16.894 6.480 -39.506 1.00 87.50 339 ASN A O 1
ATOM 2586 N N . LEU A 1 340 ? 17.039 5.099 -37.745 1.00 86.56 340 LEU A N 1
ATOM 2587 C CA . LEU A 1 340 ? 16.287 4.011 -38.368 1.00 86.56 340 LEU A CA 1
ATOM 2588 C C . LEU A 1 340 ? 14.792 4.345 -38.510 1.00 86.56 340 LEU A C 1
ATOM 2590 O O . LEU A 1 340 ? 14.152 3.860 -39.443 1.00 86.56 340 LEU A O 1
ATOM 2594 N N . GLN A 1 341 ? 14.242 5.174 -37.617 1.00 82.75 341 GLN A N 1
ATOM 2595 C CA . GLN A 1 341 ? 12.832 5.573 -37.644 1.00 82.75 341 GLN A CA 1
ATOM 2596 C C . GLN A 1 341 ? 12.522 6.456 -38.861 1.00 82.75 341 GLN A C 1
ATOM 2598 O O . GLN A 1 341 ? 11.597 6.160 -39.614 1.00 82.75 341 GLN A O 1
ATOM 2603 N N . GLU A 1 342 ? 13.337 7.484 -39.112 1.00 81.56 342 GLU A N 1
ATOM 2604 C CA . GLU A 1 342 ? 13.169 8.375 -40.273 1.00 81.56 342 GLU A CA 1
ATOM 2605 C C . GLU A 1 342 ? 13.301 7.626 -41.604 1.00 81.56 342 GLU A C 1
ATOM 2607 O O . GLU A 1 342 ? 12.577 7.906 -42.565 1.00 81.56 342 GLU A O 1
ATOM 2612 N N . TYR A 1 343 ? 14.206 6.643 -41.666 1.00 84.19 343 TYR A N 1
ATOM 2613 C CA . TYR A 1 343 ? 14.343 5.774 -42.832 1.00 84.19 343 TYR A CA 1
ATOM 2614 C C . TYR A 1 343 ? 13.069 4.948 -43.079 1.00 84.19 343 TYR A C 1
ATOM 2616 O O . TYR A 1 343 ? 12.600 4.865 -44.216 1.00 84.19 343 TYR A O 1
ATOM 2624 N N . ALA A 1 344 ? 12.473 4.374 -42.027 1.00 80.94 344 ALA A N 1
ATOM 2625 C CA . ALA A 1 344 ? 11.230 3.604 -42.128 1.00 80.94 344 ALA A CA 1
ATOM 2626 C C . ALA A 1 344 ? 10.026 4.467 -42.556 1.00 80.94 344 ALA A C 1
ATOM 2628 O O . ALA A 1 344 ? 9.142 3.987 -43.265 1.00 80.94 344 ALA A O 1
ATOM 2629 N N . GLU A 1 345 ? 10.016 5.745 -42.175 1.00 79.75 345 GLU A N 1
ATOM 2630 C CA . GLU A 1 345 ? 8.996 6.737 -42.545 1.00 79.75 345 GLU A CA 1
ATOM 2631 C C . GLU A 1 345 ? 9.207 7.336 -43.951 1.00 79.75 345 GLU A C 1
ATOM 2633 O O . GLU A 1 345 ? 8.448 8.202 -44.388 1.00 79.75 345 GLU A O 1
ATOM 2638 N N . GLY A 1 346 ? 10.226 6.877 -44.687 1.00 75.75 346 GLY A N 1
ATOM 2639 C CA . GLY A 1 346 ? 10.497 7.286 -46.069 1.00 75.75 346 GLY A CA 1
ATOM 2640 C C . GLY A 1 346 ? 11.069 8.699 -46.218 1.00 75.75 346 GLY A C 1
ATOM 2641 O O . GLY A 1 346 ? 11.147 9.200 -47.340 1.00 75.75 346 GLY A O 1
ATOM 2642 N N . SER A 1 347 ? 11.466 9.328 -45.109 1.00 68.81 347 SER A N 1
ATOM 2643 C CA . SER A 1 347 ? 11.982 10.705 -45.058 1.00 68.81 347 SER A CA 1
ATOM 2644 C C . SER A 1 347 ? 13.476 10.784 -44.698 1.00 68.81 347 SER A C 1
ATOM 2646 O O . SER A 1 347 ? 14.043 11.872 -44.728 1.00 68.81 347 SER A O 1
ATOM 2648 N N . GLY A 1 348 ? 14.107 9.652 -44.360 1.00 61.41 348 GLY A N 1
ATOM 2649 C CA . GLY A 1 348 ? 15.458 9.587 -43.792 1.00 61.41 348 GLY A CA 1
ATOM 2650 C C . GLY A 1 348 ? 16.620 9.338 -44.763 1.00 61.41 348 GLY A C 1
ATOM 2651 O O . GLY A 1 348 ? 16.444 9.092 -45.960 1.00 61.41 348 GLY A O 1
ATOM 2652 N N . ASP A 1 349 ? 17.827 9.383 -44.191 1.00 64.88 349 ASP A N 1
ATOM 2653 C CA . ASP A 1 349 ? 19.123 9.171 -44.846 1.00 64.88 349 ASP A CA 1
ATOM 2654 C C . ASP A 1 349 ? 19.268 7.796 -45.530 1.00 64.88 349 ASP A C 1
ATOM 2656 O O . ASP A 1 349 ? 18.588 6.819 -45.211 1.00 64.88 349 ASP A O 1
ATOM 2660 N N . LYS A 1 350 ? 20.198 7.697 -46.493 1.00 79.50 350 LYS A N 1
ATOM 2661 C CA . LYS A 1 350 ? 20.524 6.419 -47.156 1.00 79.50 350 LYS A CA 1
ATOM 2662 C C . LYS A 1 350 ? 21.017 5.392 -46.132 1.00 79.50 350 LYS A C 1
ATOM 2664 O O . LYS A 1 350 ? 21.754 5.738 -45.216 1.00 79.50 350 LYS A O 1
ATOM 2669 N N . LEU A 1 351 ? 20.679 4.116 -46.353 1.00 82.81 351 LEU A N 1
ATOM 2670 C CA . LEU A 1 351 ? 21.170 3.021 -45.512 1.00 82.81 351 LEU A CA 1
ATOM 2671 C C . LEU A 1 351 ? 22.707 3.030 -45.433 1.00 82.81 351 LEU A C 1
ATOM 2673 O O . LEU A 1 351 ? 23.366 3.079 -46.480 1.00 82.81 351 LEU A O 1
ATOM 2677 N N . PRO A 1 352 ? 23.278 2.919 -44.224 1.00 85.12 352 PRO A N 1
ATOM 2678 C CA . PRO A 1 352 ? 24.716 2.903 -44.041 1.00 85.12 352 PRO A CA 1
ATOM 2679 C C . PRO A 1 352 ? 25.305 1.599 -44.585 1.00 85.12 352 PRO A C 1
ATOM 2681 O O . PRO A 1 352 ? 24.754 0.507 -44.412 1.00 85.12 352 PRO A O 1
ATOM 2684 N N . VAL A 1 353 ? 26.448 1.710 -45.262 1.00 85.69 353 VAL A N 1
ATOM 2685 C CA . VAL A 1 353 ? 27.197 0.548 -45.760 1.00 85.69 353 VAL A CA 1
ATOM 2686 C C . VAL A 1 353 ? 27.999 -0.029 -44.605 1.00 85.69 353 VAL A C 1
ATOM 2688 O O . VAL A 1 353 ? 28.772 0.705 -43.996 1.00 85.69 353 VAL A O 1
ATOM 2691 N N . ILE A 1 354 ? 27.843 -1.321 -44.317 1.00 85.94 354 ILE A N 1
ATOM 2692 C CA . ILE A 1 354 ? 28.514 -1.996 -43.200 1.00 85.94 354 ILE A CA 1
ATOM 2693 C C . ILE A 1 354 ? 29.716 -2.793 -43.702 1.00 85.94 354 ILE A C 1
ATOM 2695 O O . ILE A 1 354 ? 29.623 -3.533 -44.683 1.00 85.94 354 ILE A O 1
ATOM 2699 N N . VAL A 1 355 ? 30.851 -2.629 -43.026 1.00 83.25 355 VAL A N 1
ATOM 2700 C CA . VAL A 1 355 ? 32.123 -3.280 -43.349 1.00 83.25 355 VAL A CA 1
ATOM 2701 C C . VAL A 1 355 ? 32.449 -4.322 -42.270 1.00 83.25 355 VAL A C 1
ATOM 2703 O O . VAL A 1 355 ? 32.059 -4.159 -41.111 1.00 83.25 355 VAL A O 1
ATOM 2706 N N . PRO A 1 356 ? 33.150 -5.422 -42.609 1.00 80.94 356 PRO A N 1
ATOM 2707 C CA . PRO A 1 356 ? 33.552 -6.406 -41.611 1.00 80.94 356 PRO A CA 1
ATOM 2708 C C . PRO A 1 356 ? 34.392 -5.761 -40.506 1.00 80.94 356 PRO A C 1
ATOM 2710 O O . PRO A 1 356 ? 35.346 -5.038 -40.788 1.00 80.94 356 PRO A O 1
ATOM 2713 N N . GLY A 1 357 ? 34.042 -6.043 -39.254 1.00 76.62 357 GLY A N 1
ATOM 2714 C CA . GLY A 1 357 ? 34.619 -5.404 -38.076 1.00 76.62 357 GLY A CA 1
ATOM 2715 C C . GLY A 1 357 ? 33.771 -4.272 -37.495 1.00 76.62 357 GLY A C 1
ATOM 2716 O O . GLY A 1 357 ? 34.015 -3.905 -36.348 1.00 76.62 357 GLY A O 1
ATOM 2717 N N . ASP A 1 358 ? 32.755 -3.762 -38.191 1.00 86.50 358 ASP A N 1
ATOM 2718 C CA . ASP A 1 358 ? 31.866 -2.730 -37.646 1.00 86.50 358 ASP A CA 1
ATOM 2719 C C . ASP A 1 358 ? 30.999 -3.261 -36.485 1.00 86.50 358 ASP A C 1
ATOM 2721 O O . ASP A 1 358 ? 30.735 -4.463 -36.353 1.00 86.50 358 ASP A O 1
ATOM 2725 N N . ALA A 1 359 ? 30.566 -2.354 -35.611 1.00 85.44 359 ALA A N 1
ATOM 2726 C CA . ALA A 1 359 ? 29.625 -2.614 -34.526 1.00 85.44 359 ALA A CA 1
ATOM 2727 C C . ALA A 1 359 ? 28.384 -1.731 -34.661 1.00 85.44 359 ALA A C 1
ATOM 2729 O O . ALA A 1 359 ? 28.497 -0.513 -34.693 1.00 85.44 359 ALA A O 1
ATOM 2730 N N . ILE A 1 360 ? 27.200 -2.326 -34.653 1.00 89.94 360 ILE A N 1
ATOM 2731 C CA . ILE A 1 360 ? 25.927 -1.611 -34.584 1.00 89.94 360 ILE A CA 1
ATOM 2732 C C . ILE A 1 360 ? 25.499 -1.573 -33.120 1.00 89.94 360 ILE A C 1
ATOM 2734 O O . ILE A 1 360 ? 25.294 -2.621 -32.511 1.00 89.94 360 ILE A O 1
ATOM 2738 N N . PHE A 1 361 ? 25.364 -0.382 -32.551 1.00 89.19 361 PHE A N 1
ATOM 2739 C CA . PHE A 1 361 ? 24.870 -0.165 -31.199 1.00 89.19 361 PHE A CA 1
ATOM 2740 C C . PHE A 1 361 ? 23.509 0.526 -31.232 1.00 89.19 361 PHE A C 1
ATOM 2742 O O . PHE A 1 361 ? 23.362 1.608 -31.802 1.00 89.19 361 PHE A O 1
ATOM 2749 N N . ILE A 1 362 ? 22.521 -0.099 -30.596 1.00 90.75 362 ILE A N 1
ATOM 2750 C CA . ILE A 1 362 ? 21.171 0.447 -30.458 1.00 90.75 362 ILE A CA 1
ATOM 2751 C C . ILE A 1 362 ? 20.931 0.766 -28.978 1.00 90.75 362 ILE A C 1
ATOM 2753 O O . ILE A 1 362 ? 20.835 -0.164 -28.171 1.00 90.75 362 ILE A O 1
ATOM 2757 N N . PRO A 1 363 ? 20.871 2.051 -28.591 1.00 82.62 363 PRO A N 1
ATOM 2758 C CA . PRO A 1 363 ? 20.674 2.430 -27.200 1.00 82.62 363 PRO A CA 1
ATOM 2759 C C . PRO A 1 363 ? 19.257 2.108 -26.711 1.00 82.62 363 PRO A C 1
ATOM 2761 O O . PRO A 1 363 ? 18.347 1.816 -27.487 1.00 82.62 363 PRO A O 1
ATOM 2764 N N . GLU A 1 364 ? 19.082 2.158 -25.394 1.00 79.75 364 GLU A N 1
ATOM 2765 C CA . GLU A 1 364 ? 17.770 2.086 -24.757 1.00 79.75 364 GLU A CA 1
ATOM 2766 C C . GLU A 1 364 ? 17.070 3.441 -24.800 1.00 79.75 364 GLU A C 1
ATOM 2768 O O . GLU A 1 364 ? 17.709 4.482 -24.634 1.00 79.75 364 GLU A O 1
ATOM 2773 N N . LYS A 1 365 ? 15.752 3.418 -24.990 1.00 75.88 365 LYS A N 1
ATOM 2774 C CA . LYS A 1 365 ? 14.902 4.600 -24.909 1.00 75.88 365 LYS A CA 1
ATOM 2775 C C . LYS A 1 365 ? 14.991 5.191 -23.503 1.00 75.88 365 LYS A C 1
ATOM 2777 O O . LYS A 1 365 ? 14.698 4.517 -22.513 1.00 75.88 365 LYS A O 1
ATOM 2782 N N . SER A 1 366 ? 15.410 6.448 -23.395 1.00 57.94 366 SER A N 1
ATOM 2783 C CA . SER A 1 366 ? 15.478 7.123 -22.102 1.00 57.94 366 SER A CA 1
ATOM 2784 C C . SER A 1 366 ? 14.058 7.367 -21.572 1.00 57.94 366 SER A C 1
ATOM 2786 O O . SER A 1 366 ? 13.194 7.913 -22.253 1.00 57.94 366 SER A O 1
ATOM 2788 N N . VAL A 1 367 ? 13.790 6.967 -20.323 1.00 49.66 367 VAL A N 1
ATOM 2789 C CA . VAL A 1 367 ? 12.467 7.152 -19.682 1.00 49.66 367 VAL A CA 1
ATOM 2790 C C . VAL A 1 367 ? 12.092 8.633 -19.524 1.00 49.66 367 VAL A C 1
ATOM 2792 O O . VAL A 1 367 ? 10.915 8.973 -19.417 1.00 49.66 367 VAL A O 1
ATOM 2795 N N . GLU A 1 368 ? 13.070 9.536 -19.590 1.00 45.94 368 GLU A N 1
ATOM 2796 C CA . GLU A 1 368 ? 12.836 10.984 -19.615 1.00 45.94 368 GLU A CA 1
ATOM 2797 C C . GLU A 1 368 ? 12.051 11.451 -20.856 1.00 45.94 368 GLU A C 1
ATOM 2799 O O . GLU A 1 368 ? 11.418 12.514 -20.818 1.00 45.94 368 GLU A O 1
ATOM 2804 N N . GLU A 1 369 ? 12.024 10.657 -21.930 1.00 43.72 369 GLU A N 1
ATOM 2805 C CA . GLU A 1 369 ? 11.196 10.928 -23.109 1.00 43.72 369 GLU A CA 1
ATOM 2806 C C . GLU A 1 369 ? 9.755 10.422 -22.973 1.00 43.72 369 GLU A C 1
ATOM 2808 O O . GLU A 1 369 ? 8.852 11.061 -23.507 1.00 43.72 369 GLU A O 1
ATOM 2813 N N . ASP A 1 370 ? 9.500 9.366 -22.194 1.00 44.41 370 ASP A N 1
ATOM 2814 C CA . ASP A 1 370 ? 8.137 8.857 -21.963 1.00 44.41 370 ASP A CA 1
ATOM 2815 C C . ASP A 1 370 ? 7.392 9.621 -20.845 1.00 44.41 370 ASP A C 1
ATOM 2817 O O . ASP A 1 370 ? 6.168 9.541 -20.751 1.00 44.41 370 ASP A O 1
ATOM 2821 N N . GLN A 1 371 ? 8.092 10.398 -20.005 1.00 45.38 371 GLN A N 1
ATOM 2822 C CA . GLN A 1 371 ? 7.490 11.141 -18.880 1.00 45.38 371 GLN A CA 1
ATOM 2823 C C . GLN A 1 371 ? 7.381 12.660 -19.080 1.00 45.38 371 GLN A C 1
ATOM 2825 O O . GLN A 1 371 ? 6.878 13.366 -18.204 1.00 45.38 371 GLN A O 1
ATOM 2830 N N . SER A 1 372 ? 7.797 13.202 -20.224 1.00 43.41 372 SER A N 1
ATOM 2831 C CA . SER A 1 372 ? 7.759 14.650 -20.453 1.00 43.41 372 SER A CA 1
ATOM 2832 C C . SER A 1 372 ? 6.382 15.147 -20.924 1.00 43.41 372 SER A C 1
ATOM 2834 O O . SER A 1 372 ? 6.260 15.774 -21.973 1.00 43.41 372 SER A O 1
ATOM 2836 N N . TRP A 1 373 ? 5.343 14.998 -20.095 1.00 49.25 373 TRP A N 1
ATOM 2837 C CA . TRP A 1 373 ? 4.089 15.768 -20.239 1.00 49.25 373 TRP A CA 1
ATOM 2838 C C . TRP A 1 373 ? 4.320 17.298 -20.182 1.00 49.25 373 TRP A C 1
ATOM 2840 O O . TRP A 1 373 ? 3.429 18.084 -20.511 1.00 49.25 373 TRP A O 1
ATOM 2850 N N . LEU A 1 374 ? 5.527 17.713 -19.772 1.00 45.12 374 LEU A N 1
ATOM 2851 C CA . LEU A 1 374 ? 6.036 19.085 -19.735 1.00 45.12 374 LEU A CA 1
ATOM 2852 C C . LEU A 1 374 ? 6.628 19.589 -21.068 1.00 45.12 374 LEU A C 1
ATOM 2854 O O . LEU A 1 374 ? 6.862 20.789 -21.177 1.00 45.12 374 LEU A O 1
ATOM 2858 N N . LYS A 1 375 ? 6.889 18.720 -22.060 1.00 47.62 375 LYS A N 1
ATOM 2859 C CA . LYS A 1 375 ? 7.486 19.114 -23.359 1.00 47.62 375 LYS A CA 1
ATOM 2860 C C . LYS A 1 375 ? 6.483 19.203 -24.513 1.00 47.62 375 LYS A C 1
ATOM 2862 O O . LYS A 1 375 ? 6.841 19.699 -25.573 1.00 47.62 375 LYS A O 1
ATOM 2867 N N . LEU A 1 376 ? 5.250 18.741 -24.311 1.00 53.09 376 LEU A N 1
ATOM 2868 C CA . LEU A 1 376 ? 4.166 18.919 -25.275 1.00 53.09 376 LEU A CA 1
ATOM 2869 C C . LEU A 1 376 ? 3.585 20.319 -25.097 1.00 53.09 376 LEU A C 1
ATOM 2871 O O . LEU A 1 376 ? 3.181 20.686 -23.986 1.00 53.09 376 LEU A O 1
ATOM 2875 N N . ALA A 1 377 ? 3.557 21.100 -26.175 1.00 55.12 377 ALA A N 1
ATOM 2876 C CA . ALA A 1 377 ? 2.856 22.371 -26.174 1.00 55.12 377 ALA A CA 1
ATOM 2877 C C . ALA A 1 377 ? 1.371 22.124 -25.834 1.00 55.12 377 ALA A C 1
ATOM 2879 O O . ALA A 1 377 ? 0.802 21.072 -26.147 1.00 55.12 377 ALA A O 1
ATOM 2880 N N . THR A 1 378 ? 0.747 23.041 -25.087 1.00 61.12 378 THR A N 1
ATOM 2881 C CA . THR A 1 378 ? -0.632 22.862 -24.591 1.00 61.12 378 THR A CA 1
ATOM 2882 C C . THR A 1 378 ? -1.640 22.640 -25.717 1.00 61.12 378 THR A C 1
ATOM 2884 O O . THR A 1 378 ? -2.643 21.986 -25.491 1.00 61.12 378 THR A O 1
ATOM 2887 N N . ASP A 1 379 ? -1.362 23.131 -26.916 1.00 67.25 379 ASP A N 1
ATOM 2888 C CA . ASP A 1 379 ? -2.148 22.997 -28.143 1.00 67.25 379 ASP A CA 1
ATOM 2889 C C . ASP A 1 379 ? -1.935 21.674 -28.902 1.00 67.25 379 ASP A C 1
ATOM 2891 O O . ASP A 1 379 ? -2.739 21.337 -29.764 1.00 67.25 379 ASP A O 1
ATOM 2895 N N . GLU A 1 380 ? -0.926 20.872 -28.557 1.00 73.62 380 GLU A N 1
ATOM 2896 C CA . GLU A 1 380 ? -0.640 19.576 -29.203 1.00 73.62 380 GLU A CA 1
ATOM 2897 C C . GLU A 1 380 ? -0.984 18.370 -28.312 1.00 73.62 380 GLU A C 1
ATOM 2899 O O . GLU A 1 380 ? -0.653 17.221 -28.617 1.00 73.62 380 GLU A O 1
ATOM 2904 N N . SER A 1 381 ? -1.655 18.605 -27.182 1.00 83.00 381 SER A N 1
ATOM 2905 C CA . SER A 1 381 ? -2.007 17.543 -26.240 1.00 83.00 381 SER A CA 1
ATOM 2906 C C . SER A 1 381 ? -3.402 17.692 -25.650 1.00 83.00 381 SER A C 1
ATOM 2908 O O . SER A 1 381 ? -3.948 18.787 -25.552 1.00 83.00 381 SER A O 1
ATOM 2910 N N . ILE A 1 382 ? -3.981 16.567 -25.241 1.00 87.62 382 ILE A N 1
ATOM 2911 C CA . ILE A 1 382 ? -5.230 16.507 -24.478 1.00 87.62 382 ILE A CA 1
ATOM 2912 C C . ILE A 1 382 ? -4.925 15.965 -23.093 1.00 87.62 382 ILE A C 1
ATOM 2914 O O . ILE A 1 382 ? -4.172 15.002 -22.937 1.00 87.62 382 ILE A O 1
ATOM 2918 N N . GLN A 1 383 ? -5.518 16.577 -22.074 1.00 87.75 383 GLN A N 1
ATOM 2919 C CA . GLN A 1 383 ? -5.311 16.186 -20.688 1.00 87.75 383 GLN A CA 1
ATOM 2920 C C . GLN A 1 383 ? -6.486 15.346 -20.176 1.00 87.75 383 GLN A C 1
ATOM 2922 O O . GLN A 1 383 ? -7.612 15.829 -20.110 1.00 87.75 383 GLN A O 1
ATOM 2927 N N . LEU A 1 384 ? -6.214 14.102 -19.776 1.00 90.25 384 LEU A N 1
ATOM 2928 C CA . LEU A 1 384 ? -7.164 13.203 -19.116 1.00 90.25 384 LEU A CA 1
ATOM 2929 C C . LEU A 1 384 ? -6.967 13.228 -17.601 1.00 90.25 384 LEU A C 1
ATOM 2931 O O . LEU A 1 384 ? -5.867 12.964 -17.110 1.00 90.25 384 LEU A O 1
ATOM 2935 N N . LEU A 1 385 ? -8.042 13.493 -16.863 1.00 86.62 385 LEU A N 1
ATOM 2936 C CA . LEU A 1 385 ? -8.067 13.572 -15.404 1.00 86.62 385 LEU A CA 1
ATOM 2937 C C . LEU A 1 385 ? -9.226 12.756 -14.818 1.00 86.62 385 LEU A C 1
ATOM 2939 O O . LEU A 1 385 ? -10.270 12.587 -15.449 1.00 86.62 385 LEU A O 1
ATOM 2943 N N . GLY A 1 386 ? -9.060 12.321 -13.568 1.00 87.25 386 GLY A N 1
ATOM 2944 C CA . GLY A 1 386 ? -10.102 11.654 -12.786 1.00 87.25 386 GLY A CA 1
ATOM 2945 C C . GLY A 1 386 ? -10.063 10.125 -12.863 1.00 87.25 386 GLY A C 1
ATOM 2946 O O . GLY A 1 386 ? -8.987 9.533 -12.928 1.00 87.25 386 GLY A O 1
ATOM 2947 N N . ALA A 1 387 ? -11.241 9.501 -12.822 1.00 88.19 387 ALA A N 1
ATOM 2948 C CA . ALA A 1 387 ? -11.484 8.068 -12.657 1.00 88.19 387 ALA A CA 1
ATOM 2949 C C . ALA A 1 387 ? -11.172 7.252 -13.927 1.00 88.19 387 ALA A C 1
ATOM 2951 O O . ALA A 1 387 ? -12.047 6.692 -14.589 1.00 88.19 387 ALA A O 1
ATOM 2952 N N . ILE A 1 388 ? -9.903 7.198 -14.311 1.00 90.31 388 ILE A N 1
ATOM 2953 C CA . ILE A 1 388 ? -9.430 6.501 -15.510 1.00 90.31 388 ILE A CA 1
ATOM 2954 C C . ILE A 1 388 ? -8.169 5.708 -15.179 1.00 90.31 388 ILE A C 1
ATOM 2956 O O . ILE A 1 388 ? -7.403 6.104 -14.304 1.00 90.31 388 ILE A O 1
ATOM 2960 N N . LYS A 1 389 ? -7.933 4.576 -15.854 1.00 85.19 389 LYS A N 1
ATOM 2961 C CA . LYS A 1 389 ? -6.807 3.691 -15.497 1.00 85.19 389 LYS A CA 1
ATOM 2962 C C . LYS A 1 389 ? -5.436 4.347 -15.668 1.00 85.19 389 LYS A C 1
ATOM 2964 O O . LYS A 1 389 ? -4.514 4.013 -14.928 1.00 85.19 389 LYS A O 1
ATOM 2969 N N . LYS A 1 390 ? -5.288 5.251 -16.639 1.00 84.19 390 LYS A N 1
ATOM 2970 C CA . LYS A 1 390 ? -4.047 5.997 -16.894 1.00 84.19 390 LYS A CA 1
ATOM 2971 C C . LYS A 1 390 ? -4.342 7.494 -17.081 1.00 84.19 390 LYS A C 1
ATOM 2973 O O . LYS A 1 390 ? -4.525 7.938 -18.216 1.00 84.19 390 LYS A O 1
ATOM 2978 N N . PRO A 1 391 ? -4.428 8.293 -16.005 1.00 85.31 391 PRO A N 1
ATOM 2979 C CA . PRO A 1 391 ? -4.569 9.743 -16.131 1.00 85.31 391 PRO A CA 1
ATOM 2980 C C . PRO A 1 391 ? -3.260 10.363 -16.645 1.00 85.31 391 PRO A C 1
ATOM 2982 O O . PRO A 1 391 ? -2.174 9.871 -16.339 1.00 85.31 391 PRO A O 1
ATOM 2985 N N . GLY A 1 392 ? -3.342 11.440 -17.426 1.00 84.19 392 GLY A N 1
ATOM 2986 C CA . GLY A 1 392 ? -2.156 12.076 -18.006 1.00 84.19 392 GLY A CA 1
ATOM 2987 C C . GLY A 1 392 ? -2.438 12.927 -19.241 1.00 84.19 392 GLY A C 1
ATOM 2988 O O . GLY A 1 392 ? -3.584 13.079 -19.662 1.00 84.19 392 GLY A O 1
ATOM 2989 N N . ARG A 1 393 ? -1.379 13.503 -19.821 1.00 80.94 393 ARG A N 1
ATOM 2990 C CA . ARG A 1 393 ? -1.446 14.195 -21.117 1.00 80.94 393 ARG A CA 1
ATOM 2991 C C . ARG A 1 393 ? -1.138 13.222 -22.247 1.00 80.94 393 ARG A C 1
ATOM 2993 O O . ARG A 1 393 ? -0.162 12.482 -22.167 1.00 80.94 393 ARG A O 1
ATOM 3000 N N . TYR A 1 394 ? -1.948 13.272 -23.292 1.00 83.69 394 TYR A N 1
ATOM 3001 C CA . TYR A 1 394 ? -1.845 12.430 -24.477 1.00 83.69 394 TYR A CA 1
ATOM 3002 C C . TYR A 1 394 ? -1.618 13.303 -25.704 1.00 83.69 394 TYR A C 1
ATOM 3004 O O . TYR A 1 394 ? -2.203 14.380 -25.811 1.00 83.69 394 TYR A O 1
ATOM 3012 N N . VAL A 1 395 ? -0.765 12.838 -26.616 1.00 80.62 395 VAL A N 1
ATOM 3013 C CA . VAL A 1 395 ? -0.502 13.522 -27.888 1.00 80.62 395 VAL A CA 1
ATOM 3014 C C . VAL A 1 395 ? -1.791 13.569 -28.704 1.00 80.62 395 VAL A C 1
ATOM 3016 O O . VAL A 1 395 ? -2.466 12.550 -28.865 1.00 80.62 395 VAL A O 1
ATOM 3019 N N . TRP A 1 396 ? -2.142 14.755 -29.192 1.00 81.31 396 TRP A N 1
ATOM 3020 C CA . TRP A 1 396 ? -3.346 14.979 -29.981 1.00 81.31 396 TRP A CA 1
ATOM 3021 C C . TRP A 1 396 ? -3.045 14.961 -31.482 1.00 81.31 396 TRP A C 1
ATOM 3023 O O . TRP A 1 396 ? -2.046 15.513 -31.932 1.00 81.31 396 TRP A O 1
ATOM 3033 N N . SER A 1 397 ? -3.941 14.358 -32.266 1.00 79.38 397 SER A N 1
ATOM 3034 C CA . SER A 1 397 ? -3.986 14.516 -33.722 1.00 79.38 397 SER A CA 1
ATOM 3035 C C . SER A 1 397 ? -5.437 14.502 -34.197 1.00 79.38 397 SER A C 1
ATOM 3037 O O . SER A 1 397 ? -6.291 13.889 -33.560 1.00 79.38 397 SER A O 1
ATOM 3039 N N . ASP A 1 398 ? -5.706 15.128 -35.340 1.00 77.06 398 ASP A N 1
ATOM 3040 C CA . ASP A 1 398 ? -7.024 15.224 -35.989 1.00 77.06 398 ASP A CA 1
ATOM 3041 C C . ASP A 1 398 ? -7.665 13.868 -36.342 1.00 77.06 398 ASP A C 1
ATOM 3043 O O . ASP A 1 398 ? -8.855 13.792 -36.645 1.00 77.06 398 ASP A O 1
ATOM 3047 N N . LYS A 1 399 ? -6.883 12.789 -36.281 1.00 77.56 399 LYS A N 1
ATOM 3048 C CA . LYS A 1 399 ? -7.317 11.415 -36.552 1.00 77.56 399 LYS A CA 1
ATOM 3049 C C . LYS A 1 399 ? -7.739 10.643 -35.304 1.00 77.56 399 LYS A C 1
ATOM 3051 O O . LYS A 1 399 ? -8.312 9.567 -35.449 1.00 77.56 399 LYS A O 1
ATOM 3056 N N . ILE A 1 400 ? -7.439 11.143 -34.105 1.00 81.94 400 ILE A N 1
ATOM 3057 C CA . ILE A 1 400 ? -7.747 10.450 -32.849 1.00 81.94 400 ILE A CA 1
ATOM 3058 C C . ILE A 1 400 ? -9.165 10.813 -32.415 1.00 81.94 400 ILE A C 1
ATOM 3060 O O . ILE A 1 400 ? -9.498 11.985 -32.244 1.00 81.94 400 ILE A O 1
ATOM 3064 N N . THR A 1 401 ? -10.015 9.811 -32.199 1.00 86.38 401 THR A N 1
ATOM 3065 C CA . THR A 1 401 ? -11.356 10.045 -31.651 1.00 86.38 401 THR A CA 1
ATOM 3066 C C . THR A 1 401 ? -11.351 10.035 -30.122 1.00 86.38 401 THR A C 1
ATOM 3068 O O . THR A 1 401 ? -10.426 9.538 -29.477 1.00 86.38 401 THR A O 1
ATOM 3071 N N . PHE A 1 402 ? -12.426 10.544 -29.512 1.00 88.06 402 PHE A N 1
ATOM 3072 C CA . PHE A 1 402 ? -12.633 10.446 -28.063 1.00 88.06 402 PHE A CA 1
ATOM 3073 C C . PHE A 1 402 ? -12.586 8.997 -27.553 1.00 88.06 402 PHE A C 1
ATOM 3075 O O . PHE A 1 402 ? -12.012 8.730 -26.497 1.00 88.06 402 PHE A O 1
ATOM 3082 N N . MET A 1 403 ? -13.134 8.054 -28.325 1.00 87.19 403 MET A N 1
ATOM 3083 C CA . MET A 1 403 ? -13.129 6.635 -27.965 1.00 87.19 403 MET A CA 1
ATOM 3084 C C . MET A 1 403 ? -11.729 6.027 -28.054 1.00 87.19 403 MET A C 1
ATOM 3086 O O . MET A 1 403 ? -11.330 5.296 -27.148 1.00 87.19 403 MET A O 1
ATOM 3090 N N . ASP A 1 404 ? -10.962 6.376 -29.089 1.00 86.31 404 ASP A N 1
ATOM 3091 C CA . ASP A 1 404 ? -9.574 5.919 -29.229 1.00 86.31 404 ASP A CA 1
ATOM 3092 C C . ASP A 1 404 ? -8.723 6.420 -28.062 1.00 86.31 404 ASP A C 1
ATOM 3094 O O . ASP A 1 404 ? -7.969 5.659 -27.456 1.00 86.31 404 ASP A O 1
ATOM 3098 N N . LEU A 1 405 ? -8.899 7.688 -27.687 1.00 88.31 405 LEU A N 1
ATOM 3099 C CA . LEU A 1 405 ? -8.181 8.315 -26.583 1.00 88.31 405 LEU A CA 1
ATOM 3100 C C . LEU A 1 405 ? -8.502 7.656 -25.230 1.00 88.31 405 LEU A C 1
ATOM 3102 O O . LEU A 1 405 ? -7.585 7.367 -24.456 1.00 88.31 405 LEU A O 1
ATOM 3106 N N . LEU A 1 406 ? -9.772 7.340 -24.956 1.00 88.44 406 LEU A N 1
ATOM 3107 C CA . LEU A 1 406 ? -10.142 6.547 -23.777 1.00 88.44 406 LEU A CA 1
ATOM 3108 C C . LEU A 1 406 ? -9.532 5.140 -23.819 1.00 88.44 406 LEU A C 1
ATOM 3110 O O . LEU A 1 406 ? -9.064 4.647 -22.791 1.00 88.44 406 LEU A O 1
ATOM 3114 N N . GLY A 1 407 ? -9.502 4.505 -24.992 1.00 85.88 407 GLY A N 1
ATOM 3115 C CA . GLY A 1 407 ? -8.868 3.204 -25.202 1.00 85.88 407 GLY A CA 1
ATOM 3116 C C . GLY A 1 407 ? -7.369 3.224 -24.891 1.00 85.88 407 GLY A C 1
ATOM 3117 O O . GLY A 1 407 ? -6.887 2.378 -24.135 1.00 85.88 407 GLY A O 1
ATOM 3118 N N . HIS A 1 408 ? -6.643 4.232 -25.382 1.00 84.44 408 HIS A N 1
ATOM 3119 C CA . HIS A 1 408 ? -5.218 4.441 -25.092 1.00 84.44 408 HIS A CA 1
ATOM 3120 C C . HIS A 1 408 ? -4.941 4.608 -23.595 1.00 84.44 408 HIS A C 1
ATOM 3122 O O . HIS A 1 408 ? -3.951 4.084 -23.076 1.00 84.44 408 HIS A O 1
ATOM 3128 N N . ALA A 1 409 ? -5.849 5.272 -22.882 1.00 85.75 409 ALA A N 1
ATOM 3129 C CA . ALA A 1 409 ? -5.777 5.438 -21.437 1.00 85.75 409 ALA A CA 1
ATOM 3130 C C . ALA A 1 409 ? -6.215 4.194 -20.634 1.00 85.75 409 ALA A C 1
ATOM 3132 O O . ALA A 1 409 ? -6.217 4.214 -19.401 1.00 85.75 409 ALA A O 1
ATOM 3133 N N . GLY A 1 410 ? -6.553 3.088 -21.306 1.00 84.00 410 GLY A N 1
ATOM 3134 C CA . GLY A 1 410 ? -6.966 1.826 -20.683 1.00 84.00 410 GLY A CA 1
ATOM 3135 C C . GLY A 1 410 ? -8.440 1.772 -20.265 1.00 84.00 410 GLY A C 1
ATOM 3136 O O . GLY A 1 410 ? -8.851 0.811 -19.600 1.00 84.00 410 GLY A O 1
ATOM 3137 N N . GLY A 1 411 ? -9.225 2.771 -20.669 1.00 88.12 411 GLY A N 1
ATOM 3138 C CA . GLY A 1 411 ? -10.640 2.933 -20.358 1.00 88.12 411 GLY A CA 1
ATOM 3139 C C . GLY A 1 411 ? -10.917 3.535 -18.972 1.00 88.12 411 GLY A C 1
ATOM 3140 O O . GLY A 1 411 ? -10.002 3.666 -18.146 1.00 88.12 411 GLY A O 1
ATOM 3141 N N . PRO A 1 412 ? -12.188 3.896 -18.704 1.00 90.44 412 PRO A N 1
ATOM 3142 C CA . PRO A 1 412 ? -12.630 4.342 -17.383 1.00 90.44 412 PRO A CA 1
ATOM 3143 C C . PRO A 1 412 ? -12.333 3.288 -16.302 1.00 90.44 412 PRO A C 1
ATOM 3145 O O . PRO A 1 412 ? -12.294 2.084 -16.581 1.00 90.44 412 PRO A O 1
ATOM 3148 N N . SER A 1 413 ? -12.094 3.727 -15.065 1.00 87.81 413 SER A N 1
ATOM 3149 C CA . SER A 1 413 ? -11.977 2.807 -13.926 1.00 87.81 413 SER A CA 1
ATOM 3150 C C . SER A 1 413 ? -13.336 2.171 -13.590 1.00 87.81 413 SER A C 1
ATOM 3152 O O . SER A 1 413 ? -14.382 2.633 -14.044 1.00 87.81 413 SER A O 1
ATOM 3154 N N . ALA A 1 414 ? -13.347 1.109 -12.776 1.00 83.12 414 ALA A N 1
ATOM 3155 C CA . ALA A 1 414 ? -14.599 0.470 -12.343 1.00 83.12 414 ALA A CA 1
ATOM 3156 C C . ALA A 1 414 ? -15.487 1.418 -11.510 1.00 83.12 414 ALA A C 1
ATOM 3158 O O . ALA A 1 414 ? -16.703 1.258 -11.446 1.00 83.12 414 ALA A O 1
ATOM 3159 N N . GLN A 1 415 ? -14.864 2.415 -10.886 1.00 79.06 415 GLN A N 1
ATOM 3160 C CA . GLN A 1 415 ? -15.486 3.456 -10.083 1.00 79.06 415 GLN A CA 1
ATOM 3161 C C . GLN A 1 415 ? -15.832 4.699 -10.911 1.00 79.06 415 GLN A C 1
ATOM 3163 O O . GLN A 1 415 ? -16.265 5.685 -10.338 1.00 79.06 415 GLN A O 1
ATOM 3168 N N . ALA A 1 416 ? -15.622 4.716 -12.225 1.00 85.56 416 ALA A N 1
ATOM 3169 C CA . ALA A 1 416 ? -15.845 5.910 -13.030 1.00 85.56 416 ALA A CA 1
ATOM 3170 C C . ALA A 1 416 ? -17.332 6.216 -13.238 1.00 85.56 416 ALA A C 1
ATOM 3172 O O . ALA A 1 416 ? -18.125 5.328 -13.553 1.00 85.56 416 ALA A O 1
ATOM 3173 N N . ASP A 1 417 ? -17.704 7.490 -13.129 1.00 87.19 417 ASP A N 1
ATOM 3174 C CA . ASP A 1 417 ? -19.018 7.982 -13.532 1.00 87.19 417 ASP A CA 1
ATOM 3175 C C . ASP A 1 417 ? -19.008 8.350 -15.016 1.00 87.19 417 ASP A C 1
ATOM 3177 O O . ASP A 1 417 ? -18.776 9.491 -15.424 1.00 87.19 417 ASP A O 1
ATOM 3181 N N . THR A 1 418 ? -19.271 7.334 -15.834 1.00 88.00 418 THR A N 1
ATOM 3182 C CA . THR A 1 418 ? -19.371 7.428 -17.295 1.00 88.00 418 THR A CA 1
ATOM 3183 C C . THR A 1 418 ? -20.600 8.205 -17.772 1.00 88.00 418 THR A C 1
ATOM 3185 O O . THR A 1 418 ? -20.680 8.529 -18.957 1.00 88.00 418 THR A O 1
ATOM 3188 N N . SER A 1 419 ? -21.535 8.549 -16.880 1.00 85.94 419 SER A N 1
ATOM 3189 C CA . SER A 1 419 ? -22.721 9.341 -17.225 1.00 85.94 419 SER A CA 1
ATOM 3190 C C . SER A 1 419 ? -22.461 10.852 -17.232 1.00 85.94 419 SER A C 1
ATOM 3192 O O . SER A 1 419 ? -23.157 11.596 -17.922 1.00 85.94 419 SER A O 1
ATOM 3194 N N . ASN A 1 420 ? -21.425 11.309 -16.518 1.00 86.50 420 ASN A N 1
ATOM 3195 C CA . ASN A 1 420 ? -21.114 12.727 -16.323 1.00 86.50 420 ASN A CA 1
ATOM 3196 C C . ASN A 1 420 ? -19.680 13.082 -16.737 1.00 86.50 420 ASN A C 1
ATOM 3198 O O . ASN A 1 420 ? -18.992 13.833 -16.036 1.00 86.50 420 ASN A O 1
ATOM 3202 N N . ILE A 1 421 ? -19.206 12.568 -17.875 1.00 90.12 421 ILE A N 1
ATOM 3203 C CA . ILE A 1 421 ? -17.865 12.907 -18.366 1.00 90.12 421 ILE A CA 1
ATOM 3204 C C . ILE A 1 421 ? -17.852 14.377 -18.786 1.00 90.12 421 ILE A C 1
ATOM 3206 O O . ILE A 1 421 ? -18.626 14.792 -19.648 1.00 90.12 421 ILE A O 1
ATOM 3210 N N . LYS A 1 422 ? -16.971 15.176 -18.180 1.00 90.31 422 LYS A N 1
ATOM 3211 C CA . LYS A 1 422 ? -16.850 16.612 -18.456 1.00 90.31 422 LYS A CA 1
ATOM 3212 C C . LYS A 1 422 ? -15.721 16.855 -19.440 1.00 90.31 422 LYS A C 1
ATOM 3214 O O . LYS A 1 422 ? -14.593 16.435 -19.202 1.00 90.31 422 LYS A O 1
ATOM 3219 N N . ILE A 1 423 ? -16.010 17.582 -20.507 1.00 90.56 423 ILE A N 1
ATOM 3220 C CA . ILE A 1 423 ? -15.038 17.947 -21.535 1.00 90.56 423 ILE A CA 1
ATOM 3221 C C . ILE A 1 423 ? -14.958 19.460 -21.568 1.00 90.56 423 ILE A C 1
ATOM 3223 O O . ILE A 1 423 ? -15.948 20.144 -21.826 1.00 90.56 423 ILE A O 1
ATOM 3227 N N . ILE A 1 424 ? -13.777 19.967 -21.250 1.00 89.75 424 ILE A N 1
ATOM 3228 C CA . ILE A 1 424 ? -13.474 21.382 -21.130 1.00 89.75 424 ILE A CA 1
ATOM 3229 C C . ILE A 1 424 ? -12.612 21.759 -22.330 1.00 89.75 424 ILE A C 1
ATOM 3231 O O . ILE A 1 424 ? -11.476 21.300 -22.451 1.00 89.75 424 ILE A O 1
ATOM 3235 N N . THR A 1 425 ? -13.156 22.584 -23.213 1.00 86.38 425 THR A N 1
ATOM 3236 C CA . THR A 1 425 ? -12.476 23.113 -24.402 1.00 86.38 425 THR A CA 1
ATOM 3237 C C . THR A 1 425 ? -12.311 24.624 -24.272 1.00 86.38 425 THR A C 1
ATOM 3239 O O . THR A 1 425 ? -13.030 25.270 -23.509 1.00 86.38 425 THR A O 1
ATOM 3242 N N . SER A 1 426 ? -11.372 25.208 -25.011 1.00 80.31 426 SER A N 1
ATOM 3243 C CA . SER A 1 426 ? -11.220 26.665 -25.094 1.00 80.31 426 SER A CA 1
ATOM 3244 C C . SER A 1 426 ? -11.944 27.192 -26.331 1.00 80.31 426 SER A C 1
ATOM 3246 O O . SER A 1 426 ? -11.778 26.648 -27.416 1.00 80.31 426 SER A O 1
ATOM 3248 N N . ASP A 1 427 ? -12.746 28.242 -26.168 1.00 77.81 427 ASP A N 1
ATOM 3249 C CA . ASP A 1 427 ? -13.356 28.985 -27.279 1.00 77.81 427 ASP A CA 1
ATOM 3250 C C . ASP A 1 427 ? -12.314 29.835 -28.036 1.00 77.81 427 ASP A C 1
ATOM 3252 O O . ASP A 1 427 ? -11.211 30.054 -27.528 1.00 77.81 427 ASP A O 1
ATOM 3256 N N . GLU A 1 428 ? -12.678 30.414 -29.185 1.00 71.12 428 GLU A N 1
ATOM 3257 C CA . GLU A 1 428 ? -11.819 31.300 -30.001 1.00 71.12 428 GLU A CA 1
ATOM 3258 C C . GLU A 1 428 ? -11.254 32.500 -29.207 1.00 71.12 428 GLU A C 1
ATOM 3260 O O . GLU A 1 428 ? -10.201 33.041 -29.537 1.00 71.12 428 GLU A O 1
ATOM 3265 N N . ASN A 1 429 ? -11.918 32.884 -28.110 1.00 71.94 429 ASN A N 1
ATOM 3266 C CA . ASN A 1 429 ? -11.495 33.946 -27.188 1.00 71.94 429 ASN A CA 1
ATOM 3267 C C . ASN A 1 429 ? -10.721 33.440 -25.948 1.00 71.94 429 ASN A C 1
ATOM 3269 O O . ASN A 1 429 ? -10.512 34.203 -25.002 1.00 71.94 429 ASN A O 1
ATOM 3273 N N . GLY A 1 430 ? -10.350 32.156 -25.892 1.00 66.56 430 GLY A N 1
ATOM 3274 C CA . GLY A 1 430 ? -9.631 31.538 -24.769 1.00 66.56 430 GLY A CA 1
ATOM 3275 C C . GLY A 1 430 ? -10.479 31.282 -23.516 1.00 66.56 430 GLY A C 1
ATOM 3276 O O . GLY A 1 430 ? -9.939 31.049 -22.435 1.00 66.56 430 GLY A O 1
ATOM 3277 N N . LYS A 1 431 ? -11.813 31.345 -23.622 1.00 76.44 431 LYS A N 1
ATOM 3278 C CA . LYS A 1 431 ? -12.734 31.074 -22.508 1.00 76.44 431 LYS A CA 1
ATOM 3279 C C . LYS A 1 431 ? -13.069 29.582 -22.449 1.00 76.44 431 LYS A C 1
ATOM 3281 O O . LYS A 1 431 ? -13.429 29.002 -23.466 1.00 76.44 431 LYS A O 1
ATOM 3286 N N . ALA A 1 432 ? -12.999 28.983 -21.260 1.00 79.69 432 ALA A N 1
ATOM 3287 C CA . ALA A 1 432 ? -13.325 27.571 -21.066 1.00 79.69 432 ALA A CA 1
ATOM 3288 C C . ALA A 1 432 ? -14.834 27.302 -21.242 1.00 79.69 432 ALA A C 1
ATOM 3290 O O . ALA A 1 432 ? -15.665 27.921 -20.569 1.00 79.69 432 ALA A O 1
ATOM 3291 N N . ILE A 1 433 ? -15.175 26.362 -22.121 1.00 84.44 433 ILE A N 1
ATOM 3292 C CA . ILE A 1 433 ? -16.517 25.825 -22.352 1.00 84.44 433 ILE A CA 1
ATOM 3293 C C . ILE A 1 433 ? -16.540 24.395 -21.815 1.00 84.44 433 ILE A C 1
ATOM 3295 O O . ILE A 1 433 ? -15.734 23.565 -22.223 1.00 84.44 433 ILE A O 1
ATOM 3299 N N . THR A 1 434 ? -17.480 24.097 -20.918 1.00 85.62 434 THR A N 1
ATOM 3300 C CA . THR A 1 434 ? -17.668 22.747 -20.373 1.00 85.62 434 THR A CA 1
ATOM 3301 C C . THR A 1 434 ? -18.867 22.086 -21.038 1.00 85.62 434 THR A C 1
ATOM 3303 O O . THR A 1 434 ? -19.988 22.582 -20.927 1.00 85.62 434 THR A O 1
ATOM 3306 N N . SER A 1 435 ? -18.644 20.945 -21.679 1.00 86.69 435 SER A N 1
ATOM 3307 C CA . SER A 1 435 ? -19.686 20.050 -22.186 1.00 86.69 435 SER A CA 1
ATOM 3308 C C . SER A 1 435 ? -19.729 18.764 -21.359 1.00 86.69 435 SER A C 1
ATOM 3310 O O . SER A 1 435 ? -18.722 18.357 -20.778 1.00 86.69 435 SER A O 1
ATOM 3312 N N . ILE A 1 436 ? -20.910 18.154 -21.252 1.00 87.56 436 ILE A N 1
ATOM 3313 C CA . ILE A 1 436 ? -21.110 16.888 -20.538 1.00 87.56 436 ILE A CA 1
ATOM 3314 C C . ILE A 1 436 ? -21.466 15.826 -21.570 1.00 87.56 436 ILE A C 1
ATOM 3316 O O . ILE A 1 436 ? -22.367 16.035 -22.382 1.00 87.56 436 ILE A O 1
ATOM 3320 N N . PHE A 1 437 ? -20.764 14.699 -21.527 1.00 90.12 437 PHE A N 1
ATOM 3321 C CA . PHE A 1 437 ? -21.021 13.542 -22.371 1.00 90.12 437 PHE A CA 1
ATOM 3322 C C . PHE A 1 437 ? -21.451 12.350 -21.514 1.00 90.12 437 PHE A C 1
ATOM 3324 O O . PHE A 1 437 ? -20.726 11.925 -20.611 1.00 90.12 437 PHE A O 1
ATOM 3331 N N . ASN A 1 438 ? -22.634 11.814 -21.821 1.00 88.19 438 ASN A N 1
ATOM 3332 C CA . ASN A 1 438 ? -23.166 10.608 -21.200 1.00 88.19 438 ASN A CA 1
ATOM 3333 C C . ASN A 1 438 ? -22.766 9.389 -22.037 1.00 88.19 438 ASN A C 1
ATOM 3335 O O . ASN A 1 438 ? -23.424 9.034 -23.016 1.00 88.19 438 ASN A O 1
ATOM 3339 N N . MET A 1 439 ? -21.652 8.766 -21.663 1.00 87.25 439 MET A N 1
ATOM 3340 C CA . MET A 1 439 ? -21.130 7.599 -22.368 1.00 87.25 439 MET A CA 1
ATOM 3341 C C . MET A 1 439 ? -21.942 6.336 -22.068 1.00 87.25 439 MET A C 1
ATOM 3343 O O . MET A 1 439 ? -22.053 5.473 -22.933 1.00 87.25 439 MET A O 1
ATOM 3347 N N . GLU A 1 440 ? -22.515 6.225 -20.869 1.00 84.94 440 GLU A N 1
ATOM 3348 C CA . GLU A 1 440 ? -23.337 5.074 -20.479 1.00 84.94 440 GLU A CA 1
ATOM 3349 C C . GLU A 1 440 ? -24.581 4.964 -21.367 1.00 84.94 440 GLU A C 1
ATOM 3351 O O . GLU A 1 440 ? -24.787 3.942 -22.018 1.00 84.94 440 GLU A O 1
ATOM 3356 N N . GLU A 1 441 ? -25.324 6.062 -21.521 1.00 84.50 441 GLU A N 1
ATOM 3357 C CA . GLU A 1 441 ? -26.488 6.116 -22.413 1.00 84.50 441 GLU A CA 1
ATOM 3358 C C . GLU A 1 441 ? -26.105 5.860 -23.877 1.00 84.50 441 GLU A C 1
ATOM 3360 O O . GLU A 1 441 ? -26.821 5.153 -24.586 1.00 84.50 441 GLU A O 1
ATOM 3365 N N . PHE A 1 442 ? -24.957 6.375 -24.330 1.00 86.75 442 PHE A N 1
ATOM 3366 C CA . PHE A 1 442 ? -24.459 6.145 -25.689 1.00 86.75 442 PHE A CA 1
ATOM 3367 C C . PHE A 1 442 ? -24.194 4.657 -25.974 1.00 86.75 442 PHE A C 1
ATOM 3369 O O . PHE A 1 442 ? -24.565 4.164 -27.042 1.00 86.75 442 PHE A O 1
ATOM 3376 N N . VAL A 1 443 ? -23.575 3.939 -25.031 1.00 84.06 443 VAL A N 1
ATOM 3377 C CA . VAL A 1 443 ? -23.255 2.508 -25.171 1.00 84.06 443 VAL A CA 1
ATOM 3378 C C . VAL A 1 443 ? -24.509 1.640 -25.041 1.00 84.06 443 VAL A C 1
ATOM 3380 O O . VAL A 1 443 ? -24.667 0.694 -25.810 1.00 84.06 443 VAL A O 1
ATOM 3383 N N . GLU A 1 444 ? -25.409 1.961 -24.110 1.00 80.62 444 GLU A N 1
ATOM 3384 C CA . GLU A 1 444 ? -26.617 1.167 -23.841 1.00 80.62 444 GLU A CA 1
ATOM 3385 C C . GLU A 1 444 ? -27.691 1.310 -24.926 1.00 80.62 444 GLU A C 1
ATOM 3387 O O . GLU A 1 444 ? -28.309 0.322 -25.323 1.00 80.62 444 GLU A O 1
ATOM 3392 N N . SER A 1 445 ? -27.922 2.530 -25.417 1.00 78.19 445 SER A N 1
ATOM 3393 C CA . SER A 1 445 ? -28.982 2.816 -26.396 1.00 78.19 445 SER A CA 1
ATOM 3394 C C . SER A 1 445 ? -28.524 2.727 -27.856 1.00 78.19 445 SER A C 1
ATOM 3396 O O . SER A 1 445 ? -29.356 2.797 -28.761 1.00 78.19 445 SER A O 1
ATOM 3398 N N . GLY A 1 446 ? -27.218 2.552 -28.098 1.00 72.00 446 GLY A N 1
ATOM 3399 C CA . GLY A 1 446 ? -26.637 2.562 -29.442 1.00 72.00 446 GLY A CA 1
ATOM 3400 C C . GLY A 1 446 ? -26.692 3.952 -30.082 1.00 72.00 446 GLY A C 1
ATOM 3401 O O . GLY A 1 446 ? -27.258 4.118 -31.164 1.00 72.00 446 GLY A O 1
ATOM 3402 N N . GLY A 1 447 ? -26.141 4.953 -29.391 1.00 76.00 447 GLY A N 1
ATOM 3403 C CA . GLY A 1 447 ? -26.194 6.363 -29.782 1.00 76.00 447 GLY A CA 1
ATOM 3404 C C . GLY A 1 447 ? -25.585 6.672 -31.158 1.00 76.00 447 GLY A C 1
ATOM 3405 O O . GLY A 1 447 ? -24.791 5.914 -31.717 1.00 76.00 447 GLY A O 1
ATOM 3406 N N . SER A 1 448 ? -25.950 7.826 -31.723 1.00 79.25 448 SER A N 1
ATOM 3407 C CA . SER A 1 448 ? -25.407 8.273 -33.013 1.00 79.25 448 SER A CA 1
ATOM 3408 C C . SER A 1 448 ? -24.001 8.840 -32.835 1.00 79.25 448 SER A C 1
ATOM 3410 O O . SER A 1 448 ? -23.780 9.673 -31.960 1.00 79.25 448 SER A O 1
ATOM 3412 N N . TRP A 1 449 ? -23.063 8.489 -33.721 1.00 78.75 449 TRP A N 1
ATOM 3413 C CA . TRP A 1 449 ? -21.689 9.020 -33.730 1.00 78.75 449 TRP A CA 1
ATOM 3414 C C . TRP A 1 449 ? -21.610 10.552 -33.794 1.00 78.75 449 TRP A C 1
ATOM 3416 O O . TRP A 1 449 ? -20.603 11.130 -33.401 1.00 78.75 449 TRP A O 1
ATOM 3426 N N . SER A 1 450 ? -22.682 11.224 -34.223 1.00 77.94 450 SER A N 1
ATOM 3427 C CA . SER A 1 450 ? -22.796 12.688 -34.176 1.00 77.94 450 SER A CA 1
ATOM 3428 C C . SER A 1 450 ? -22.846 13.261 -32.753 1.00 77.94 450 SER A C 1
ATOM 3430 O O . SER A 1 450 ? -22.627 14.454 -32.578 1.00 77.94 450 SER A O 1
ATOM 3432 N N . GLN A 1 451 ? -23.161 12.439 -31.749 1.00 78.44 451 GLN A N 1
ATOM 3433 C CA . GLN A 1 451 ? -23.203 12.819 -30.333 1.00 78.44 451 GLN A CA 1
ATOM 3434 C C . GLN A 1 451 ? -21.833 12.687 -29.657 1.00 78.44 451 GLN A C 1
ATOM 3436 O O . GLN A 1 451 ? -21.656 13.184 -28.546 1.00 78.44 451 GLN A O 1
ATOM 3441 N N . VAL A 1 452 ? -20.871 12.018 -30.307 1.00 83.00 452 VAL A N 1
ATOM 3442 C CA . VAL A 1 452 ? -19.518 11.871 -29.773 1.00 83.00 452 VAL A CA 1
ATOM 3443 C C . VAL A 1 452 ? -18.813 13.229 -29.842 1.00 83.00 452 VAL A C 1
ATOM 3445 O O . VAL A 1 452 ? -18.775 13.851 -30.908 1.00 83.00 452 VAL A O 1
ATOM 3448 N N . PRO A 1 453 ? -18.256 13.707 -28.722 1.00 82.75 453 PRO A N 1
ATOM 3449 C CA . PRO A 1 453 ? -17.640 15.020 -28.648 1.00 82.75 453 PRO A CA 1
ATOM 3450 C C . PRO A 1 453 ? -16.409 15.104 -29.553 1.00 82.75 453 PRO A C 1
ATOM 3452 O O . PRO A 1 453 ? -15.535 14.236 -29.536 1.00 82.75 453 PRO A O 1
ATOM 3455 N N . GLN A 1 454 ? -16.347 16.179 -30.336 1.00 82.06 454 GLN A N 1
ATOM 3456 C CA . GLN A 1 454 ? -15.178 16.524 -31.139 1.00 82.06 454 GLN A CA 1
ATOM 3457 C C . GLN A 1 454 ? -14.108 17.109 -30.221 1.00 82.06 454 GLN A C 1
ATOM 3459 O O . GLN A 1 454 ? -14.374 18.033 -29.450 1.00 82.06 454 GLN A O 1
ATOM 3464 N N . LEU A 1 455 ? -12.904 16.553 -30.296 1.00 83.69 455 LEU A N 1
ATOM 3465 C CA . LEU A 1 455 ? -11.786 16.967 -29.467 1.00 83.69 455 LEU A CA 1
ATOM 3466 C C . LEU A 1 455 ? -10.906 17.979 -30.201 1.00 83.69 455 LEU A C 1
ATOM 3468 O O . LEU A 1 455 ? -10.847 18.004 -31.429 1.00 83.69 455 LEU A O 1
ATOM 3472 N N . GLN A 1 456 ? -10.237 18.828 -29.429 1.00 84.44 456 GLN A N 1
ATOM 3473 C CA . GLN A 1 456 ? -9.286 19.818 -29.928 1.00 84.44 456 GLN A CA 1
ATOM 3474 C C . GLN A 1 456 ? -8.033 19.804 -29.050 1.00 84.44 456 GLN A C 1
ATOM 3476 O O . GLN A 1 456 ? -8.094 19.449 -27.868 1.00 84.44 456 GLN A O 1
ATOM 3481 N N . GLY A 1 457 ? -6.900 20.215 -29.608 1.00 80.81 457 GLY A N 1
ATOM 3482 C CA . GLY A 1 457 ? -5.668 20.384 -28.846 1.00 80.81 457 GLY A CA 1
ATOM 3483 C C . GLY A 1 457 ? -5.860 21.361 -27.681 1.00 80.81 457 GLY A C 1
ATOM 3484 O O . GLY A 1 457 ? -6.507 22.395 -27.833 1.00 80.81 457 GLY A O 1
ATOM 3485 N N . GLY A 1 458 ? -5.371 21.005 -26.495 1.00 80.44 458 GLY A N 1
ATOM 3486 C CA . GLY A 1 458 ? -5.559 21.766 -25.255 1.00 80.44 458 GLY A CA 1
ATOM 3487 C C . GLY A 1 458 ? -6.840 21.467 -24.484 1.00 80.44 458 GLY A C 1
ATOM 3488 O O . GLY A 1 458 ? -7.074 22.079 -23.441 1.00 80.44 458 GLY A O 1
ATOM 3489 N N . SER A 1 459 ? -7.656 20.515 -24.943 1.00 87.81 459 SER A N 1
ATOM 3490 C CA . SER A 1 459 ? -8.854 20.089 -24.212 1.00 87.81 459 SER A CA 1
ATOM 3491 C C . SER A 1 459 ? -8.504 19.336 -22.926 1.00 87.81 459 SER A C 1
ATOM 3493 O O . SER A 1 459 ? -7.550 18.553 -22.878 1.00 87.81 459 SER A O 1
ATOM 3495 N N . VAL A 1 460 ? -9.328 19.515 -21.893 1.00 89.69 460 VAL A N 1
ATOM 3496 C CA . VAL A 1 460 ? -9.253 18.765 -20.635 1.00 89.69 460 VAL A CA 1
ATOM 3497 C C . VAL A 1 460 ? -10.497 17.901 -20.493 1.00 89.69 460 VAL A C 1
ATOM 3499 O O . VAL A 1 460 ? -11.618 18.399 -20.500 1.00 89.69 460 VAL A O 1
ATOM 3502 N N . ILE A 1 461 ? -10.305 16.601 -20.326 1.00 91.81 461 ILE A N 1
ATOM 3503 C CA . ILE A 1 461 ? -11.376 15.635 -20.099 1.00 91.81 461 ILE A CA 1
ATOM 3504 C C . ILE A 1 461 ? -11.276 15.180 -18.646 1.00 91.81 461 ILE A C 1
ATOM 3506 O O . ILE A 1 461 ? -10.257 14.636 -18.220 1.00 91.81 461 ILE A O 1
ATOM 3510 N N . LEU A 1 462 ? -12.341 15.403 -17.887 1.00 91.38 462 LEU A N 1
ATOM 3511 C CA . LEU A 1 462 ? -12.466 15.021 -16.490 1.00 91.38 462 LEU A CA 1
ATOM 3512 C C . LEU A 1 462 ? -13.549 13.953 -16.355 1.00 91.38 462 LEU A C 1
ATOM 3514 O O . LEU A 1 462 ? -14.724 14.210 -16.622 1.00 91.38 462 LEU A O 1
ATOM 3518 N N . ILE A 1 463 ? -13.150 12.774 -15.894 1.00 92.62 463 ILE A N 1
ATOM 3519 C CA . ILE A 1 463 ? -14.056 11.661 -15.615 1.00 92.62 463 ILE A CA 1
ATOM 3520 C C . ILE A 1 463 ? -14.254 11.606 -14.096 1.00 92.62 463 ILE A C 1
ATOM 3522 O O . ILE A 1 463 ? -13.305 11.290 -13.379 1.00 92.62 463 ILE A O 1
ATOM 3526 N N . PRO A 1 464 ? -15.432 11.970 -13.567 1.00 84.75 464 PRO A N 1
ATOM 3527 C CA . PRO A 1 464 ? -15.674 11.905 -12.131 1.00 84.75 464 PRO A CA 1
ATOM 3528 C C . PRO A 1 464 ? -15.727 10.453 -11.633 1.00 84.75 464 PRO A C 1
ATOM 3530 O O . PRO A 1 464 ? -15.946 9.527 -12.408 1.00 84.75 464 PRO A O 1
ATOM 3533 N N . GLU A 1 465 ? -15.529 10.250 -10.333 1.00 82.56 465 GLU A N 1
ATOM 3534 C CA . GLU A 1 465 ? -15.779 8.964 -9.671 1.00 82.56 465 GLU A CA 1
ATOM 3535 C C . GLU A 1 465 ? -17.262 8.861 -9.275 1.00 82.56 465 GLU A C 1
ATOM 3537 O O . GLU A 1 465 ? -17.865 9.836 -8.821 1.00 82.56 465 GLU A O 1
ATOM 3542 N N . ARG A 1 466 ? -17.856 7.675 -9.430 1.00 75.19 466 ARG A N 1
ATOM 3543 C CA . ARG A 1 466 ? -19.159 7.312 -8.871 1.00 75.19 466 ARG A CA 1
ATOM 3544 C C . ARG A 1 466 ? -19.051 7.297 -7.355 1.00 75.19 466 ARG A C 1
ATOM 3546 O O . ARG A 1 466 ? -18.182 6.636 -6.795 1.00 75.19 466 ARG A O 1
ATOM 3553 N N . ALA A 1 467 ? -19.983 7.971 -6.691 1.00 60.50 467 ALA A N 1
ATOM 3554 C CA . ALA A 1 467 ? -20.137 7.865 -5.248 1.00 60.50 467 ALA A CA 1
ATOM 3555 C C . ALA A 1 467 ? -20.606 6.440 -4.898 1.00 60.50 467 ALA A C 1
ATOM 3557 O O . ALA A 1 467 ? -21.769 6.109 -5.119 1.00 60.50 467 ALA A O 1
ATOM 3558 N N . GLN A 1 468 ? -19.694 5.585 -4.423 1.00 55.53 468 GLN A N 1
ATOM 3559 C CA . GLN A 1 468 ? -19.993 4.184 -4.089 1.00 55.53 468 GLN A CA 1
ATOM 3560 C C . GLN A 1 468 ? -20.458 3.990 -2.643 1.00 55.53 468 GLN A C 1
ATOM 3562 O O . GLN A 1 468 ? -21.246 3.085 -2.387 1.00 55.53 468 GLN A O 1
ATOM 3567 N N . ASP A 1 469 ? -20.030 4.846 -1.715 1.00 51.16 469 ASP A N 1
ATOM 3568 C CA . ASP A 1 469 ? -20.426 4.758 -0.312 1.00 51.16 469 ASP A CA 1
ATOM 3569 C C . ASP A 1 469 ? -20.671 6.162 0.260 1.00 51.16 469 ASP A C 1
ATOM 3571 O O . ASP A 1 469 ? -19.834 7.064 0.112 1.00 51.16 469 ASP A O 1
ATOM 3575 N N . PRO A 1 470 ? -21.808 6.353 0.940 1.00 51.44 470 PRO A N 1
ATOM 3576 C CA . PRO A 1 470 ? -22.072 7.493 1.779 1.00 51.44 470 PRO A CA 1
ATOM 3577 C C . PRO A 1 470 ? -20.946 7.946 2.728 1.00 51.44 470 PRO A C 1
ATOM 3579 O O . PRO A 1 470 ? -20.791 9.126 3.043 1.00 51.44 470 PRO A O 1
ATOM 3582 N N . ASN A 1 471 ? -20.140 7.011 3.213 1.00 51.00 471 ASN A N 1
ATOM 3583 C CA . ASN A 1 471 ? -19.135 7.264 4.238 1.00 51.00 471 ASN A CA 1
ATOM 3584 C C . ASN A 1 471 ? -17.707 7.424 3.707 1.00 51.00 471 ASN A C 1
ATOM 3586 O O . ASN A 1 471 ? -16.875 7.979 4.427 1.00 51.00 471 ASN A O 1
ATOM 3590 N N . ASP A 1 472 ? -17.415 7.003 2.474 1.00 48.19 472 ASP A N 1
ATOM 3591 C CA . ASP A 1 472 ? -16.033 6.897 1.969 1.00 48.19 472 ASP A CA 1
ATOM 3592 C C . ASP A 1 472 ? -15.464 8.244 1.473 1.00 48.19 472 ASP A C 1
ATOM 3594 O O . ASP A 1 472 ? -14.294 8.368 1.130 1.00 48.19 472 ASP A O 1
ATOM 3598 N N . ASN A 1 473 ? -16.274 9.313 1.493 1.00 48.47 473 ASN A N 1
ATOM 3599 C CA . ASN A 1 473 ? -15.840 10.647 1.070 1.00 48.47 473 ASN A CA 1
ATOM 3600 C C . ASN A 1 473 ? -16.496 11.808 1.844 1.00 48.47 473 ASN A C 1
ATOM 3602 O O . ASN A 1 473 ? -16.871 12.825 1.257 1.00 48.47 473 ASN A O 1
ATOM 3606 N N . LYS A 1 474 ? -16.573 11.728 3.185 1.00 47.94 474 LYS A N 1
ATOM 3607 C CA . LYS A 1 474 ? -17.108 12.807 4.061 1.00 47.94 474 LYS A CA 1
ATOM 3608 C C . LYS A 1 474 ? -16.592 14.224 3.725 1.00 47.94 474 LYS A C 1
ATOM 3610 O O . LYS A 1 474 ? -17.302 15.202 3.952 1.00 47.94 474 LYS A O 1
ATOM 3615 N N . ALA A 1 475 ? -15.389 14.353 3.156 1.00 46.09 475 ALA A N 1
ATOM 3616 C CA . ALA A 1 475 ? -14.804 15.629 2.733 1.00 46.09 475 ALA A CA 1
ATOM 3617 C C . ALA A 1 475 ? -15.404 16.219 1.434 1.00 46.09 475 ALA A C 1
ATOM 3619 O O . ALA A 1 475 ? -15.517 17.441 1.330 1.00 46.09 475 ALA A O 1
ATOM 3620 N N . GLN A 1 476 ? -15.845 15.402 0.468 1.00 48.50 476 GLN A N 1
ATOM 3621 C CA . GLN A 1 476 ? -16.542 15.890 -0.739 1.00 48.50 476 GLN A CA 1
ATOM 3622 C C . GLN A 1 476 ? -18.001 16.275 -0.448 1.00 48.50 476 GLN A C 1
ATOM 3624 O O . GLN A 1 476 ? -18.594 17.109 -1.129 1.00 48.50 476 GLN A O 1
ATOM 3629 N N . TRP A 1 477 ? -18.584 15.718 0.609 1.00 49.69 477 TRP A N 1
ATOM 3630 C CA . TRP A 1 477 ? -20.010 15.838 0.922 1.00 49.69 477 TRP A CA 1
ATOM 3631 C C . TRP A 1 477 ? -20.403 17.228 1.427 1.00 49.69 477 TRP A C 1
ATOM 3633 O O . TRP A 1 477 ? -21.513 17.717 1.197 1.00 49.69 477 TRP A O 1
ATOM 3643 N N . LEU A 1 478 ? -19.448 17.916 2.052 1.00 49.69 478 LEU A N 1
ATOM 3644 C CA . LEU A 1 478 ? -19.563 19.325 2.418 1.00 49.69 478 LEU A CA 1
ATOM 3645 C C . LEU A 1 478 ? -19.475 20.262 1.200 1.00 49.69 478 LEU A C 1
ATOM 3647 O O . LEU A 1 478 ? -19.893 21.413 1.309 1.00 49.69 478 LEU A O 1
ATOM 3651 N N . GLN A 1 479 ? -18.981 19.782 0.051 1.00 48.12 479 GLN A N 1
ATOM 3652 C CA . GLN A 1 479 ? -18.788 20.573 -1.171 1.00 48.12 479 GLN A CA 1
ATOM 3653 C C . GLN A 1 479 ? -19.942 20.452 -2.177 1.00 48.12 479 GLN A C 1
ATOM 3655 O O . GLN A 1 479 ? -20.005 21.237 -3.121 1.00 48.12 479 GLN A O 1
ATOM 3660 N N . LEU A 1 480 ? -20.877 19.514 -1.980 1.00 55.91 480 LEU A N 1
ATOM 3661 C CA . LEU A 1 480 ? -22.063 19.417 -2.831 1.00 55.91 480 LEU A CA 1
ATOM 3662 C C . LEU A 1 480 ? -22.946 20.671 -2.666 1.00 55.91 480 LEU A C 1
ATOM 3664 O O . LEU A 1 480 ? -23.182 21.108 -1.531 1.00 55.91 480 LEU A O 1
ATOM 3668 N N . PRO A 1 481 ? -23.474 21.258 -3.753 1.00 61.34 481 PRO A N 1
ATOM 3669 C CA . PRO A 1 481 ? -24.413 22.379 -3.680 1.00 61.34 481 PRO A CA 1
ATOM 3670 C C . PRO A 1 481 ? -25.674 21.989 -2.885 1.00 61.34 481 PRO A C 1
ATOM 3672 O O . PRO A 1 481 ? -26.046 20.813 -2.833 1.00 61.34 481 PRO A O 1
ATOM 3675 N N . LYS A 1 482 ? -26.301 22.944 -2.175 1.00 58.78 482 LYS A N 1
ATOM 3676 C CA . LYS A 1 482 ? -27.466 22.692 -1.284 1.00 58.78 482 LYS A CA 1
ATOM 3677 C C . LYS A 1 482 ? -28.611 21.994 -2.016 1.00 58.78 482 LYS A C 1
ATOM 3679 O O . LYS A 1 482 ? -29.349 21.224 -1.413 1.00 58.78 482 LYS A O 1
ATOM 3684 N N . GLU A 1 483 ? -28.676 22.212 -3.317 1.00 66.69 483 GLU A N 1
ATOM 3685 C CA . GLU A 1 483 ? -29.680 21.762 -4.267 1.00 66.69 483 GLU A CA 1
ATOM 3686 C C . GLU A 1 483 ? -29.456 20.322 -4.765 1.00 66.69 483 GLU A C 1
ATOM 3688 O O . GLU A 1 483 ? -30.138 19.901 -5.694 1.00 66.69 483 GLU A O 1
ATOM 3693 N N . GLN A 1 484 ? -28.510 19.566 -4.189 1.00 72.38 484 GLN A N 1
ATOM 3694 C CA . GLN A 1 484 ? -28.222 18.157 -4.534 1.00 72.38 484 GLN A CA 1
ATOM 3695 C C . GLN A 1 484 ? -28.102 17.237 -3.307 1.00 72.38 484 GLN A C 1
ATOM 3697 O O . GLN A 1 484 ? -27.549 16.139 -3.383 1.00 72.38 484 GLN A O 1
ATOM 3702 N N . ALA A 1 485 ? -28.575 17.689 -2.144 1.00 80.38 485 ALA A N 1
ATOM 3703 C CA . ALA A 1 485 ? -28.412 16.951 -0.900 1.00 80.38 485 ALA A CA 1
ATOM 3704 C C . ALA A 1 485 ? -29.662 16.974 -0.023 1.00 80.38 485 ALA A C 1
ATOM 3706 O O . ALA A 1 485 ? -30.486 17.885 -0.103 1.00 80.38 485 ALA A O 1
ATOM 3707 N N . ILE A 1 486 ? -29.735 15.995 0.866 1.00 86.56 486 ILE A N 1
ATOM 3708 C CA . ILE A 1 486 ? -30.705 15.911 1.959 1.00 86.56 486 ILE A CA 1
ATOM 3709 C C . ILE A 1 486 ? -29.977 15.944 3.302 1.00 86.56 486 ILE A C 1
ATOM 3711 O O . ILE A 1 486 ? -28.762 15.725 3.381 1.00 86.56 486 ILE A O 1
ATOM 3715 N N . TYR A 1 487 ? -30.722 16.202 4.369 1.00 87.19 487 TYR A N 1
ATOM 3716 C CA . TYR A 1 487 ? -30.202 16.214 5.732 1.00 87.19 487 TYR A CA 1
ATOM 3717 C C . TYR A 1 487 ? -30.850 15.099 6.540 1.00 87.19 487 TYR A C 1
ATOM 3719 O O . TYR A 1 487 ? -32.063 15.113 6.695 1.00 87.19 487 TYR A O 1
ATOM 3727 N N . LEU A 1 488 ? -30.065 14.175 7.087 1.00 89.00 488 LEU A N 1
ATOM 3728 C CA . LEU A 1 488 ? -30.550 13.128 7.982 1.00 89.00 488 LEU A CA 1
ATOM 3729 C C . LEU A 1 488 ? -29.975 13.345 9.384 1.00 89.00 488 LEU A C 1
ATOM 3731 O O . LEU A 1 488 ? -28.763 13.456 9.563 1.00 89.00 488 LEU A O 1
ATOM 3735 N N . MET A 1 489 ? -30.848 13.437 10.380 1.00 83.38 489 MET A N 1
ATOM 3736 C CA . MET A 1 489 ? -30.502 13.789 11.758 1.00 83.38 489 MET A CA 1
ATOM 3737 C C . MET A 1 489 ? -31.224 12.880 12.760 1.00 83.38 489 MET A C 1
ATOM 3739 O O . MET A 1 489 ? -32.276 12.324 12.451 1.00 83.38 489 MET A O 1
ATOM 3743 N N . GLY A 1 490 ? -30.694 12.785 13.982 1.00 87.50 490 GLY A N 1
ATOM 3744 C CA . GLY A 1 490 ? -31.310 12.038 15.082 1.00 87.50 490 GLY A CA 1
ATOM 3745 C C . GLY A 1 490 ? -30.666 10.671 15.338 1.00 87.50 490 GLY A C 1
ATOM 3746 O O . GLY A 1 490 ? -29.464 10.526 15.127 1.00 87.50 490 GLY A O 1
ATOM 3747 N N . ALA A 1 491 ? -31.453 9.703 15.817 1.00 89.94 491 ALA A N 1
ATOM 3748 C CA . ALA A 1 491 ? -31.027 8.373 16.270 1.00 89.94 491 ALA A CA 1
ATOM 3749 C C . ALA A 1 491 ? -30.730 7.413 15.100 1.00 89.94 491 ALA A C 1
ATOM 3751 O O . ALA A 1 491 ? -31.393 6.401 14.878 1.00 89.94 491 ALA A O 1
ATOM 3752 N N . VAL A 1 492 ? -29.728 7.764 14.305 1.00 90.38 492 VAL A N 1
ATOM 3753 C CA . VAL A 1 492 ? -29.141 6.924 13.255 1.00 90.38 492 VAL A CA 1
ATOM 3754 C C . VAL A 1 492 ? -27.646 6.817 13.509 1.00 90.38 492 VAL A C 1
ATOM 3756 O O . VAL A 1 492 ? -27.059 7.730 14.089 1.00 90.38 492 VAL A O 1
ATOM 3759 N N . LYS A 1 493 ? -26.999 5.739 13.059 1.00 83.75 493 LYS A N 1
ATOM 3760 C CA . LYS A 1 493 ? -25.574 5.526 13.372 1.00 83.75 493 LYS A CA 1
ATOM 3761 C C . LYS A 1 493 ? -24.665 6.612 12.798 1.00 83.75 493 LYS A C 1
ATOM 3763 O O . LYS A 1 493 ? -23.689 6.994 13.436 1.00 83.75 493 LYS A O 1
ATOM 3768 N N . ASN A 1 494 ? -24.982 7.108 11.603 1.00 82.75 494 ASN A N 1
ATOM 3769 C CA . ASN A 1 494 ? -24.237 8.176 10.942 1.00 82.75 494 ASN A CA 1
ATOM 3770 C C . ASN A 1 494 ? -25.176 9.328 10.543 1.00 82.75 494 ASN A C 1
ATOM 3772 O O . ASN A 1 494 ? -25.638 9.366 9.405 1.00 82.75 494 ASN A O 1
ATOM 3776 N N . PRO A 1 495 ? -25.477 10.289 11.435 1.00 85.75 495 PRO A N 1
ATOM 3777 C CA . PRO A 1 495 ? -26.233 11.477 11.056 1.00 85.75 495 PRO A CA 1
ATOM 3778 C C . PRO A 1 495 ? -25.361 12.412 10.208 1.00 85.75 495 PRO A C 1
ATOM 3780 O O . PRO A 1 495 ? -24.147 12.521 10.409 1.00 85.75 495 PRO A O 1
ATOM 3783 N N . GLY A 1 496 ? -25.967 13.123 9.261 1.00 82.62 496 GLY A N 1
ATOM 3784 C CA . GLY A 1 496 ? -25.220 13.997 8.368 1.00 82.62 496 GLY A CA 1
ATOM 3785 C C . GLY A 1 496 ? -25.978 14.450 7.129 1.00 82.62 496 GLY A C 1
ATOM 3786 O O . GLY A 1 496 ? -27.194 14.315 7.001 1.00 82.62 496 GLY A O 1
ATOM 3787 N N . ARG A 1 497 ? -25.223 15.043 6.208 1.00 80.25 497 ARG A N 1
ATOM 3788 C CA . ARG A 1 497 ? -25.714 15.484 4.905 1.00 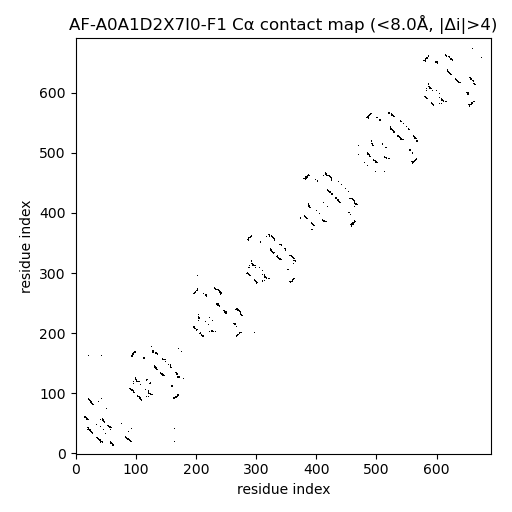80.25 497 ARG A CA 1
ATOM 3789 C C . ARG A 1 497 ? -25.378 14.422 3.869 1.00 80.25 497 ARG A C 1
ATOM 3791 O O . ARG A 1 497 ? -24.214 14.056 3.773 1.00 80.25 497 ARG A O 1
ATOM 3798 N N . PHE A 1 498 ? -26.366 13.996 3.090 1.00 77.38 498 PHE A N 1
ATOM 3799 C CA . PHE A 1 498 ? -26.224 12.912 2.119 1.00 77.38 498 PHE A CA 1
ATOM 3800 C C . PHE A 1 498 ? -26.471 13.423 0.702 1.00 77.38 498 PHE A C 1
ATOM 3802 O O . PHE A 1 498 ? -27.384 14.226 0.479 1.00 77.38 498 PHE A O 1
ATOM 3809 N N . ALA A 1 499 ? -25.653 12.965 -0.249 1.00 74.31 499 ALA A N 1
ATOM 3810 C CA . ALA A 1 499 ? -25.914 13.167 -1.669 1.00 74.31 499 ALA A CA 1
ATOM 3811 C C . ALA A 1 499 ? -27.225 12.462 -2.035 1.00 74.31 499 ALA A C 1
ATOM 3813 O O . ALA A 1 499 ? -27.414 11.298 -1.686 1.00 74.31 499 ALA A O 1
ATOM 3814 N N . PHE A 1 500 ? -28.131 13.163 -2.712 1.00 78.44 500 PHE A N 1
ATOM 3815 C CA . PHE A 1 500 ? -29.444 12.618 -3.040 1.00 78.44 500 PHE A CA 1
ATOM 3816 C C . PHE A 1 500 ? -29.763 12.817 -4.515 1.00 78.44 500 PHE A C 1
ATOM 3818 O O . PHE A 1 500 ? -29.549 13.890 -5.079 1.00 78.44 500 PHE A O 1
ATOM 3825 N N . ASN A 1 501 ? -30.314 11.774 -5.125 1.00 76.75 501 ASN A N 1
ATOM 3826 C CA . ASN A 1 501 ? -30.915 11.832 -6.445 1.00 76.75 501 ASN A CA 1
ATOM 3827 C C . ASN A 1 501 ? -32.361 11.320 -6.346 1.00 76.75 501 ASN A C 1
ATOM 3829 O O . ASN A 1 501 ? -32.691 10.547 -5.453 1.00 76.75 501 ASN A O 1
ATOM 3833 N N . ASN A 1 502 ? -33.219 11.717 -7.287 1.00 76.06 502 ASN A N 1
ATOM 3834 C CA . ASN A 1 502 ? -34.653 11.392 -7.250 1.00 76.06 502 ASN A CA 1
ATOM 3835 C C . ASN A 1 502 ? -34.981 9.899 -7.479 1.00 76.06 502 ASN A C 1
ATOM 3837 O O . ASN A 1 502 ? -36.160 9.561 -7.583 1.00 76.06 502 ASN A O 1
ATOM 3841 N N . LYS A 1 503 ? -33.974 9.026 -7.630 1.00 74.31 503 LYS A N 1
ATOM 3842 C CA . LYS A 1 503 ? -34.155 7.571 -7.734 1.00 74.31 503 LYS A CA 1
ATOM 3843 C C . LYS A 1 503 ? -34.041 6.869 -6.376 1.00 74.31 503 LYS A C 1
ATOM 3845 O O . LYS A 1 503 ? -34.477 5.731 -6.294 1.00 74.31 503 LYS A O 1
ATOM 3850 N N . LEU A 1 504 ? -33.464 7.521 -5.362 1.00 77.31 504 LEU A N 1
ATOM 3851 C CA . LEU A 1 504 ? -33.293 6.958 -4.020 1.00 77.31 504 LEU A CA 1
ATOM 3852 C C . LEU A 1 504 ? -34.570 7.111 -3.189 1.00 77.31 504 LEU A C 1
ATOM 3854 O O . LEU A 1 504 ? -35.235 8.154 -3.250 1.00 77.31 504 LEU A O 1
ATOM 3858 N N . ASP A 1 505 ? -34.884 6.098 -2.386 1.00 84.38 505 ASP A N 1
ATOM 3859 C CA . ASP A 1 505 ? -36.021 6.107 -1.467 1.00 84.38 505 ASP A CA 1
ATOM 3860 C C . ASP A 1 505 ? -35.617 6.383 -0.001 1.00 84.38 505 ASP A C 1
ATOM 3862 O O . ASP A 1 505 ? -34.452 6.605 0.334 1.00 84.38 505 ASP A O 1
ATOM 3866 N N . LEU A 1 506 ? -36.603 6.426 0.902 1.00 87.06 506 LEU A N 1
ATOM 3867 C CA . LEU A 1 506 ? -36.367 6.681 2.328 1.00 87.06 506 LEU A CA 1
ATOM 3868 C C . LEU A 1 506 ? -35.534 5.577 3.008 1.00 87.06 506 LEU A C 1
ATOM 3870 O O . LEU A 1 506 ? -34.789 5.867 3.947 1.00 87.06 506 LEU A O 1
ATOM 3874 N N . LEU A 1 507 ? -35.647 4.328 2.559 1.00 88.19 507 LEU A N 1
ATOM 3875 C CA . LEU A 1 507 ? -34.914 3.194 3.120 1.00 88.19 507 LEU A CA 1
ATOM 3876 C C . LEU A 1 507 ? -33.463 3.199 2.646 1.00 88.19 507 LEU A C 1
ATOM 3878 O O . LEU A 1 507 ? -32.568 2.996 3.464 1.00 88.19 507 LEU A O 1
ATOM 3882 N N . ASP A 1 508 ? -33.211 3.521 1.381 1.00 84.69 508 ASP A N 1
ATOM 3883 C CA . ASP A 1 508 ? -31.878 3.746 0.820 1.00 84.69 508 ASP A CA 1
ATOM 3884 C C . ASP A 1 508 ? -31.137 4.826 1.615 1.00 84.69 508 ASP A C 1
ATOM 3886 O O . ASP A 1 508 ? -29.959 4.694 1.943 1.00 84.69 508 ASP A O 1
ATOM 3890 N N . ILE A 1 509 ? -31.847 5.886 2.008 1.00 86.38 509 ILE A N 1
ATOM 3891 C CA . ILE A 1 509 ? -31.279 6.980 2.802 1.00 86.38 509 ILE A CA 1
ATOM 3892 C C . ILE A 1 509 ? -30.926 6.525 4.226 1.00 86.38 509 ILE A C 1
ATOM 3894 O O . ILE A 1 509 ? -29.866 6.869 4.749 1.00 86.38 509 ILE A O 1
ATOM 3898 N N . ILE A 1 510 ? -31.805 5.770 4.887 1.00 87.62 510 ILE A N 1
ATOM 3899 C CA . ILE A 1 510 ? -31.555 5.295 6.257 1.00 87.62 510 ILE A CA 1
ATOM 3900 C C . ILE A 1 510 ? -30.477 4.203 6.271 1.00 87.62 510 ILE A C 1
ATOM 3902 O O . ILE A 1 510 ? -29.658 4.151 7.190 1.00 87.62 510 ILE A O 1
ATOM 3906 N N . THR A 1 511 ? -30.424 3.350 5.250 1.00 84.62 511 THR A N 1
ATOM 3907 C CA . THR A 1 511 ? -29.381 2.323 5.108 1.00 84.62 511 THR A CA 1
ATOM 3908 C C . THR A 1 511 ? -28.024 2.949 4.798 1.00 84.62 511 THR A C 1
ATOM 3910 O O . THR A 1 511 ? -27.032 2.548 5.410 1.00 84.62 511 THR A O 1
ATOM 3913 N N . ALA A 1 512 ? -27.987 4.006 3.979 1.00 81.88 512 ALA A N 1
ATOM 3914 C CA . ALA A 1 512 ? -26.813 4.852 3.759 1.00 81.88 512 ALA A CA 1
ATOM 3915 C C . ALA A 1 512 ? -26.236 5.442 5.060 1.00 81.88 512 ALA A C 1
ATOM 3917 O O . ALA A 1 512 ? -25.035 5.680 5.164 1.00 81.88 512 ALA A O 1
ATOM 3918 N N . ALA A 1 513 ? -27.072 5.632 6.081 1.00 83.25 513 ALA A N 1
ATOM 3919 C CA . ALA A 1 513 ? -26.668 6.079 7.413 1.00 83.25 513 ALA A CA 1
ATOM 3920 C C . ALA A 1 513 ? -26.211 4.943 8.350 1.00 83.25 513 ALA A C 1
ATOM 3922 O O . ALA A 1 513 ? -26.077 5.153 9.557 1.00 83.25 513 ALA A O 1
ATOM 3923 N N . ASN A 1 514 ? -25.987 3.740 7.811 1.00 82.31 514 ASN A N 1
ATOM 3924 C CA . ASN A 1 514 ? -25.728 2.475 8.514 1.00 82.31 514 ASN A CA 1
ATOM 3925 C C . ASN A 1 514 ? -26.902 1.986 9.383 1.00 82.31 514 ASN A C 1
ATOM 3927 O O . ASN A 1 514 ? -26.717 1.178 10.309 1.00 82.31 514 ASN A O 1
ATOM 3931 N N . GLY A 1 515 ? -28.111 2.433 9.044 1.00 85.06 515 GLY A N 1
ATOM 3932 C CA . GLY A 1 515 ? -29.348 2.072 9.716 1.00 85.06 515 GLY A CA 1
ATOM 3933 C C . GLY A 1 515 ? -29.626 2.876 10.993 1.00 85.06 515 GLY A C 1
ATOM 3934 O O . GLY A 1 515 ? -28.801 3.684 11.438 1.00 85.06 515 GLY A O 1
ATOM 3935 N N . PRO A 1 516 ? -30.809 2.654 11.589 1.00 89.62 516 PRO A N 1
ATOM 3936 C CA . PRO A 1 516 ? -31.185 3.273 12.853 1.00 89.62 516 PRO A CA 1
ATOM 3937 C C . PRO A 1 516 ? -30.290 2.810 14.008 1.00 89.62 516 PRO A C 1
ATOM 3939 O O . PRO A 1 516 ? -29.721 1.711 13.977 1.00 89.62 516 PRO A O 1
ATOM 3942 N N . ASP A 1 517 ? -30.165 3.659 15.025 1.00 87.00 517 ASP A N 1
ATOM 3943 C CA . ASP A 1 517 ? -29.529 3.290 16.289 1.00 87.00 517 ASP A CA 1
ATOM 3944 C C . ASP A 1 517 ? -30.460 2.398 17.142 1.00 87.00 517 ASP A C 1
ATOM 3946 O O . ASP A 1 517 ? -31.642 2.223 16.829 1.00 87.00 517 ASP A O 1
ATOM 3950 N N . LYS A 1 518 ? -29.936 1.788 18.209 1.00 84.06 518 LYS A N 1
ATOM 3951 C CA . LYS A 1 518 ? -30.684 0.861 19.083 1.00 84.06 518 LYS A CA 1
ATOM 3952 C C . LYS A 1 518 ? -31.856 1.529 19.800 1.00 84.06 518 LYS A C 1
ATOM 3954 O O . LYS A 1 518 ? -32.819 0.853 20.144 1.00 84.06 518 LYS A O 1
ATOM 3959 N N . ASP A 1 519 ? -31.752 2.826 20.035 1.00 85.62 519 ASP A N 1
ATOM 3960 C CA . ASP A 1 519 ? -32.743 3.679 20.676 1.00 85.62 519 ASP A CA 1
ATOM 3961 C C . ASP A 1 519 ? -33.542 4.496 19.649 1.00 85.62 519 ASP A C 1
ATOM 3963 O O . ASP A 1 519 ? -34.140 5.503 19.997 1.00 85.62 519 ASP A O 1
ATOM 3967 N N . ALA A 1 520 ? -33.558 4.124 18.369 1.00 88.25 520 ALA A N 1
ATOM 3968 C CA . ALA A 1 520 ? -34.305 4.869 17.365 1.00 88.25 520 ALA A CA 1
ATOM 3969 C C . ALA A 1 520 ? -35.811 4.583 17.426 1.00 88.25 520 ALA A C 1
ATOM 3971 O O . ALA A 1 520 ? -36.258 3.440 17.315 1.00 88.25 520 ALA A O 1
ATOM 3972 N N . ASP A 1 521 ? -36.622 5.636 17.498 1.00 89.50 521 ASP A N 1
ATOM 3973 C CA . ASP A 1 521 ? -38.074 5.543 17.379 1.00 89.50 521 ASP A CA 1
ATOM 3974 C C . ASP A 1 521 ? -38.507 5.604 15.904 1.00 89.50 521 ASP A C 1
ATOM 3976 O O . ASP A 1 521 ? -38.825 6.657 15.341 1.00 89.50 521 ASP A O 1
ATOM 3980 N N . LEU A 1 522 ? -38.545 4.423 15.285 1.00 89.19 522 LEU A N 1
ATOM 3981 C CA . LEU A 1 522 ? -38.961 4.221 13.894 1.00 89.19 522 LEU A CA 1
ATOM 3982 C C . LEU A 1 522 ? -40.459 4.449 13.649 1.00 89.19 522 LEU A C 1
ATOM 3984 O O . LEU A 1 522 ? -40.874 4.550 12.494 1.00 89.19 522 LEU A O 1
ATOM 3988 N N . SER A 1 523 ? -41.272 4.568 14.702 1.00 87.12 523 SER A N 1
ATOM 3989 C CA . SER A 1 523 ? -42.716 4.774 14.554 1.00 87.12 523 SER A CA 1
ATOM 3990 C C . SER A 1 523 ? -43.084 6.201 14.140 1.00 87.12 523 SER A C 1
ATOM 3992 O O . SER A 1 523 ? -44.207 6.467 13.708 1.00 87.12 523 SER A O 1
ATOM 3994 N N . ARG A 1 524 ? -42.148 7.150 14.287 1.00 86.19 524 ARG A N 1
ATOM 3995 C CA . ARG A 1 524 ? -42.395 8.587 14.092 1.00 86.19 524 ARG A CA 1
ATOM 3996 C C . ARG A 1 524 ? -41.244 9.299 13.395 1.00 86.19 524 ARG A C 1
ATOM 3998 O O . ARG A 1 524 ? -40.849 10.394 13.808 1.00 86.19 524 ARG A O 1
ATOM 4005 N N . VAL A 1 525 ? -40.727 8.717 12.322 1.00 90.31 525 VAL A N 1
ATOM 4006 C CA . VAL A 1 525 ? -39.731 9.395 11.485 1.00 90.31 525 VAL A CA 1
ATOM 4007 C C . VAL A 1 525 ? -40.370 10.633 10.859 1.00 90.31 525 VAL A C 1
ATOM 4009 O O . VAL A 1 525 ? -41.450 10.563 10.275 1.00 90.31 525 VAL A O 1
ATOM 4012 N N . ARG A 1 526 ? -39.731 11.795 11.010 1.00 90.81 526 ARG A N 1
ATOM 4013 C CA . ARG A 1 526 ? -40.252 13.076 10.512 1.00 90.81 526 ARG A CA 1
ATOM 4014 C C . ARG A 1 526 ? -39.477 13.502 9.280 1.00 90.81 526 ARG A C 1
ATOM 4016 O O . ARG A 1 526 ? -38.256 13.575 9.322 1.00 90.81 526 ARG A O 1
ATOM 4023 N N . ILE A 1 527 ? -40.183 13.857 8.216 1.00 91.00 527 ILE A N 1
ATOM 4024 C CA . ILE A 1 527 ? -39.597 14.387 6.985 1.00 91.00 527 ILE A CA 1
ATOM 4025 C C . ILE A 1 527 ? -40.131 15.798 6.790 1.00 91.00 527 ILE A C 1
ATOM 4027 O O . ILE A 1 527 ? -41.324 16.011 6.571 1.00 91.00 527 ILE A O 1
ATOM 4031 N N . VAL A 1 528 ? -39.246 16.776 6.912 1.00 89.50 528 VAL A N 1
ATOM 4032 C CA . VAL A 1 528 ? -39.538 18.188 6.694 1.00 89.50 528 VAL A CA 1
ATOM 4033 C C . VAL A 1 528 ? -39.166 18.517 5.260 1.00 89.50 528 VAL A C 1
ATOM 4035 O O . VAL A 1 528 ? -37.985 18.562 4.916 1.00 89.50 528 VAL A O 1
ATOM 4038 N N . HIS A 1 529 ? -40.173 18.769 4.431 1.00 87.50 529 HIS A N 1
ATOM 4039 C CA . HIS A 1 529 ? -39.936 19.096 3.035 1.00 87.50 529 HIS A CA 1
ATOM 4040 C C . HIS A 1 529 ? -39.712 20.594 2.858 1.00 87.50 529 HIS A C 1
ATOM 4042 O O . HIS A 1 529 ? -40.556 21.413 3.250 1.00 87.50 529 HIS A O 1
ATOM 4048 N N . ARG A 1 530 ? -38.573 20.953 2.263 1.00 71.94 530 ARG A N 1
ATOM 4049 C CA . ARG A 1 530 ? -38.119 22.342 2.129 1.00 71.94 530 ARG A CA 1
ATOM 4050 C C . ARG A 1 530 ? -38.213 22.790 0.668 1.00 71.94 530 ARG A C 1
ATOM 4052 O O . ARG A 1 530 ? -37.293 22.579 -0.107 1.00 71.94 530 ARG A O 1
ATOM 4059 N N . GLY A 1 531 ? -39.328 23.426 0.304 1.00 67.56 531 GLY A N 1
ATOM 4060 C CA . GLY A 1 531 ? -39.540 24.050 -1.014 1.00 67.56 531 GLY A CA 1
ATOM 4061 C C . GLY A 1 531 ? -39.759 25.567 -0.926 1.00 67.56 531 GLY A C 1
ATOM 4062 O O . GLY A 1 531 ? -39.704 26.134 0.163 1.00 67.56 531 GLY A O 1
ATOM 4063 N N . GLU A 1 532 ? -40.072 26.225 -2.049 1.00 54.38 532 GLU A N 1
ATOM 4064 C CA . GLU A 1 532 ? -40.346 27.680 -2.153 1.00 54.38 532 GLU A CA 1
ATOM 4065 C C . GLU A 1 532 ? -41.649 28.151 -1.447 1.00 54.38 532 GLU A C 1
ATOM 4067 O O . GLU A 1 532 ? -42.168 29.233 -1.716 1.00 54.38 532 GLU A O 1
ATOM 4072 N N . GLY A 1 533 ? -42.200 27.358 -0.521 1.00 66.12 533 GLY A N 1
ATOM 4073 C CA . GLY A 1 533 ? -43.466 27.615 0.173 1.00 66.12 533 GLY A CA 1
ATOM 4074 C C . GLY A 1 533 ? -43.407 27.334 1.678 1.00 66.12 533 GLY A C 1
ATOM 4075 O O . GLY A 1 533 ? -42.339 27.291 2.285 1.00 66.12 533 GLY A O 1
ATOM 4076 N N . LYS A 1 534 ? -44.573 27.144 2.315 1.00 70.19 534 LYS A N 1
ATOM 4077 C CA . LYS A 1 534 ? -44.632 26.770 3.740 1.00 70.19 534 LYS A CA 1
ATOM 4078 C C . LYS A 1 534 ? -44.037 25.364 3.938 1.00 70.19 534 LYS A C 1
ATOM 4080 O O . LYS A 1 534 ? -44.401 24.466 3.178 1.00 70.19 534 LYS A O 1
ATOM 4085 N N . PRO A 1 535 ? -43.178 25.148 4.951 1.00 72.44 535 PRO A N 1
ATOM 4086 C CA . PRO A 1 535 ? -42.620 23.828 5.227 1.00 72.44 535 PRO A CA 1
ATOM 4087 C C . PRO A 1 535 ? -43.746 22.845 5.571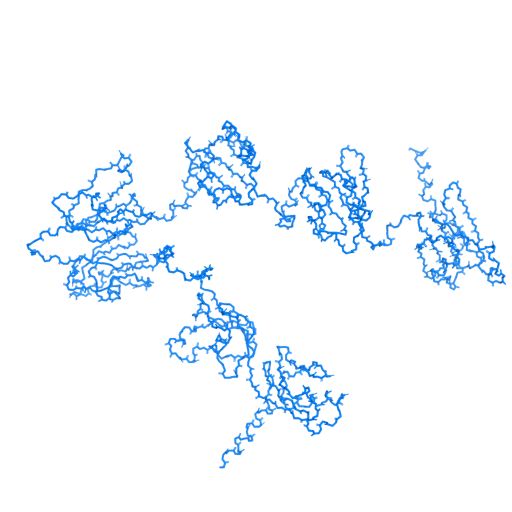 1.00 72.44 535 PRO A C 1
ATOM 4089 O O . PRO A 1 535 ? -44.582 23.133 6.431 1.00 72.44 535 PRO A O 1
ATOM 4092 N N . ARG A 1 536 ? -43.772 21.691 4.895 1.00 85.25 536 ARG A N 1
ATOM 4093 C CA . ARG A 1 536 ? -44.686 20.576 5.203 1.00 85.25 536 ARG A CA 1
ATOM 4094 C C . ARG A 1 536 ? -43.918 19.490 5.951 1.00 85.25 536 ARG A C 1
ATOM 4096 O O . ARG A 1 536 ? -42.792 19.172 5.574 1.00 85.25 536 ARG A O 1
ATOM 4103 N N . VAL A 1 537 ? -44.523 18.930 6.995 1.00 87.19 537 VAL A N 1
ATOM 4104 C CA . VAL A 1 537 ? -43.930 17.843 7.784 1.00 87.19 537 VAL A CA 1
ATOM 4105 C C . VAL A 1 537 ? -44.739 16.578 7.553 1.00 87.19 537 VAL A C 1
ATOM 4107 O O . VAL A 1 537 ? -45.927 16.543 7.869 1.00 87.19 537 VAL A O 1
ATOM 4110 N N . SER A 1 538 ? -44.091 15.559 7.006 1.00 88.12 538 SER A N 1
ATOM 4111 C CA . SER A 1 538 ? -44.641 14.213 6.870 1.00 88.12 538 SER A CA 1
ATOM 4112 C C . SER A 1 538 ? -44.139 13.369 8.039 1.00 88.12 538 SER A C 1
ATOM 4114 O O . SER A 1 538 ? -42.964 13.450 8.395 1.00 88.12 538 SER A O 1
ATOM 4116 N N . VAL A 1 539 ? -45.016 12.577 8.651 1.00 88.06 539 VAL A N 1
ATOM 4117 C CA . VAL A 1 539 ? -44.639 11.613 9.693 1.00 88.06 539 VAL A CA 1
ATOM 4118 C C . VAL A 1 539 ? -44.830 10.218 9.121 1.00 88.06 539 VAL A C 1
ATOM 4120 O O . VAL A 1 539 ? -45.901 9.919 8.600 1.00 88.06 539 VAL A O 1
ATOM 4123 N N . VAL A 1 540 ? -43.783 9.404 9.196 1.00 88.94 540 VAL A N 1
ATOM 4124 C CA . VAL A 1 540 ? -43.728 8.051 8.646 1.00 88.94 540 VAL A CA 1
ATOM 4125 C C . VAL A 1 540 ? -43.509 7.066 9.784 1.00 88.94 540 VAL A C 1
ATOM 4127 O O . VAL A 1 540 ? -42.601 7.248 10.600 1.00 88.94 540 VAL A O 1
ATOM 4130 N N . ASN A 1 541 ? -44.336 6.024 9.818 1.00 88.50 541 ASN A N 1
ATOM 4131 C CA . ASN A 1 541 ? -44.138 4.873 10.682 1.00 88.50 541 ASN A CA 1
ATOM 4132 C C . ASN A 1 541 ? -43.444 3.772 9.876 1.00 88.50 541 ASN A C 1
ATOM 4134 O O . ASN A 1 541 ? -44.070 3.087 9.069 1.00 88.50 541 ASN A O 1
ATOM 4138 N N . LEU A 1 542 ? -42.136 3.630 10.074 1.00 88.00 542 LEU A N 1
ATOM 4139 C CA . LEU A 1 542 ? -41.350 2.599 9.402 1.00 88.00 542 LEU A CA 1
ATOM 4140 C C . LEU A 1 542 ? -41.503 1.224 10.057 1.00 88.00 542 LEU A C 1
ATOM 4142 O O . LEU A 1 542 ? -41.211 0.226 9.408 1.00 88.00 542 LEU A O 1
ATOM 4146 N N . LEU A 1 543 ? -41.971 1.152 11.307 1.00 85.62 543 LEU A N 1
ATOM 4147 C CA . LEU A 1 543 ? -42.242 -0.127 11.961 1.00 85.62 543 LEU A CA 1
ATOM 4148 C C . LEU A 1 543 ? -43.388 -0.856 11.249 1.00 85.62 543 LEU A C 1
ATOM 4150 O O . LEU A 1 543 ? -43.225 -2.012 10.872 1.00 85.62 543 LEU A O 1
ATOM 4154 N N . ASP A 1 544 ? -44.478 -0.142 10.953 1.00 84.62 544 ASP A N 1
ATOM 4155 C CA . ASP A 1 544 ? -45.616 -0.690 10.203 1.00 84.62 544 ASP A CA 1
ATOM 4156 C C . ASP A 1 544 ? -45.179 -1.179 8.813 1.00 84.62 544 ASP A C 1
ATOM 4158 O O . ASP A 1 544 ? -45.632 -2.224 8.350 1.00 84.62 544 ASP A O 1
ATOM 4162 N N . TYR A 1 545 ? -44.254 -0.468 8.157 1.00 85.69 545 TYR A N 1
ATOM 4163 C CA . TYR A 1 545 ? -43.666 -0.912 6.891 1.00 85.69 545 TYR A CA 1
ATOM 4164 C C . TYR A 1 545 ? -42.895 -2.232 7.043 1.00 85.69 545 TYR A C 1
ATOM 4166 O O . TYR A 1 545 ? -43.090 -3.139 6.240 1.00 85.69 545 TYR A O 1
ATOM 4174 N N . PHE A 1 546 ? -42.052 -2.386 8.068 1.00 83.56 546 PHE A N 1
ATOM 4175 C CA . PHE A 1 546 ? -41.306 -3.635 8.270 1.00 83.56 546 PHE A CA 1
ATOM 4176 C C . PHE A 1 546 ? -42.203 -4.822 8.645 1.00 83.56 546 PHE A C 1
ATOM 4178 O O . PHE A 1 546 ? -41.846 -5.966 8.363 1.00 83.56 546 PHE A O 1
ATOM 4185 N N . GLU A 1 547 ? -43.360 -4.564 9.252 1.00 84.38 547 GLU A N 1
ATOM 4186 C CA . GLU A 1 547 ? -44.338 -5.596 9.605 1.00 84.38 547 GLU A CA 1
ATOM 4187 C C . GLU A 1 547 ? -45.252 -5.985 8.434 1.00 84.38 547 GLU A C 1
ATOM 4189 O O . GLU A 1 547 ? -45.599 -7.157 8.283 1.00 84.38 547 GLU A O 1
ATOM 4194 N N . THR A 1 548 ? -45.649 -5.017 7.604 1.00 85.88 548 THR A N 1
ATOM 4195 C CA . THR A 1 548 ? -46.661 -5.214 6.549 1.00 85.88 548 THR A CA 1
ATOM 4196 C C . THR A 1 548 ? -46.083 -5.314 5.139 1.00 85.88 548 THR A C 1
ATOM 4198 O O . THR A 1 548 ? -46.719 -5.896 4.262 1.00 85.88 548 THR A O 1
ATOM 4201 N N . GLY A 1 549 ? -44.897 -4.750 4.908 1.00 81.12 549 GLY A N 1
ATOM 4202 C CA . GLY A 1 549 ? -44.296 -4.583 3.584 1.00 81.12 549 GLY A CA 1
ATOM 4203 C C . GLY A 1 549 ? -45.032 -3.587 2.681 1.00 81.12 549 GLY A C 1
ATOM 4204 O O . GLY A 1 549 ? -44.804 -3.590 1.474 1.00 81.12 549 GLY A O 1
ATOM 4205 N N . ASP A 1 550 ? -45.942 -2.767 3.218 1.00 85.00 550 ASP A N 1
ATOM 4206 C CA . ASP A 1 550 ? -46.736 -1.830 2.421 1.00 85.00 550 ASP A CA 1
ATOM 4207 C C . ASP A 1 550 ? -45.904 -0.610 1.987 1.00 85.00 550 ASP A C 1
ATOM 4209 O O . ASP A 1 550 ? -45.701 0.344 2.740 1.00 85.00 550 ASP A O 1
ATOM 4213 N N . GLU A 1 551 ? -45.444 -0.622 0.736 1.00 81.12 551 GLU A N 1
ATOM 4214 C CA . GLU A 1 551 ? -44.673 0.472 0.129 1.00 81.12 551 GLU A CA 1
ATOM 4215 C C . GLU A 1 551 ? -45.442 1.801 0.059 1.00 81.12 551 GLU A C 1
ATOM 4217 O O . GLU A 1 551 ? -44.822 2.859 -0.062 1.00 81.12 551 GLU A O 1
ATOM 4222 N N . SER A 1 552 ? -46.777 1.800 0.171 1.00 83.00 552 SER A N 1
ATOM 4223 C CA . SER A 1 552 ? -47.558 3.045 0.184 1.00 83.00 552 SER A CA 1
ATOM 4224 C C . SER A 1 552 ? -47.292 3.905 1.426 1.00 83.00 552 SER A C 1
ATOM 4226 O O . SER A 1 552 ? -47.531 5.116 1.403 1.00 83.00 552 SER A O 1
ATOM 4228 N N . LEU A 1 553 ? -46.738 3.300 2.482 1.00 80.00 553 LEU A N 1
ATOM 4229 C CA . LEU A 1 553 ? -46.301 3.978 3.701 1.00 80.00 553 LEU A CA 1
ATOM 4230 C C . LEU A 1 553 ? -44.984 4.754 3.505 1.00 80.00 553 LEU A C 1
ATOM 4232 O O . LEU A 1 553 ? -44.671 5.640 4.304 1.00 80.00 553 LEU A O 1
ATOM 4236 N N . LEU A 1 554 ? -44.217 4.469 2.444 1.00 82.31 554 LEU A N 1
ATOM 4237 C CA . LEU A 1 554 ? -42.950 5.141 2.156 1.00 82.31 554 LEU A CA 1
ATOM 4238 C C . LEU A 1 554 ? -43.188 6.480 1.447 1.00 82.31 554 LEU A C 1
ATOM 4240 O O . LEU A 1 554 ? -43.544 6.566 0.270 1.00 82.31 554 LEU A O 1
ATOM 4244 N N . VAL A 1 555 ? -42.952 7.572 2.172 1.00 84.88 555 VAL A N 1
ATOM 4245 C CA . VAL A 1 555 ? -43.056 8.927 1.621 1.00 84.88 555 VAL A CA 1
ATOM 4246 C C . VAL A 1 555 ? -41.881 9.212 0.685 1.00 84.88 555 VAL A C 1
ATOM 4248 O O . VAL A 1 555 ? -40.720 9.045 1.054 1.00 84.88 555 VAL A O 1
ATOM 4251 N N . LYS A 1 556 ? -42.178 9.728 -0.515 1.00 86.44 556 LYS A N 1
ATOM 4252 C CA . LYS A 1 556 ? -41.153 10.175 -1.470 1.00 86.44 556 LYS A CA 1
ATOM 4253 C C . LYS A 1 556 ? -40.384 11.384 -0.936 1.00 86.44 556 LYS A C 1
ATOM 4255 O O . LYS A 1 556 ? -40.976 12.432 -0.655 1.00 86.44 556 LYS A O 1
ATOM 4260 N N . VAL A 1 557 ? -39.067 11.234 -0.857 1.00 87.38 557 VAL A N 1
ATOM 4261 C CA . VAL A 1 557 ? -38.123 12.279 -0.446 1.00 87.38 557 VAL A CA 1
ATOM 4262 C C . VAL A 1 557 ? -37.721 13.120 -1.660 1.00 87.38 557 VAL A C 1
ATOM 4264 O O . VAL A 1 557 ? -37.643 12.628 -2.786 1.00 87.38 557 VAL A O 1
ATOM 4267 N N . GLN A 1 558 ? -37.515 14.412 -1.441 1.00 86.69 558 GLN A N 1
ATOM 4268 C CA . GLN A 1 558 ? -37.075 15.384 -2.434 1.00 86.69 558 GLN A CA 1
ATOM 4269 C C . GLN A 1 558 ? -35.747 16.007 -2.005 1.00 86.69 558 GLN A C 1
ATOM 4271 O O . GLN A 1 558 ? -35.372 16.018 -0.831 1.00 86.69 558 GLN A O 1
ATOM 4276 N N . VAL A 1 559 ? -35.023 16.558 -2.977 1.00 84.38 559 VAL A N 1
ATOM 4277 C CA . VAL A 1 559 ? -33.780 17.268 -2.687 1.00 84.38 559 VAL A CA 1
ATOM 4278 C C . VAL A 1 559 ? -34.057 18.469 -1.772 1.00 84.38 559 VAL A C 1
ATOM 4280 O O . VAL A 1 559 ? -35.011 19.212 -1.992 1.00 84.38 559 VAL A O 1
ATOM 4283 N N . GLY A 1 560 ? -33.212 18.670 -0.758 1.00 81.56 560 GLY A N 1
ATOM 4284 C CA . GLY A 1 560 ? -33.360 19.729 0.242 1.00 81.56 560 GLY A CA 1
ATOM 4285 C C . GLY A 1 560 ? -34.179 19.339 1.477 1.00 81.56 560 GLY A C 1
ATOM 4286 O O . GLY A 1 560 ? -34.224 20.123 2.430 1.00 81.56 560 GLY A O 1
ATOM 4287 N N . ASP A 1 561 ? -34.781 18.148 1.499 1.00 89.25 561 ASP A N 1
ATOM 4288 C CA . ASP A 1 561 ? -35.540 17.650 2.646 1.00 89.25 561 ASP A CA 1
ATOM 4289 C C . ASP A 1 561 ? -34.652 17.398 3.878 1.00 89.25 561 ASP A C 1
ATOM 4291 O O . ASP A 1 561 ? -33.482 17.008 3.782 1.00 89.25 561 ASP A O 1
ATOM 4295 N N . SER A 1 562 ? -35.239 17.601 5.059 1.00 88.88 562 SER A N 1
ATOM 4296 C CA . SER A 1 562 ? -34.645 17.248 6.350 1.00 88.88 562 SER A CA 1
ATOM 4297 C C . SER A 1 562 ? -35.407 16.086 6.979 1.00 88.88 562 SER A C 1
ATOM 4299 O O . SER A 1 562 ? -36.569 16.228 7.351 1.00 88.88 562 SER A O 1
ATOM 4301 N N . ILE A 1 563 ? -34.744 14.950 7.133 1.00 91.38 563 ILE A N 1
ATOM 4302 C CA . ILE A 1 563 ? -35.251 13.745 7.778 1.00 91.38 563 ILE A CA 1
ATOM 4303 C C . ILE A 1 563 ? -34.717 13.704 9.210 1.00 91.38 563 ILE A C 1
ATOM 4305 O O . ILE A 1 563 ? -33.517 13.842 9.448 1.00 91.38 563 ILE A O 1
ATOM 4309 N N . TYR A 1 564 ? -35.612 13.510 10.168 1.00 91.19 564 TYR A N 1
ATOM 4310 C CA . TYR A 1 564 ? -35.299 13.410 11.583 1.00 91.19 564 TYR A CA 1
ATOM 4311 C C . TYR A 1 564 ? -35.846 12.104 12.155 1.00 91.19 564 TYR A C 1
ATOM 4313 O O . TYR A 1 564 ? -37.058 11.867 12.132 1.00 91.19 564 TYR A O 1
ATOM 4321 N N . VAL A 1 565 ? -34.947 11.277 12.683 1.00 91.94 565 VAL A N 1
ATOM 4322 C CA . VAL A 1 565 ? -35.270 10.029 13.380 1.00 91.94 565 VAL A CA 1
ATOM 4323 C C . VAL A 1 565 ? -35.200 10.295 14.888 1.00 91.94 565 VAL A C 1
ATOM 4325 O O . VAL A 1 565 ? -34.110 10.517 15.411 1.00 91.94 565 VAL A O 1
ATOM 4328 N N . PRO A 1 566 ? -36.330 10.342 15.609 1.00 86.50 566 PRO A N 1
ATOM 4329 C CA . PRO A 1 566 ? -36.310 10.584 17.050 1.00 86.50 566 PRO A CA 1
ATOM 4330 C C . PRO A 1 566 ? -35.667 9.418 17.818 1.00 86.50 566 PRO A C 1
ATOM 4332 O O . PRO A 1 566 ? -35.682 8.286 17.344 1.00 86.50 566 PRO A O 1
ATOM 4335 N N . SER A 1 567 ? -35.143 9.687 19.018 1.00 83.81 567 SER A N 1
ATOM 4336 C CA . SER A 1 567 ? -34.771 8.638 19.980 1.00 83.81 567 SER A CA 1
ATOM 4337 C C . SER A 1 567 ? -35.987 8.223 20.827 1.00 83.81 567 SER A C 1
ATOM 4339 O O . SER A 1 567 ? -36.876 9.037 21.106 1.00 83.81 567 SER A O 1
ATOM 4341 N N . THR A 1 568 ? -36.033 6.959 21.247 1.00 76.50 568 THR A N 1
ATOM 4342 C CA . THR A 1 568 ? -36.975 6.395 22.218 1.00 76.50 568 THR A CA 1
ATOM 4343 C C . THR A 1 568 ? -36.754 6.968 23.615 1.00 76.50 568 THR A C 1
ATOM 4345 O O . THR A 1 568 ? -37.720 7.112 24.369 1.00 76.50 568 THR A O 1
ATOM 4348 N N . GLU A 1 569 ? -35.522 7.371 23.949 1.00 64.12 569 GLU A N 1
ATOM 4349 C CA . GLU A 1 569 ? -35.217 8.109 25.176 1.00 64.12 569 GLU A CA 1
ATOM 4350 C C . GLU A 1 569 ? -35.572 9.582 24.985 1.00 64.12 569 GLU A C 1
ATOM 4352 O O . GLU A 1 569 ? -34.764 10.449 24.652 1.00 64.12 569 GLU A O 1
ATOM 4357 N N . ARG A 1 570 ? -36.851 9.882 25.193 1.00 57.88 570 ARG A N 1
ATOM 4358 C CA . ARG A 1 570 ? -37.338 11.256 25.243 1.00 57.88 570 ARG A CA 1
ATOM 4359 C C . ARG A 1 570 ? -36.789 11.937 26.491 1.00 57.88 570 ARG A C 1
ATOM 4361 O O . ARG A 1 570 ? -37.420 11.911 27.548 1.00 57.88 570 ARG A O 1
ATOM 4368 N N . GLY A 1 571 ? -35.637 12.586 26.343 1.00 47.41 571 GLY A N 1
ATOM 4369 C CA . GLY A 1 571 ? -35.201 13.631 27.256 1.00 47.41 571 GLY A CA 1
ATOM 4370 C C . GLY A 1 571 ? -36.374 14.575 27.527 1.00 47.41 571 GLY A C 1
ATOM 4371 O O . GLY A 1 571 ? -37.115 14.951 26.617 1.00 47.41 571 GLY A O 1
ATOM 4372 N N . TRP A 1 572 ? -36.561 14.909 28.797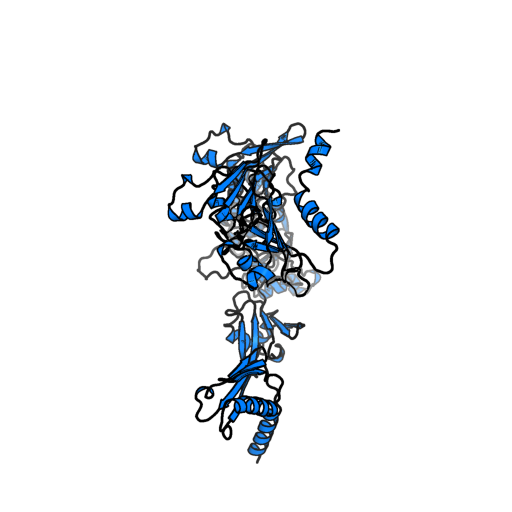 1.00 46.19 572 TRP A N 1
ATOM 4373 C CA . TRP A 1 572 ? -37.646 15.686 29.412 1.00 46.19 572 TRP A CA 1
ATOM 4374 C C . TRP A 1 572 ? -38.072 17.003 28.713 1.00 46.19 572 TRP A C 1
ATOM 4376 O O . TRP A 1 572 ? -39.009 17.667 29.149 1.00 46.19 572 TRP A O 1
ATOM 4386 N N . THR A 1 573 ? -37.399 17.410 27.640 1.00 47.38 573 THR A N 1
ATOM 4387 C CA . THR A 1 573 ? -37.538 18.692 26.946 1.00 47.38 573 THR A CA 1
ATOM 4388 C C . THR A 1 573 ? -38.492 18.694 25.745 1.00 47.38 573 THR A C 1
ATOM 4390 O O . THR A 1 573 ? -38.789 19.776 25.247 1.00 47.38 573 THR A O 1
ATOM 4393 N N . GLU A 1 574 ? -39.028 17.549 25.298 1.00 49.88 574 GLU A N 1
ATOM 4394 C CA . GLU A 1 574 ? -39.936 17.488 24.125 1.00 49.88 574 GLU A CA 1
ATOM 4395 C C . GLU A 1 574 ? -41.285 16.771 24.358 1.00 49.88 574 GLU A C 1
ATOM 4397 O O 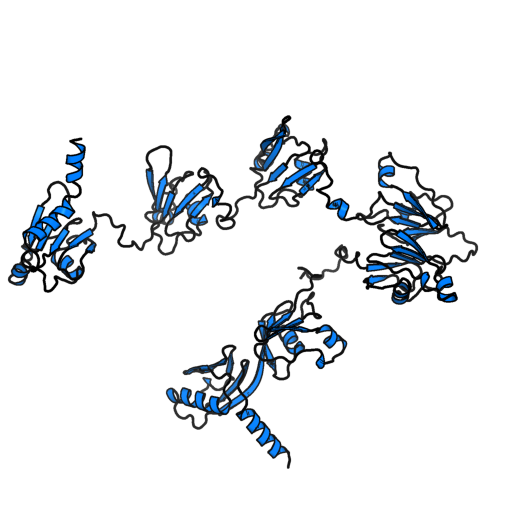. GLU A 1 574 ? -41.919 16.289 23.415 1.00 49.88 574 GLU A O 1
ATOM 4402 N N . LYS A 1 575 ? -41.786 16.701 25.597 1.00 53.19 575 LYS A N 1
ATOM 4403 C CA . LYS A 1 575 ? -43.184 16.286 25.830 1.00 53.19 575 LYS A CA 1
ATOM 4404 C C . LYS A 1 575 ? -44.116 17.482 25.585 1.00 53.19 575 LYS A C 1
ATOM 4406 O O . LYS A 1 575 ? -43.865 18.577 26.094 1.00 53.19 575 LYS A O 1
ATOM 4411 N N . LYS A 1 576 ? -45.162 17.304 24.763 1.00 53.28 576 LYS A N 1
ATOM 4412 C CA . LYS A 1 576 ? -46.164 18.353 24.494 1.00 53.28 576 LYS A CA 1
ATOM 4413 C C . LYS A 1 576 ? -46.793 18.797 25.818 1.00 53.28 576 LYS A C 1
ATOM 4415 O O . LYS A 1 576 ? -47.048 17.977 26.691 1.00 53.28 576 LYS A O 1
ATOM 4420 N N . THR A 1 577 ? -47.083 20.092 25.951 1.00 49.50 577 THR A N 1
ATOM 4421 C CA . THR A 1 577 ? -47.715 20.680 27.152 1.00 49.50 577 THR A CA 1
ATOM 4422 C C . THR A 1 577 ? -49.062 20.047 27.513 1.00 49.50 577 THR A C 1
ATOM 4424 O O . THR A 1 577 ? -49.515 20.191 28.640 1.00 49.50 577 THR A O 1
ATOM 4427 N N . GLU A 1 578 ? -49.679 19.352 26.559 1.00 56.81 578 GLU A N 1
ATOM 4428 C CA . GLU A 1 578 ? -50.986 18.703 26.655 1.00 56.81 578 GLU A CA 1
ATOM 4429 C C . GLU A 1 578 ? -50.953 17.333 27.357 1.00 56.81 578 GLU A C 1
ATOM 4431 O O . GLU A 1 578 ? -52.026 16.820 27.631 1.00 56.81 578 GLU A O 1
ATOM 4436 N N . ASP A 1 579 ? -49.775 16.776 27.691 1.00 67.25 579 ASP A N 1
ATOM 4437 C CA . ASP A 1 579 ? -49.630 15.430 28.296 1.00 67.25 579 ASP A CA 1
ATOM 4438 C C . ASP A 1 579 ? -48.958 15.446 29.691 1.00 67.25 579 ASP A C 1
ATOM 4440 O O . ASP A 1 579 ? -48.552 14.410 30.217 1.00 67.25 579 ASP A O 1
ATOM 4444 N N . THR A 1 580 ? -48.785 16.625 30.298 1.00 80.44 580 THR A N 1
ATOM 4445 C CA . THR A 1 580 ? -48.077 16.771 31.586 1.00 80.44 580 THR A CA 1
ATOM 4446 C C . THR A 1 580 ? -48.874 17.604 32.578 1.00 80.44 580 THR A C 1
ATOM 4448 O O . THR A 1 580 ? -49.609 18.510 32.181 1.00 80.44 580 THR A O 1
ATOM 4451 N N . VAL A 1 581 ? -48.689 17.336 33.867 1.00 84.81 581 VAL A N 1
ATOM 4452 C CA . VAL A 1 581 ? -49.146 18.193 34.971 1.00 84.81 581 VAL A CA 1
ATOM 4453 C C . VAL A 1 581 ? -47.946 18.891 35.599 1.00 84.81 581 VAL A C 1
ATOM 4455 O O . VAL A 1 581 ? -46.837 18.360 35.607 1.00 84.81 581 VAL A O 1
ATOM 4458 N N . ARG A 1 582 ? -48.118 20.115 36.093 1.00 85.69 582 ARG A N 1
ATOM 4459 C CA . ARG A 1 582 ? -47.013 20.906 36.657 1.00 85.69 582 ARG A CA 1
ATOM 4460 C C . ARG A 1 582 ? -47.206 21.108 38.153 1.00 85.69 582 ARG A C 1
ATOM 4462 O O . ARG A 1 582 ? -48.270 21.563 38.552 1.00 85.69 582 ARG A O 1
ATOM 4469 N N . VAL A 1 583 ? -46.168 20.860 38.951 1.00 87.75 583 VAL A N 1
ATOM 4470 C CA . VAL A 1 583 ? -46.147 21.159 40.394 1.00 87.75 583 VAL A CA 1
ATOM 4471 C C . VAL A 1 583 ? -45.124 22.240 40.680 1.00 87.75 583 VAL A C 1
ATOM 4473 O O . VAL A 1 583 ? -43.967 22.136 40.269 1.00 87.75 583 VAL A O 1
ATOM 4476 N N . LEU A 1 584 ? -45.546 23.273 41.401 1.00 82.06 584 LEU A N 1
ATOM 4477 C CA . LEU A 1 584 ? -44.726 24.420 41.775 1.00 82.06 584 LEU A CA 1
ATOM 4478 C C . LEU A 1 584 ? -44.847 24.721 43.271 1.00 82.06 584 LEU A C 1
ATOM 4480 O O . LEU A 1 584 ? -45.861 24.418 43.899 1.00 82.06 584 LEU A O 1
ATOM 4484 N N . GLY A 1 585 ? -43.833 25.397 43.810 1.00 82.44 585 GLY A N 1
ATOM 4485 C CA . GLY A 1 585 ? -43.834 25.920 45.175 1.00 82.44 585 GLY A CA 1
ATOM 4486 C C . GLY A 1 585 ? -43.146 25.004 46.187 1.00 82.44 585 GLY A C 1
ATOM 4487 O O . GLY A 1 585 ? -42.143 24.369 45.865 1.00 82.44 585 GLY A O 1
ATOM 4488 N N . ALA A 1 586 ? -43.661 24.984 47.415 1.00 86.81 586 ALA A N 1
ATOM 4489 C CA . ALA A 1 586 ? -43.085 24.316 48.582 1.00 86.81 586 ALA A CA 1
ATOM 4490 C C . ALA A 1 586 ? -43.315 22.789 48.558 1.00 86.81 586 ALA A C 1
ATOM 4492 O O . ALA A 1 586 ? -43.982 22.213 49.415 1.00 86.81 586 ALA A O 1
ATOM 4493 N N . VAL A 1 587 ? -42.771 22.123 47.542 1.00 88.38 587 VAL A N 1
ATOM 4494 C CA . VAL A 1 587 ? -42.723 20.658 47.403 1.00 88.38 587 VAL A CA 1
ATOM 4495 C C . VAL A 1 587 ? -41.275 20.197 47.285 1.00 88.38 587 VAL A C 1
ATOM 4497 O O . VAL A 1 587 ? -40.410 20.976 46.884 1.00 88.38 587 VAL A O 1
ATOM 4500 N N . THR A 1 588 ? -40.996 18.946 47.647 1.00 86.56 588 THR A N 1
ATOM 4501 C CA . THR A 1 588 ? -39.625 18.411 47.672 1.00 86.56 588 THR A CA 1
ATOM 4502 C C . THR A 1 588 ? -38.946 18.504 46.305 1.00 86.56 588 THR A C 1
ATOM 4504 O O . THR A 1 588 ? -37.804 18.951 46.210 1.00 86.56 588 THR A O 1
ATOM 4507 N N . THR A 1 589 ? -39.660 18.136 45.242 1.00 84.81 589 THR A N 1
ATOM 4508 C CA . THR A 1 589 ? -39.211 18.294 43.857 1.00 84.81 589 THR A CA 1
ATOM 4509 C C . THR A 1 589 ? -40.285 19.061 43.093 1.00 84.81 589 THR A C 1
ATOM 4511 O O . THR A 1 589 ? -41.406 18.589 42.956 1.00 84.81 589 THR A O 1
ATOM 4514 N N . SER A 1 590 ? -39.975 20.272 42.627 1.00 85.12 590 SER A N 1
ATOM 4515 C CA . SER A 1 590 ? -40.874 21.022 41.737 1.00 85.12 590 SER A CA 1
ATOM 4516 C C . SER A 1 590 ? -40.518 20.734 40.281 1.00 85.12 590 SER A C 1
ATOM 4518 O O . SER A 1 590 ? -39.347 20.552 39.943 1.00 85.12 590 SER A O 1
ATOM 4520 N N . GLY A 1 591 ? -41.517 20.658 39.402 1.00 79.94 591 GLY A N 1
ATOM 4521 C CA . GLY A 1 591 ? -41.287 20.203 38.034 1.00 79.94 591 GLY A CA 1
ATOM 4522 C C . GLY A 1 591 ? -42.553 19.830 37.273 1.00 79.94 591 GLY A C 1
ATOM 4523 O O . GLY A 1 591 ? -43.673 20.125 37.693 1.00 79.94 591 GLY A O 1
ATOM 4524 N N . ARG A 1 592 ? -42.365 19.212 36.105 1.00 80.38 592 ARG A N 1
ATOM 4525 C CA . ARG A 1 592 ? -43.444 18.649 35.285 1.00 80.38 592 ARG A CA 1
ATOM 4526 C C . ARG A 1 592 ? -43.508 17.143 35.503 1.00 80.38 592 ARG A C 1
ATOM 4528 O O . ARG A 1 592 ? -42.485 16.488 35.463 1.00 80.38 592 ARG A O 1
ATOM 4535 N N . TYR A 1 593 ? -44.690 16.597 35.687 1.00 83.31 593 TYR A N 1
ATOM 4536 C CA . TYR A 1 593 ? -44.889 15.171 35.903 1.00 83.31 593 TYR A CA 1
ATOM 4537 C C . TYR A 1 593 ? -45.757 14.609 34.790 1.00 83.31 593 TYR A C 1
ATOM 4539 O O . TYR A 1 593 ? -46.536 15.338 34.159 1.00 83.31 593 TYR A O 1
ATOM 4547 N N . ASP A 1 594 ? -45.569 13.325 34.515 1.00 81.19 594 ASP A N 1
ATOM 4548 C CA . ASP A 1 594 ? -46.325 12.643 33.478 1.00 81.19 594 ASP A CA 1
ATOM 4549 C C . ASP A 1 594 ? -47.778 12.512 33.930 1.00 81.19 594 ASP A C 1
ATOM 4551 O O . ASP A 1 594 ? -48.065 12.019 35.018 1.00 81.19 594 ASP A O 1
ATOM 4555 N N . PHE A 1 595 ? -48.711 12.991 33.105 1.00 82.56 595 PHE A N 1
ATOM 4556 C CA . PHE A 1 595 ? -50.120 12.843 33.428 1.00 82.56 595 PHE A CA 1
ATOM 4557 C C . PHE A 1 595 ? -50.556 11.403 33.156 1.00 82.56 595 PHE A C 1
ATOM 4559 O O . PHE A 1 595 ? -50.539 10.937 32.016 1.00 82.56 595 PHE A O 1
ATOM 4566 N N . ILE A 1 596 ? -50.982 10.710 34.207 1.00 77.75 596 ILE A N 1
ATOM 4567 C CA . ILE A 1 596 ? -51.641 9.409 34.105 1.00 77.75 596 ILE A CA 1
ATOM 4568 C C . ILE A 1 596 ? -53.152 9.668 34.105 1.00 77.75 596 ILE A C 1
ATOM 4570 O O . ILE A 1 596 ? -53.643 10.497 34.871 1.00 77.75 596 ILE A O 1
ATOM 4574 N N . ASN A 1 597 ? -53.910 8.989 33.239 1.00 75.56 597 ASN A N 1
ATOM 4575 C CA . ASN A 1 597 ? -55.369 9.120 33.236 1.00 75.56 597 ASN A CA 1
ATOM 4576 C C . ASN A 1 597 ? -55.923 8.860 34.648 1.00 75.56 597 ASN A C 1
ATOM 4578 O O . ASN A 1 597 ? -55.579 7.851 35.254 1.00 75.56 597 ASN A O 1
ATOM 4582 N N . GLU A 1 598 ? -56.779 9.767 35.134 1.00 78.62 598 GLU A N 1
ATOM 4583 C CA . GLU A 1 598 ? -57.386 9.745 36.481 1.00 78.62 598 GLU A CA 1
ATOM 4584 C C . GLU A 1 598 ? -56.447 10.105 37.653 1.00 78.62 598 GLU A C 1
ATOM 4586 O O . GLU A 1 598 ? -56.835 9.960 38.810 1.00 78.62 598 GLU A O 1
ATOM 4591 N N . MET A 1 599 ? -55.253 10.648 37.381 1.00 85.31 599 MET A N 1
ATOM 4592 C CA . MET A 1 599 ? -54.321 11.119 38.415 1.00 85.31 599 MET A CA 1
ATOM 4593 C C . MET A 1 599 ? -54.954 12.169 39.342 1.00 85.31 599 MET A C 1
ATOM 4595 O O . MET A 1 599 ? -55.527 13.166 38.886 1.00 85.31 599 MET A O 1
ATOM 4599 N N . THR A 1 600 ? -54.812 11.981 40.655 1.00 89.81 600 THR A N 1
ATOM 4600 C CA . THR A 1 600 ? -55.292 12.926 41.673 1.00 89.81 600 THR A CA 1
ATOM 4601 C C . THR A 1 600 ? -54.196 13.884 42.132 1.00 89.81 600 THR A C 1
ATOM 4603 O O . THR A 1 600 ? -53.004 13.683 41.886 1.00 89.81 600 THR A O 1
ATOM 4606 N N . ILE A 1 601 ? -54.586 14.931 42.866 1.00 89.31 601 ILE A N 1
ATOM 4607 C CA . ILE A 1 601 ? -53.614 15.813 43.524 1.00 89.31 601 ILE A CA 1
ATOM 4608 C C . ILE A 1 601 ? -52.681 15.063 44.488 1.00 89.31 601 ILE A C 1
ATOM 4610 O O . ILE A 1 601 ? -51.522 15.448 44.624 1.00 89.31 601 ILE A O 1
ATOM 4614 N N . LEU A 1 602 ? -53.151 14.000 45.149 1.00 90.69 602 LEU A N 1
ATOM 4615 C CA . LEU A 1 602 ? -52.325 13.248 46.094 1.00 90.69 602 LEU A CA 1
ATOM 4616 C C . LEU A 1 602 ? -51.251 12.437 45.383 1.00 90.69 602 LEU A C 1
ATOM 4618 O O . LEU A 1 602 ? -50.112 12.434 45.841 1.00 90.69 602 LEU A O 1
ATOM 4622 N N . ASP A 1 603 ? -51.597 11.811 44.259 1.00 89.50 603 ASP A N 1
ATOM 4623 C CA . ASP A 1 603 ? -50.643 11.058 43.440 1.00 89.50 603 ASP A CA 1
ATOM 4624 C C . ASP A 1 603 ? -49.523 11.980 42.959 1.00 89.50 603 ASP A C 1
ATOM 4626 O O . ASP A 1 603 ? -48.341 11.662 43.075 1.00 89.50 603 ASP A O 1
ATOM 4630 N N . LEU A 1 604 ? -49.900 13.183 42.524 1.00 90.38 604 LEU A N 1
ATOM 4631 C CA . LEU A 1 604 ? -48.956 14.187 42.061 1.00 90.38 604 LEU A CA 1
ATOM 4632 C C . LEU A 1 604 ? -48.061 14.724 43.185 1.00 90.38 604 LEU A C 1
ATOM 4634 O O . LEU A 1 604 ? -46.856 14.885 42.995 1.00 90.38 604 LEU A O 1
ATOM 4638 N N . LEU A 1 605 ? -48.619 14.992 44.369 1.00 90.44 605 LEU A N 1
ATOM 4639 C CA . LEU A 1 605 ? -47.821 15.414 45.521 1.00 90.44 605 LEU A CA 1
ATOM 4640 C C . LEU A 1 605 ? -46.892 14.295 45.998 1.00 90.44 605 LEU A C 1
ATOM 4642 O O . LEU A 1 605 ? -45.767 14.588 46.393 1.00 90.44 605 LEU A O 1
ATOM 4646 N N . ALA A 1 606 ? -47.323 13.035 45.944 1.00 89.62 606 ALA A N 1
ATOM 4647 C CA . ALA A 1 606 ? -46.488 11.891 46.288 1.00 89.62 606 ALA A CA 1
ATOM 4648 C C . ALA A 1 606 ? -45.317 11.733 45.307 1.00 89.62 606 ALA A C 1
ATOM 4650 O O . ALA A 1 606 ? -44.176 11.572 45.741 1.00 89.62 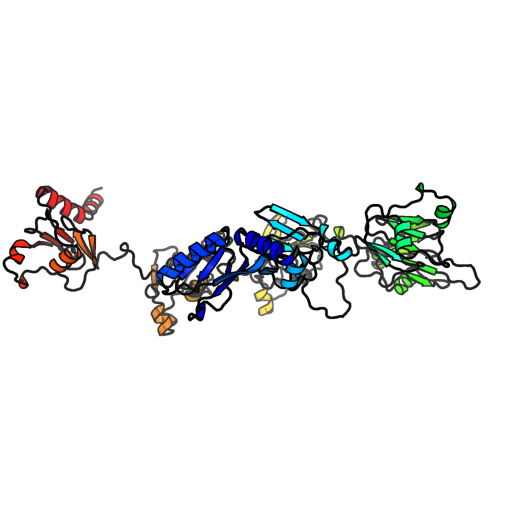606 ALA A O 1
ATOM 4651 N N . GLU A 1 607 ? -45.572 11.860 44.003 1.00 88.19 607 GLU A N 1
ATOM 4652 C CA . GLU A 1 607 ? -44.542 11.808 42.959 1.00 88.19 607 GLU A CA 1
ATOM 4653 C C . GLU A 1 607 ? -43.556 12.984 43.053 1.00 88.19 607 GLU A C 1
ATOM 4655 O O . GLU A 1 607 ? -42.354 12.828 42.829 1.00 88.19 607 GLU A O 1
ATOM 4660 N N . ALA A 1 608 ? -44.035 14.149 43.500 1.00 87.38 608 ALA A N 1
ATOM 4661 C CA . ALA A 1 608 ? -43.207 15.310 43.816 1.00 87.38 608 ALA A CA 1
ATOM 4662 C C . ALA A 1 608 ? -42.382 15.166 45.113 1.00 87.38 608 ALA A C 1
ATOM 4664 O O . ALA A 1 608 ? -41.627 16.074 45.471 1.00 87.38 608 ALA A O 1
ATOM 4665 N N . GLY A 1 609 ? -42.491 14.039 45.823 1.00 85.25 609 GLY A N 1
ATOM 4666 C CA . GLY A 1 609 ? -41.795 13.795 47.089 1.00 85.25 609 GLY A CA 1
ATOM 4667 C C . GLY A 1 609 ? -42.432 14.495 48.294 1.00 85.25 609 GLY A C 1
ATOM 4668 O O . GLY A 1 609 ? -41.766 14.693 49.310 1.00 85.25 609 GLY A O 1
ATOM 4669 N N . GLY A 1 610 ? -43.703 14.879 48.186 1.00 88.94 610 GLY A N 1
ATOM 4670 C CA . GLY A 1 610 ? -44.515 15.501 49.230 1.00 88.94 610 GLY A CA 1
ATOM 4671 C C . GLY A 1 610 ? -44.313 17.018 49.392 1.00 88.94 610 GLY A C 1
ATOM 4672 O O . GLY A 1 610 ? -43.350 17.590 48.870 1.00 88.94 610 GLY A O 1
ATOM 4673 N N . PRO A 1 611 ? -45.219 17.695 50.127 1.00 90.25 611 PRO A N 1
ATOM 4674 C CA . PRO A 1 611 ? -45.017 19.076 50.564 1.00 90.25 611 PRO A CA 1
ATOM 4675 C C . PRO A 1 611 ? -43.822 19.190 51.523 1.00 90.25 611 PRO A C 1
ATOM 4677 O O . PRO A 1 611 ? -43.610 18.317 52.368 1.00 90.25 611 PRO A O 1
ATOM 4680 N N . THR A 1 612 ? -43.049 20.273 51.428 1.00 89.06 612 THR A N 1
ATOM 4681 C CA . THR A 1 612 ? -41.946 20.544 52.366 1.00 89.06 612 THR A CA 1
ATOM 4682 C C . THR A 1 612 ? -42.470 20.969 53.743 1.00 89.06 612 THR A C 1
ATOM 4684 O O . THR A 1 612 ? -43.643 21.287 53.923 1.00 89.06 612 THR A O 1
ATOM 4687 N N . THR A 1 613 ? -41.593 21.039 54.748 1.00 86.62 613 THR A N 1
ATOM 4688 C CA . THR A 1 613 ? -41.967 21.482 56.107 1.00 86.62 613 THR A CA 1
ATOM 4689 C C . THR A 1 613 ? -42.418 22.944 56.189 1.00 86.62 613 THR A C 1
ATOM 4691 O O . THR A 1 613 ? -43.035 23.330 57.178 1.00 86.62 613 THR A O 1
ATOM 4694 N N . THR A 1 614 ? -42.123 23.758 55.171 1.00 83.81 614 THR A N 1
ATOM 4695 C CA . THR A 1 614 ? -42.561 25.159 55.059 1.00 83.81 614 THR A CA 1
ATOM 4696 C C . THR A 1 614 ? -43.831 25.321 54.221 1.00 83.81 614 THR A C 1
ATOM 4698 O O . THR A 1 614 ? -44.328 26.441 54.077 1.00 83.81 614 THR A O 1
ATOM 4701 N N . ALA A 1 615 ? -44.377 24.226 53.687 1.00 85.62 615 ALA A N 1
ATOM 4702 C CA . ALA A 1 615 ? -45.524 24.236 52.794 1.00 85.62 615 ALA A CA 1
ATOM 4703 C C . ALA A 1 615 ? -46.831 24.593 53.505 1.00 85.62 615 ALA A C 1
ATOM 4705 O O . ALA A 1 615 ? -47.184 24.027 54.542 1.00 85.62 615 ALA A O 1
ATOM 4706 N N . TYR A 1 616 ? -47.603 25.491 52.899 1.00 85.88 616 TYR A N 1
ATOM 4707 C CA . TYR A 1 616 ? -48.936 25.842 53.359 1.00 85.88 616 TYR A CA 1
ATOM 4708 C C . TYR A 1 616 ? -49.978 24.870 52.791 1.00 85.88 616 TYR A C 1
ATOM 4710 O O . TYR A 1 616 ? -50.688 25.148 51.824 1.00 85.88 616 TYR A O 1
ATOM 4718 N N . VAL A 1 617 ? -50.033 23.692 53.409 1.00 86.50 617 VAL A N 1
ATOM 4719 C CA . VAL A 1 617 ? -50.854 22.542 52.995 1.00 86.50 617 VAL A CA 1
ATOM 4720 C C . VAL A 1 617 ? -52.367 22.755 53.130 1.00 86.50 617 VAL A C 1
ATOM 4722 O O . VAL A 1 617 ? -53.137 22.053 52.485 1.00 86.50 617 VAL A O 1
ATOM 4725 N N . GLU A 1 618 ? -52.806 23.756 53.895 1.00 84.75 618 GLU A N 1
ATOM 4726 C CA . GLU A 1 618 ? -54.228 24.119 54.029 1.00 84.75 618 GLU A CA 1
ATOM 4727 C C . GLU A 1 618 ? -54.799 24.778 52.763 1.00 84.75 618 GLU A C 1
ATOM 4729 O O . GLU A 1 618 ? -56.010 24.927 52.607 1.00 84.75 618 GLU A O 1
ATOM 4734 N N . LYS A 1 619 ? -53.937 25.225 51.840 1.00 81.25 619 LYS A N 1
ATOM 4735 C CA . LYS A 1 619 ? -54.385 25.984 50.671 1.00 81.25 619 LYS A CA 1
ATOM 4736 C C . LYS A 1 619 ? -53.521 25.734 49.446 1.00 81.25 619 LYS A C 1
ATOM 4738 O O . LYS A 1 619 ? -52.818 26.623 48.965 1.00 81.25 619 LYS A O 1
ATOM 4743 N N . ILE A 1 620 ? -53.628 24.532 48.902 1.00 85.88 620 ILE A N 1
ATOM 4744 C CA . ILE A 1 620 ? -53.004 24.171 47.630 1.00 85.88 620 ILE A CA 1
ATOM 4745 C C . ILE A 1 620 ? -53.872 24.700 46.489 1.00 85.88 620 ILE A C 1
ATOM 4747 O O . ILE A 1 620 ? -55.082 24.492 46.475 1.00 85.88 620 ILE A O 1
ATOM 4751 N N . ILE A 1 621 ? -53.277 25.421 45.544 1.00 84.25 621 ILE A N 1
ATOM 4752 C CA . ILE A 1 621 ? -54.000 26.074 44.448 1.00 84.25 621 ILE A CA 1
ATOM 4753 C C . ILE A 1 621 ? -53.849 25.225 43.196 1.00 84.25 621 ILE A C 1
ATOM 4755 O O . ILE A 1 621 ? -52.733 24.910 42.791 1.00 84.25 621 ILE A O 1
ATOM 4759 N N . ILE A 1 622 ? -54.962 24.894 42.555 1.00 86.00 622 ILE A N 1
ATOM 4760 C CA . ILE A 1 622 ? -54.969 24.137 41.308 1.00 86.00 622 ILE A CA 1
ATOM 4761 C C . ILE A 1 622 ? -55.569 25.031 40.236 1.00 86.00 622 ILE A C 1
ATOM 4763 O O . ILE A 1 622 ? -56.673 25.558 40.386 1.00 86.00 622 ILE A O 1
ATOM 4767 N N . VAL A 1 623 ? -54.805 25.241 39.171 1.00 81.69 623 VAL A N 1
ATOM 4768 C CA . VAL A 1 623 ? -55.173 26.089 38.043 1.00 81.69 623 VAL A CA 1
ATOM 4769 C C . VAL A 1 623 ? -55.368 25.200 36.830 1.00 81.69 623 VAL A C 1
ATOM 4771 O O . VAL A 1 623 ? -54.412 24.591 36.344 1.00 81.69 623 VAL A O 1
ATOM 4774 N N . ASN A 1 624 ? -56.603 25.159 36.334 1.00 76.56 624 ASN A N 1
ATOM 4775 C CA . ASN A 1 624 ? -56.921 24.494 35.084 1.00 76.56 624 ASN A CA 1
ATOM 4776 C C . ASN A 1 624 ? -56.771 25.484 33.926 1.00 76.56 624 ASN A C 1
ATOM 4778 O O . ASN A 1 624 ? -57.464 26.507 33.864 1.00 76.56 624 ASN A O 1
ATOM 4782 N N . THR A 1 625 ? -55.843 25.179 33.024 1.00 62.84 625 THR A N 1
ATOM 4783 C CA . THR A 1 625 ? -55.502 26.015 31.861 1.00 62.84 625 THR A CA 1
ATOM 4784 C C . THR A 1 625 ? -56.060 25.466 30.546 1.00 62.84 625 THR A C 1
ATOM 4786 O O . THR A 1 625 ? -55.837 26.044 29.479 1.00 62.84 625 THR A O 1
ATOM 4789 N N . SER A 1 626 ? -56.816 24.371 30.600 1.00 57.06 626 SER A N 1
ATOM 4790 C CA . SER A 1 626 ? -57.238 23.619 29.424 1.00 57.06 626 SER A CA 1
ATOM 4791 C C . SER A 1 626 ? -58.607 24.100 28.925 1.00 57.06 626 SER A C 1
ATOM 4793 O O . SER A 1 626 ? -59.657 23.656 29.373 1.00 57.06 626 SER A O 1
ATOM 4795 N N . CYS A 1 627 ? -58.557 24.994 27.929 1.00 54.84 627 CYS A N 1
ATOM 4796 C CA . CYS A 1 627 ? -59.618 25.342 26.974 1.00 54.84 627 CYS A CA 1
ATOM 4797 C C . CYS A 1 627 ? -60.895 26.039 27.527 1.00 54.84 627 CYS A C 1
ATOM 4799 O O . CYS A 1 627 ? -61.767 25.472 28.179 1.00 54.84 627 CYS A O 1
ATOM 4801 N N . CYS A 1 628 ? -61.040 27.300 27.099 1.00 60.84 628 CYS A N 1
ATOM 4802 C CA . CYS A 1 628 ? -62.215 28.188 27.104 1.00 60.84 628 CYS A CA 1
ATOM 4803 C C . CYS A 1 628 ? -62.606 28.934 28.391 1.00 60.84 628 CYS A C 1
ATOM 4805 O O . CYS A 1 628 ? -63.206 30.002 28.242 1.00 60.84 628 CYS A O 1
ATOM 4807 N N . LYS A 1 629 ? -62.239 28.498 29.607 1.00 57.25 629 LYS A N 1
ATOM 4808 C CA . LYS A 1 629 ? -62.306 29.334 30.832 1.00 57.25 629 LYS A CA 1
ATOM 4809 C C . LYS A 1 629 ? -61.273 28.886 31.869 1.00 57.25 629 LYS A C 1
ATOM 4811 O O . LYS A 1 629 ? -61.351 27.762 32.343 1.00 57.25 629 LYS A O 1
ATOM 4816 N N . ASN A 1 630 ? -60.378 29.787 32.277 1.00 60.03 630 ASN A N 1
ATOM 4817 C CA . ASN A 1 630 ? -59.456 29.528 33.385 1.00 60.03 630 ASN A CA 1
ATOM 4818 C C . ASN A 1 630 ? -60.259 29.405 34.687 1.00 60.03 630 ASN A C 1
ATOM 4820 O O . ASN A 1 630 ? -60.979 30.336 35.060 1.00 60.03 630 ASN A O 1
ATOM 4824 N N . GLN A 1 631 ? -60.144 28.265 35.362 1.00 68.69 631 GLN A N 1
ATOM 4825 C CA . GLN A 1 631 ? -60.758 28.016 36.665 1.00 68.69 631 GLN A CA 1
ATOM 4826 C C . GLN A 1 631 ? -59.658 27.681 37.669 1.00 68.69 631 GLN A C 1
ATOM 4828 O O . GLN A 1 631 ? -58.778 26.871 37.384 1.00 68.69 631 GLN A O 1
ATOM 4833 N N . ALA A 1 632 ? -59.705 28.330 38.831 1.00 72.56 632 ALA A N 1
ATOM 4834 C CA . ALA A 1 632 ? -58.809 28.054 39.941 1.00 72.56 632 ALA A CA 1
ATOM 4835 C C . ALA A 1 632 ? -59.635 27.597 41.140 1.00 72.56 632 ALA A C 1
ATOM 4837 O O . ALA A 1 632 ? -60.624 28.244 41.494 1.00 72.56 632 ALA A O 1
ATOM 4838 N N . TYR A 1 633 ? -59.229 26.494 41.753 1.00 80.00 633 TYR A N 1
ATOM 4839 C CA . TYR A 1 633 ? -59.827 25.976 42.977 1.00 80.00 633 TYR A CA 1
ATOM 4840 C C . TYR A 1 633 ? -58.733 25.670 43.996 1.00 80.00 633 TYR A C 1
ATOM 4842 O O . TYR A 1 633 ? -57.566 25.486 43.648 1.00 80.00 633 TYR A O 1
ATOM 4850 N N . THR A 1 634 ? -59.105 25.694 45.273 1.00 82.56 634 THR A N 1
ATOM 4851 C CA . THR A 1 634 ? -58.190 25.442 46.387 1.00 82.56 634 THR A CA 1
ATOM 4852 C C . THR A 1 634 ? -58.506 24.106 47.030 1.00 82.56 634 THR A C 1
ATOM 4854 O O . THR A 1 634 ? -59.677 23.795 47.237 1.00 82.56 634 THR A O 1
ATOM 4857 N N . PHE A 1 635 ? -57.469 23.355 47.373 1.00 87.56 635 PHE A N 1
ATOM 4858 C CA . PHE A 1 635 ? -57.547 22.092 48.086 1.00 87.56 635 PHE A CA 1
ATOM 4859 C C . PHE A 1 635 ? -56.845 22.221 49.440 1.00 87.56 635 PHE A C 1
ATOM 4861 O O . PHE A 1 635 ? -55.696 22.664 49.500 1.00 87.56 635 PHE A O 1
ATOM 4868 N N . ASP A 1 636 ? -57.551 21.852 50.506 1.00 88.06 636 ASP A N 1
ATOM 4869 C CA . ASP A 1 636 ? -57.018 21.806 51.865 1.00 88.06 636 ASP A CA 1
ATOM 4870 C C . ASP A 1 636 ? -56.601 20.366 52.185 1.00 88.06 636 ASP A C 1
ATOM 4872 O O . ASP A 1 636 ? -57.432 19.487 52.424 1.00 88.06 636 ASP A O 1
ATOM 4876 N N . LEU A 1 637 ? -55.292 20.119 52.159 1.00 87.25 637 LEU A N 1
ATOM 4877 C CA . LEU A 1 637 ? -54.734 18.802 52.444 1.00 87.25 637 LEU A CA 1
ATOM 4878 C C . LEU A 1 637 ? -54.852 18.451 53.938 1.00 87.25 637 LEU A C 1
ATOM 4880 O O . LEU A 1 637 ? -54.970 17.275 54.275 1.00 87.25 637 LEU A O 1
ATOM 4884 N N . MET A 1 638 ? -54.841 19.440 54.838 1.00 85.44 638 MET A N 1
ATOM 4885 C CA . MET A 1 638 ? -54.950 19.204 56.283 1.00 85.44 638 MET A CA 1
ATOM 4886 C C . MET A 1 638 ? -56.366 18.833 56.701 1.00 85.44 638 MET A C 1
ATOM 4888 O O . MET A 1 638 ? -56.530 17.997 57.591 1.00 85.44 638 MET A O 1
ATOM 4892 N N . ASP A 1 639 ? -57.373 19.445 56.088 1.00 86.12 639 ASP A N 1
ATOM 4893 C CA . ASP A 1 639 ? -58.773 19.080 56.294 1.00 86.12 639 ASP A CA 1
ATOM 4894 C C . ASP A 1 639 ? -59.042 17.664 55.768 1.00 86.12 639 ASP A C 1
ATOM 4896 O O . ASP A 1 639 ? -59.542 16.812 56.503 1.00 86.12 639 ASP A O 1
ATOM 4900 N N . PHE A 1 640 ? -58.551 17.355 54.562 1.00 86.25 640 PHE A N 1
ATOM 4901 C CA . PHE A 1 640 ? -58.645 16.012 53.984 1.00 86.25 640 PHE A CA 1
ATOM 4902 C C . PHE A 1 640 ? -57.964 14.929 54.842 1.00 86.25 640 PHE A C 1
ATOM 4904 O O . PHE A 1 640 ? -58.483 13.826 54.989 1.00 86.25 640 PHE A O 1
ATOM 4911 N N . MET A 1 641 ? -56.809 15.221 55.451 1.00 83.81 641 MET A N 1
ATOM 4912 C CA . MET A 1 641 ? -56.143 14.272 56.354 1.00 83.81 641 MET A CA 1
ATOM 4913 C C . MET A 1 641 ? -56.927 14.005 57.650 1.00 83.81 641 MET A C 1
ATOM 4915 O O . MET A 1 641 ? -56.716 12.962 58.272 1.00 83.81 641 MET A O 1
ATOM 4919 N N . LYS A 1 642 ? -57.788 14.934 58.088 1.00 85.44 642 LYS A N 1
ATOM 4920 C CA . LYS A 1 642 ? -58.608 14.780 59.303 1.00 85.44 642 LYS A CA 1
ATOM 4921 C C . LYS A 1 642 ? -59.874 13.967 59.045 1.00 85.44 642 LYS A C 1
ATOM 4923 O O . LYS A 1 642 ? -60.248 13.185 59.916 1.00 85.44 642 LYS A O 1
ATOM 4928 N N . ASP A 1 643 ? -60.500 14.143 57.882 1.00 84.44 643 ASP A N 1
ATOM 4929 C CA . ASP A 1 643 ? -61.673 13.380 57.440 1.00 84.44 643 ASP A CA 1
ATOM 4930 C C . ASP A 1 643 ? -61.513 12.963 55.962 1.00 84.44 643 ASP A C 1
ATOM 4932 O O . ASP A 1 643 ? -61.855 13.728 55.055 1.00 84.44 643 ASP A O 1
ATOM 4936 N N . PRO A 1 644 ? -60.922 11.782 55.689 1.00 78.88 644 PRO A N 1
ATOM 4937 C CA . PRO A 1 644 ? -60.583 11.363 54.333 1.00 78.88 644 PRO A CA 1
ATOM 4938 C C . PRO A 1 644 ? -61.822 10.900 53.552 1.00 78.88 644 PRO A C 1
ATOM 4940 O O . PRO A 1 644 ? -62.104 9.704 53.448 1.00 78.88 644 PRO A O 1
ATOM 4943 N N . ASP A 1 645 ? -62.539 11.851 52.954 1.00 79.50 645 ASP A N 1
ATOM 4944 C CA . ASP A 1 645 ? -63.612 11.591 51.989 1.00 79.50 645 ASP A CA 1
ATOM 4945 C C . ASP A 1 645 ? -63.105 11.762 50.548 1.00 79.50 645 ASP A C 1
ATOM 4947 O O . ASP A 1 645 ? -62.817 12.862 50.067 1.00 79.50 645 ASP A O 1
ATOM 4951 N N . ALA A 1 646 ? -63.021 10.635 49.834 1.00 70.12 646 ALA A N 1
ATOM 4952 C CA . ALA A 1 646 ? -62.532 10.566 48.460 1.00 70.12 646 ALA A CA 1
ATOM 4953 C C . ALA A 1 646 ? -63.382 11.362 47.451 1.00 70.12 646 ALA A C 1
ATOM 4955 O O . ALA A 1 646 ? -62.904 11.670 46.361 1.00 70.12 646 ALA A O 1
ATOM 4956 N N . SER A 1 647 ? -64.611 11.741 47.808 1.00 73.00 647 SER A N 1
ATOM 4957 C CA . SER A 1 647 ? -65.491 12.563 46.967 1.00 73.00 647 SER A CA 1
ATOM 4958 C C . SER A 1 647 ? -64.974 13.996 46.790 1.00 73.00 647 SER A C 1
ATOM 4960 O O . SER A 1 647 ? -65.334 14.661 45.818 1.00 73.00 647 SER A O 1
ATOM 4962 N N . TYR A 1 648 ? -64.127 14.473 47.709 1.00 72.25 648 TYR A N 1
ATOM 4963 C CA . TYR A 1 648 ? -63.539 15.816 47.674 1.00 72.25 648 TYR A CA 1
ATOM 4964 C C . TYR A 1 648 ? -62.135 15.852 47.064 1.00 72.25 648 TYR A C 1
ATOM 4966 O O . TYR A 1 648 ? -61.547 16.931 46.980 1.00 72.25 648 TYR A O 1
ATOM 4974 N N . LEU A 1 649 ? -61.595 14.710 46.620 1.00 82.44 649 LEU A N 1
ATOM 4975 C CA . LEU A 1 649 ? -60.284 14.652 45.981 1.00 82.44 649 LEU A CA 1
ATOM 4976 C C . LEU A 1 649 ? -60.345 15.226 44.565 1.00 82.44 649 LEU A C 1
ATOM 4978 O O . LEU A 1 649 ? -61.018 14.663 43.697 1.00 82.44 649 LEU A O 1
ATOM 4982 N N . PRO A 1 650 ? -59.617 16.315 44.281 1.00 84.38 650 PRO A N 1
ATOM 4983 C CA . PRO A 1 650 ? -59.590 16.839 42.937 1.00 84.38 650 PRO A CA 1
ATOM 4984 C C . PRO A 1 650 ? -58.794 15.925 42.008 1.00 84.38 650 PRO A C 1
ATOM 4986 O O . PRO A 1 650 ? -57.609 15.656 42.227 1.00 84.38 650 PRO A O 1
ATOM 4989 N N . VAL A 1 651 ? -59.459 15.495 40.941 1.00 87.44 651 VAL A N 1
ATOM 4990 C CA . VAL A 1 651 ? -58.835 14.801 39.814 1.00 87.44 651 VAL A CA 1
ATOM 4991 C C . VAL A 1 651 ? -58.206 15.845 38.901 1.00 87.44 651 VAL A C 1
ATOM 4993 O O . VAL A 1 651 ? -58.855 16.826 38.526 1.00 87.44 651 VAL A O 1
ATOM 4996 N N . LEU A 1 652 ? -56.938 15.641 38.566 1.00 86.81 652 LEU A N 1
ATOM 4997 C CA . LEU A 1 652 ? -56.189 16.534 37.699 1.00 86.81 652 LEU A CA 1
ATOM 4998 C C . LEU A 1 652 ? -56.480 16.221 36.234 1.00 86.81 652 LEU A C 1
ATOM 5000 O O . LEU A 1 652 ? -56.895 15.120 35.865 1.00 86.81 652 LEU A O 1
ATOM 5004 N N . ARG A 1 653 ? -56.251 17.208 35.378 1.00 84.12 653 ARG A N 1
ATOM 5005 C CA . ARG A 1 653 ? -56.260 17.051 33.927 1.00 84.12 653 ARG A CA 1
ATOM 5006 C C . ARG A 1 653 ? -54.901 17.416 33.367 1.00 84.12 653 ARG A C 1
ATOM 5008 O O . ARG A 1 653 ? -54.168 18.228 33.930 1.00 84.12 653 ARG A O 1
ATOM 5015 N N . ALA A 1 654 ? -54.588 16.849 32.212 1.00 79.31 654 ALA A N 1
ATOM 5016 C CA . ALA A 1 654 ? -53.387 17.222 31.497 1.00 79.31 654 ALA A CA 1
ATOM 5017 C C . ALA A 1 654 ? -53.384 18.738 31.193 1.00 79.31 654 ALA A C 1
ATOM 5019 O O . ALA A 1 654 ? -54.397 19.312 30.769 1.00 79.31 654 ALA A O 1
ATOM 5020 N N . GLY A 1 655 ? -52.255 19.392 31.472 1.00 77.81 655 GLY A N 1
ATOM 5021 C CA . GLY A 1 655 ? -52.095 20.847 31.406 1.00 77.81 655 GLY A CA 1
ATOM 5022 C C . GLY A 1 655 ? -52.418 21.610 32.700 1.00 77.81 655 GLY A C 1
ATOM 5023 O O . GLY A 1 655 ? -52.230 22.833 32.735 1.00 77.81 655 GLY A O 1
ATOM 5024 N N . ASP A 1 656 ? -52.869 20.937 33.763 1.00 85.44 656 ASP A N 1
ATOM 5025 C CA . ASP A 1 656 ? -53.117 21.577 35.057 1.00 85.44 656 ASP A CA 1
ATOM 5026 C C . ASP A 1 656 ? -51.810 21.974 35.754 1.00 85.44 656 ASP A C 1
ATOM 5028 O O . ASP A 1 656 ? -50.784 21.289 35.682 1.00 85.44 656 ASP A O 1
ATOM 5032 N N . THR A 1 657 ? -51.849 23.111 36.450 1.00 85.50 657 THR A N 1
ATOM 5033 C CA . THR A 1 657 ? -50.759 23.561 37.321 1.00 85.50 657 THR A CA 1
ATOM 5034 C C . THR A 1 657 ? -51.219 23.536 38.772 1.00 85.50 657 THR A C 1
ATOM 5036 O O . THR A 1 657 ? -52.136 24.263 39.150 1.00 85.50 657 THR A O 1
ATOM 5039 N N . VAL A 1 658 ? -50.545 22.734 39.588 1.00 87.50 658 VAL A N 1
ATOM 5040 C CA . VAL A 1 658 ? -50.694 22.684 41.041 1.00 87.50 658 VAL A CA 1
ATOM 5041 C C . VAL A 1 658 ? -49.597 23.531 41.673 1.00 87.50 658 VAL A C 1
ATOM 5043 O O . VAL A 1 658 ? -48.411 23.353 41.400 1.00 87.50 658 VAL A O 1
ATOM 5046 N N . TYR A 1 659 ? -49.988 24.472 42.519 1.00 86.44 659 TYR A N 1
ATOM 5047 C CA . TYR A 1 659 ? -49.084 25.345 43.248 1.00 86.44 659 TYR A CA 1
ATOM 5048 C C . TYR A 1 659 ? -49.293 25.173 44.753 1.00 86.44 659 TYR A C 1
ATOM 5050 O O . TYR A 1 659 ? -50.396 25.385 45.264 1.00 86.44 659 TYR A O 1
ATOM 5058 N N . VAL A 1 660 ? -48.222 24.815 45.458 1.00 87.94 660 VAL A N 1
ATOM 5059 C CA . VAL A 1 660 ? -48.184 24.670 46.916 1.00 87.94 660 VAL A CA 1
ATOM 5060 C C . VAL A 1 660 ? -47.498 25.906 47.510 1.00 87.94 660 VAL A C 1
ATOM 5062 O O . VAL A 1 660 ? -46.288 26.063 47.339 1.00 87.94 660 VAL A O 1
ATOM 5065 N N . PRO A 1 661 ? -48.225 26.815 48.183 1.00 81.19 661 PRO A N 1
ATOM 5066 C CA . PRO A 1 661 ? -47.622 28.023 48.739 1.00 81.19 661 PRO A CA 1
ATOM 5067 C C . PRO A 1 661 ? -46.631 27.721 49.866 1.00 81.19 661 PRO A C 1
ATOM 5069 O O . PRO A 1 661 ? -46.752 26.710 50.552 1.00 81.19 661 PRO A O 1
ATOM 5072 N N . ASP A 1 662 ? -45.692 28.635 50.103 1.00 81.88 662 ASP A N 1
ATOM 5073 C CA . ASP A 1 662 ? -44.815 28.612 51.278 1.00 81.88 662 ASP A CA 1
ATOM 5074 C C . ASP A 1 662 ? -45.369 29.545 52.371 1.00 81.88 662 ASP A C 1
ATOM 5076 O O . ASP A 1 662 ? -45.794 30.669 52.089 1.00 81.88 662 ASP A O 1
ATOM 5080 N N . THR A 1 663 ? -45.348 29.090 53.624 1.00 76.88 663 THR A N 1
ATOM 5081 C CA . THR A 1 663 ? -45.794 29.838 54.817 1.00 76.88 663 THR A CA 1
ATOM 5082 C C . THR A 1 663 ? -44.982 31.108 55.102 1.00 76.88 663 THR A C 1
ATOM 5084 O O . THR A 1 663 ? -45.439 31.977 55.847 1.00 76.88 663 THR A O 1
ATOM 5087 N N . THR A 1 664 ? -43.798 31.250 54.504 1.00 66.38 664 THR A N 1
ATOM 5088 C CA . THR A 1 664 ? -42.902 32.407 54.666 1.00 66.38 664 THR A CA 1
ATOM 5089 C C . THR A 1 664 ? -43.141 33.536 53.655 1.00 66.38 664 THR A C 1
ATOM 5091 O O . THR A 1 664 ? -42.608 34.635 53.830 1.00 66.38 664 THR A O 1
ATOM 5094 N N . MET A 1 665 ? -43.957 33.318 52.615 1.00 60.94 665 MET A N 1
ATOM 5095 C CA . MET A 1 665 ? -44.218 34.301 51.555 1.00 60.94 665 MET A CA 1
ATOM 5096 C C . MET A 1 665 ? -45.549 35.049 51.768 1.00 60.94 665 MET A C 1
ATOM 5098 O O . MET A 1 665 ? -46.542 34.490 52.223 1.00 60.94 665 MET A O 1
ATOM 5102 N N . SER A 1 666 ? -45.594 36.342 51.421 1.00 57.31 666 SER A N 1
ATOM 5103 C CA . SER A 1 666 ? -46.808 37.164 51.551 1.00 57.31 666 SER A CA 1
ATOM 5104 C C . SER A 1 666 ? -47.897 36.726 50.561 1.00 57.31 666 SER A C 1
ATOM 5106 O O . SER A 1 666 ? -47.631 36.508 49.379 1.00 57.31 666 SER A O 1
ATOM 5108 N N . TYR A 1 667 ? -49.155 36.668 51.011 1.00 54.97 667 TYR A N 1
ATOM 5109 C CA . TYR A 1 667 ? -50.306 36.250 50.195 1.00 54.97 667 TYR A CA 1
ATOM 5110 C C . TYR A 1 667 ? -50.443 37.008 48.860 1.00 54.97 667 TYR A C 1
ATOM 5112 O O . TYR A 1 667 ? -50.914 36.441 47.875 1.00 54.97 667 TYR A O 1
ATOM 5120 N N . TRP A 1 668 ? -50.010 38.275 48.800 1.00 52.09 668 TRP A N 1
ATOM 5121 C CA . TRP A 1 668 ? -50.074 39.090 47.580 1.00 52.09 668 TRP A CA 1
ATOM 5122 C C . TRP A 1 668 ? -48.979 38.748 46.557 1.00 52.09 668 TRP A C 1
ATOM 5124 O O . TRP A 1 668 ? -49.231 38.803 45.354 1.00 52.09 668 TRP A O 1
ATOM 5134 N N . SER A 1 669 ? -47.784 38.345 47.007 1.00 57.78 669 SER A N 1
ATOM 5135 C CA . SER A 1 669 ? -46.714 37.890 46.105 1.00 57.78 669 SER A CA 1
ATOM 5136 C C . SER A 1 669 ? -47.000 36.495 45.550 1.00 57.78 669 SER A C 1
ATOM 5138 O O . SER A 1 669 ? -46.792 36.264 44.366 1.00 57.78 669 SER A O 1
ATOM 5140 N N . ILE A 1 670 ? -47.582 35.613 46.371 1.00 56.28 670 ILE A N 1
ATOM 5141 C CA . ILE A 1 670 ? -47.997 34.258 45.975 1.00 56.28 670 ILE A CA 1
ATOM 5142 C C . ILE A 1 670 ? -49.004 34.293 44.811 1.00 56.28 670 ILE A C 1
ATOM 5144 O O . ILE A 1 670 ? -48.866 33.559 43.834 1.00 56.28 670 ILE A O 1
ATOM 5148 N N . PHE A 1 671 ? -50.009 35.174 44.894 1.00 54.91 671 PHE A N 1
ATOM 5149 C CA . PHE A 1 671 ? -50.999 35.339 43.828 1.00 54.91 671 PHE A CA 1
ATOM 5150 C C . PHE A 1 671 ? -50.381 35.935 42.558 1.00 54.91 671 PHE A C 1
ATOM 5152 O O . PHE A 1 671 ? -50.649 35.446 41.463 1.00 54.91 671 PHE A O 1
ATOM 5159 N N . MET A 1 672 ? -49.543 36.970 42.683 1.00 56.19 672 MET A N 1
ATOM 5160 C CA . MET A 1 672 ? -48.949 37.619 41.514 1.00 56.19 672 MET A CA 1
ATOM 5161 C C . MET A 1 672 ? -47.985 36.709 40.752 1.00 56.19 672 MET A C 1
ATOM 5163 O O . MET A 1 672 ? -48.027 36.736 39.527 1.00 56.19 672 MET A O 1
ATOM 5167 N N . ASP A 1 673 ? -47.187 35.872 41.416 1.00 56.94 673 ASP A N 1
ATOM 5168 C CA . ASP A 1 673 ? -46.282 34.942 40.724 1.00 56.94 673 ASP A CA 1
ATOM 5169 C C . ASP A 1 673 ? -47.052 33.829 39.992 1.00 56.94 673 ASP A C 1
ATOM 5171 O O . ASP A 1 673 ? -46.778 33.555 38.822 1.00 56.94 673 ASP A O 1
ATOM 5175 N N . ALA A 1 674 ? -48.102 33.276 40.612 1.00 54.75 674 ALA A N 1
ATOM 5176 C CA . ALA A 1 674 ? -48.981 32.295 39.967 1.00 54.75 674 ALA A CA 1
ATOM 5177 C C . ALA A 1 674 ? -49.719 32.877 38.741 1.00 54.75 674 ALA A C 1
ATOM 5179 O O . ALA A 1 674 ? -49.894 32.212 37.717 1.00 54.75 674 ALA A O 1
ATOM 5180 N N . VAL A 1 675 ? -50.134 34.144 38.824 1.00 54.91 675 VAL A N 1
ATOM 5181 C CA . VAL A 1 675 ? -50.847 34.858 37.757 1.00 54.91 675 VAL A CA 1
ATOM 5182 C C . VAL A 1 675 ? -49.897 35.264 36.625 1.00 54.91 675 VAL A C 1
ATOM 5184 O O . VAL A 1 675 ? -50.243 35.084 35.457 1.00 54.91 675 VAL A O 1
ATOM 5187 N N . LYS A 1 676 ? -48.691 35.752 36.932 1.00 54.34 676 LYS A N 1
ATOM 5188 C CA . LYS A 1 676 ? -47.713 36.278 35.961 1.00 54.34 676 LYS A CA 1
ATOM 5189 C C . LYS A 1 676 ? -47.186 35.210 34.997 1.00 54.34 676 LYS A C 1
ATOM 5191 O O . LYS A 1 676 ? -47.026 35.507 33.813 1.00 54.34 676 LYS A O 1
ATOM 5196 N N . ASP A 1 677 ? -47.040 33.970 35.457 1.00 51.88 677 ASP A N 1
ATOM 5197 C CA . ASP A 1 677 ? -46.658 32.836 34.605 1.00 51.88 677 ASP A CA 1
ATOM 5198 C C . ASP A 1 677 ? -47.800 32.347 33.697 1.00 51.88 677 ASP A C 1
ATOM 5200 O O . ASP A 1 677 ? -47.545 31.837 32.606 1.00 51.88 677 ASP A O 1
ATOM 5204 N N . SER A 1 678 ? -49.063 32.549 34.097 1.00 52.09 678 SER A N 1
ATOM 5205 C CA . SER A 1 678 ? -50.240 32.218 33.273 1.00 52.09 678 SER A CA 1
ATOM 5206 C C . SER A 1 678 ? -50.621 33.315 32.260 1.00 52.09 678 SER A C 1
ATOM 5208 O O . SER A 1 678 ? -51.222 33.027 31.226 1.00 52.09 678 SER A O 1
ATOM 5210 N N . LEU A 1 679 ? -50.256 34.578 32.523 1.00 44.19 679 LEU A N 1
ATOM 5211 C CA . LEU A 1 679 ? -50.665 35.754 31.736 1.00 44.19 679 LEU A CA 1
ATOM 5212 C C . LEU A 1 679 ? -49.650 36.239 30.690 1.00 44.19 679 LEU A C 1
ATOM 5214 O O . LEU A 1 679 ? -49.914 37.234 30.011 1.00 44.19 679 LEU A O 1
ATOM 5218 N N . SER A 1 680 ? -48.543 35.524 30.476 1.00 44.75 680 SER A N 1
ATOM 5219 C CA . SER A 1 680 ? -47.519 35.879 29.476 1.00 44.75 680 SER A CA 1
ATOM 5220 C C . SER A 1 680 ? -48.002 35.845 28.010 1.00 44.75 680 SER A C 1
ATOM 5222 O O . SER A 1 680 ? -47.302 36.332 27.126 1.00 44.75 680 SER A O 1
ATOM 5224 N N . VAL A 1 681 ? -49.223 35.363 27.741 1.00 42.94 681 VAL A N 1
ATOM 5225 C CA . VAL A 1 681 ? -49.831 35.328 26.392 1.00 42.94 681 VAL A CA 1
ATOM 5226 C C . VAL A 1 681 ? -50.899 36.419 26.180 1.00 42.94 681 VAL A C 1
ATOM 5228 O O . VAL A 1 681 ? -51.214 36.769 25.043 1.00 42.94 681 VAL A O 1
ATOM 5231 N N . LEU A 1 682 ? -51.433 37.034 27.242 1.00 37.53 682 LEU A N 1
ATOM 5232 C CA . LEU A 1 682 ? -52.544 37.999 27.140 1.00 37.53 682 LEU A CA 1
ATOM 5233 C C . LEU A 1 682 ? -52.093 39.468 27.054 1.00 37.53 682 LEU A C 1
ATOM 5235 O O . LEU A 1 682 ? -52.841 40.293 26.533 1.00 37.53 682 LEU A O 1
ATOM 5239 N N . SER A 1 683 ? -50.869 39.804 27.476 1.00 39.28 683 SER A N 1
ATOM 5240 C CA . SER A 1 683 ? -50.312 41.162 27.324 1.00 39.28 683 SER A CA 1
ATOM 5241 C C . SER A 1 683 ? -49.850 41.479 25.894 1.00 39.28 683 SER A C 1
ATOM 5243 O O . SER A 1 683 ? -49.808 42.646 25.508 1.00 39.28 683 SER A O 1
ATOM 5245 N N . LEU A 1 684 ? -49.563 40.461 25.073 1.00 36.53 684 LEU A N 1
ATOM 5246 C CA . LEU A 1 684 ? -49.133 40.657 23.683 1.00 36.53 684 LEU A CA 1
ATOM 5247 C C . LEU A 1 684 ? -50.301 41.028 22.744 1.00 36.53 684 LEU A C 1
ATOM 5249 O O . LEU A 1 684 ? -50.099 41.713 21.745 1.00 36.53 684 LEU A O 1
ATOM 5253 N N . ILE A 1 685 ? -51.535 40.626 23.072 1.00 38.91 685 ILE A N 1
ATOM 5254 C CA . ILE A 1 685 ? -52.722 40.847 22.222 1.00 38.91 685 ILE A CA 1
ATOM 5255 C C . ILE A 1 685 ? -53.329 42.251 22.415 1.00 38.91 685 ILE A C 1
ATOM 5257 O O . ILE A 1 685 ? -53.966 42.775 21.501 1.00 38.91 685 ILE A O 1
ATOM 5261 N N . THR A 1 686 ? -53.085 42.917 23.546 1.00 39.78 686 THR A N 1
ATOM 5262 C CA . THR A 1 686 ? -53.474 44.324 23.759 1.00 39.78 686 THR A CA 1
ATOM 5263 C C . THR A 1 686 ? -52.443 45.325 23.238 1.00 39.78 686 THR A C 1
ATOM 5265 O O . THR A 1 686 ? -52.835 46.419 22.844 1.00 39.78 686 THR A O 1
ATOM 5268 N N . ILE A 1 687 ? -51.162 44.952 23.145 1.00 43.81 687 ILE A N 1
ATOM 5269 C CA . ILE A 1 687 ? -50.109 45.820 22.584 1.00 43.81 687 ILE A CA 1
ATOM 5270 C C . ILE A 1 687 ? -50.152 45.838 21.042 1.00 43.81 687 ILE A C 1
ATOM 5272 O O . ILE A 1 687 ? -49.886 46.869 20.440 1.00 43.81 687 ILE A O 1
ATOM 5276 N N . ILE A 1 688 ? -50.601 44.757 20.390 1.00 42.06 688 ILE A N 1
ATOM 5277 C CA . ILE A 1 688 ? -50.721 44.673 18.915 1.00 42.06 688 ILE A CA 1
ATOM 5278 C C . ILE A 1 688 ? -52.056 45.252 18.384 1.00 42.06 688 ILE A C 1
ATOM 5280 O O . ILE A 1 688 ? -52.226 45.453 17.185 1.00 42.06 688 ILE A O 1
ATOM 5284 N N . LYS A 1 689 ? -53.017 45.585 19.258 1.00 36.22 689 LYS A N 1
ATOM 5285 C CA . LYS A 1 689 ? -54.256 46.308 18.886 1.00 36.22 689 LYS A CA 1
ATOM 5286 C C . LYS A 1 689 ? -54.246 47.797 19.245 1.00 36.22 689 LYS A C 1
ATOM 5288 O O . LYS A 1 689 ? -55.280 48.455 19.150 1.00 36.22 689 LYS A O 1
ATOM 5293 N N . GLY A 1 690 ? -53.088 48.329 19.616 1.00 47.19 690 GLY A N 1
ATOM 5294 C CA . GLY A 1 690 ? -52.926 49.733 19.956 1.00 47.19 690 GLY A CA 1
ATOM 5295 C C . GLY A 1 690 ? -51.503 50.229 19.750 1.00 47.19 690 GLY A C 1
ATOM 5296 O O . GLY A 1 690 ? -50.982 50.813 20.686 1.00 47.19 690 GLY A O 1
ATOM 5297 N N . PHE A 1 691 ? -50.890 49.952 18.593 1.00 35.53 691 PHE A N 1
ATOM 5298 C CA . PHE A 1 691 ? -49.961 50.818 17.845 1.00 35.53 691 PHE A CA 1
ATOM 5299 C C . PHE A 1 691 ? -49.622 50.187 16.492 1.00 35.53 691 PHE A C 1
ATOM 5301 O O . PHE A 1 691 ? -49.442 48.949 16.452 1.00 35.53 691 PHE A O 1
#